Protein AF-A0A316RBK4-F1 (afdb_monomer)

Solvent-accessible surface area (backbone atoms only — not comparable to full-atom values): 30811 Å² total; per-residue (Å²): 135,82,85,53,84,66,54,65,68,58,59,75,68,61,82,70,97,66,86,62,74,49,50,69,50,41,72,26,60,79,46,73,66,38,84,51,26,33,27,46,45,66,80,54,78,84,49,48,72,57,51,52,53,51,49,52,22,32,47,70,46,66,25,40,32,38,34,50,43,89,47,36,83,84,41,74,86,41,90,53,52,44,56,28,48,85,94,35,69,68,32,29,37,42,67,39,15,24,26,32,36,41,28,51,43,79,78,58,73,82,52,48,69,47,92,76,41,26,31,36,36,45,51,78,56,66,75,82,40,40,70,41,34,29,48,48,35,44,46,61,32,49,40,50,39,37,35,68,29,92,63,47,91,40,80,39,48,69,69,56,47,42,52,29,46,30,68,68,64,66,72,62,47,81,87,85,65,96,39,51,27,37,37,38,34,63,27,67,98,48,32,76,60,51,50,52,42,49,49,56,52,60,73,70,49,56,68,85,50,40,44,45,34,42,44,42,54,37,73,53,52,66,74,43,24,73,61,60,48,71,40,67,86,81,52,36,35,39,54,56,49,84,77,83,82,39,49,32,65,59,47,51,50,52,52,52,52,66,77,49,71,89,64,73,88,54,71,66,61,50,48,74,74,42,66,74,63,52,38,47,48,48,44,19,31,52,41,30,78,61,73,34,52,35,35,40,37,42,58,50,85,46,67,72,51,47,52,42,58,65,54,48,67,56,49,34,34,34,46,43,81,65,82,63,63,86,90,46,61,69,72,43,54,69,55,47,62,62,52,49,76,23,56,28,62,22,32,80,41,41,57,38,46,47,49,54,50,75,71,40,91,70,78,56,52,69,85,66,71,64,51,58,46,51,78,78,78,86,64,96,47,90,75,76,58,64,52,53,75,47,76,42,99,86,71,48,52,27,29,46,36,56,74,62,69,97,77,67,86,94,63,75,57,71,45,74,41,74,60,69,96,55,56,33,33,33,36,49,58,51,48,76,44,55,45,71,56,48,47,49,53,50,53,59,45,51,76,74,40,88,34,31,37,40,34,34,65,69,59,45,56,53,73,66,56,45,59,70,48,74,78,41,93,48,54,47,82,43,60,47,65,70,42,54,65,41,38,52,92,54,50,33,41,39,36,33,70,32,76,90,51,49,43,24,50,55,56,48,38,52,76,67,72,33,55,63,37,23,26,45,102,82,69,43,85,42,82,67,94,72,71,84,53,69,66,59,52,56,52,50,67,74,77,108

Secondary structure (DSSP, 8-state):
----SS-HHHHHH---SS--PPPHHHHHTTSPPEEEEEEEE-SSGGGHHHHHHHHHHHHHTT-EEEEEGGGGGGGTT-TTEEEE-TTSHHHHHHHHHEEEEEESSPPPTT--PPTT-EEEE-----S-SHHHHHHHHHHHHH-SEEBS-SSS--SB-HHHHHHHHHTT---------SSEEEEEEE-GGGHHHHHHHHHHHHHHS-TTTEEEEEEEEHHHHHHTHHHHHSS-TTSEEEEE-S--S--HHHHHHHHHHHH-TTS---HHHHHHHS-THHHHHHHHHHHTT---SEEEEES--SHHHHHHHHTS-SEEEEEE-----TT-HHHHHHHHTTGGGSSEEEESSHHHHHHHHHT-TT--S----PPP-------SSTTS-PPPEEE-TTS-EEEEE----SSSSS----EEEEPPSSPPEEEE--TTS-HHHHHHHHHHHHHHSSSEEEE-TT--S-HHHHHHHTT-TTEEEE--HHHHHHHGGG---EEES-TTS-HHHHHHHHHTTPPEEEE-TTS-EE-------HHHHHHHHHT-

pLDDT: mean 76.48, std 17.38, range [31.7, 98.0]

Radius of gyration: 28.62 Å; Cα contacts (8 Å, |Δi|>4): 887; chains: 1; bounding box: 64×60×83 Å

Nearest PDB structures (foldseek):
  8qoy-assembly1_A  TM=3.996E-01  e=2.648E-12  Actinobacillus pleuropneumoniae
  3l7k-assembly3_D  TM=3.120E-01  e=6.685E-04  Staphylococcus epidermidis RP62A
  3l7m-assembly2_A  TM=2.965E-01  e=1.217E-03  Staphylococcus epidermidis RP62A
  3l7j-assembly1_B  TM=2.900E-01  e=4.755E-03  Staphylococcus epidermidis RP62A
  3l7l-assembly3_D  TM=2.784E-01  e=4.038E-03  Staphylococcus epidermidis RP62A

Foldseek 3Di:
DDDQLPHPVVLVVDDDPDFQAFQLLLVQQPDAADLQEEEEAEDDPVCVVVLVLLLVLSVLLNHQYEYAQVCCVVCVPPPSYHHDYPSDSVVSNCQNHYQEYEYQDQDDLQRFDHVWRAYEYAHAAALQWLVSLQSVQLCVLAHQFYEDYPRDDGPDHSVRVSVCSSVVNRTRHDPDDQAAEEEEEADVVCCQVVVQVVQVLVVQDDLNRYQAEYEEAPVVCVVCTVSSSVRDSSYGYWYNDDDFNDHRQLVSLVVVCQVVVQRDLDPVSVCVSHPPCRLVSVCSSTRNNDAHAEYEAEPPPGDVVLSNVVSGDHAYEYEDEDQDDPPDVSVVVSSLSSVLSGQEYAYQAVNSVVSSVVVPPPCRHPYDDHDQPAQGDDPVDLPPLAQDWDQDPVRFIWGWFFADDPDDDDDGDTDIDGQDPAAWAEEEDGRVAQLVRVLVLQVVVLVVTQAYEYEAQPCNHDPVSCVVCVPRPRYHYDHDSRRVVSCLLRHAAYEYAAPSHNLNVVVSCVVNPHQYWYQDPVRDIDRDPDHDDPNVVVVVVSVD

Mean predicted aligned error: 13.26 Å

Structure (mmCIF, N/CA/C/O backbone):
data_AF-A0A316RBK4-F1
#
_entry.id   AF-A0A316RBK4-F1
#
loop_
_atom_site.group_PDB
_atom_site.id
_atom_site.type_symbol
_atom_site.label_atom_id
_atom_site.label_alt_id
_atom_site.label_comp_id
_atom_site.label_asym_id
_atom_site.label_entity_id
_atom_site.label_seq_id
_atom_site.pdbx_PDB_ins_code
_atom_site.Cartn_x
_atom_site.Cartn_y
_atom_site.Cartn_z
_atom_site.occupancy
_atom_site.B_iso_or_equiv
_atom_site.auth_seq_id
_atom_site.auth_comp_id
_atom_site.auth_asym_id
_atom_site.auth_atom_id
_atom_site.pdbx_PDB_model_num
ATOM 1 N N . MET A 1 1 ? 19.317 -31.203 21.440 1.00 32.66 1 MET A N 1
ATOM 2 C CA . MET A 1 1 ? 19.583 -29.801 21.069 1.00 32.66 1 MET A CA 1
ATOM 3 C C . MET A 1 1 ? 19.960 -29.855 19.612 1.00 32.66 1 MET A C 1
ATOM 5 O O . MET A 1 1 ? 21.111 -30.125 19.310 1.00 32.66 1 MET A O 1
ATOM 9 N N . GLU A 1 2 ? 18.949 -29.818 18.752 1.00 31.97 2 GLU A N 1
ATOM 10 C CA . GLU A 1 2 ? 19.137 -29.873 17.304 1.00 31.97 2 GLU A CA 1
ATOM 11 C C . GLU A 1 2 ? 19.768 -28.557 16.844 1.00 31.97 2 GLU A C 1
ATOM 13 O O . GLU A 1 2 ? 19.407 -27.482 17.332 1.00 31.97 2 GLU A O 1
ATOM 18 N N . GLU A 1 3 ? 20.776 -28.677 15.986 1.00 31.70 3 GLU A N 1
ATOM 19 C CA . GLU A 1 3 ? 21.493 -27.571 15.364 1.00 31.70 3 GLU A CA 1
ATOM 20 C C . GLU A 1 3 ? 20.524 -26.810 14.459 1.00 31.70 3 GLU A C 1
ATOM 22 O O . GLU A 1 3 ? 20.208 -27.242 13.355 1.00 31.70 3 GLU A O 1
ATOM 27 N N . TYR A 1 4 ? 20.023 -25.675 14.944 1.00 37.44 4 TYR A N 1
ATOM 28 C CA . TYR A 1 4 ? 19.437 -24.677 14.063 1.00 37.44 4 TYR A CA 1
ATOM 29 C C . TYR A 1 4 ? 20.577 -24.038 13.253 1.00 37.44 4 TYR A C 1
ATOM 31 O O . TYR A 1 4 ? 21.598 -23.673 13.842 1.00 37.44 4 TYR A O 1
ATOM 39 N N . PRO A 1 5 ? 20.429 -23.850 11.931 1.00 43.53 5 PRO A N 1
ATOM 40 C CA . PRO A 1 5 ? 21.449 -23.211 11.089 1.00 43.53 5 PRO A CA 1
ATOM 41 C C . PRO A 1 5 ? 21.632 -21.715 11.404 1.00 43.53 5 PRO A C 1
ATOM 43 O O . PRO A 1 5 ? 22.590 -21.089 10.958 1.00 43.53 5 PRO A O 1
ATOM 46 N N . VAL A 1 6 ? 20.774 -21.152 12.260 1.00 51.41 6 VAL A N 1
ATOM 47 C CA . VAL A 1 6 ? 21.100 -19.977 13.067 1.00 51.41 6 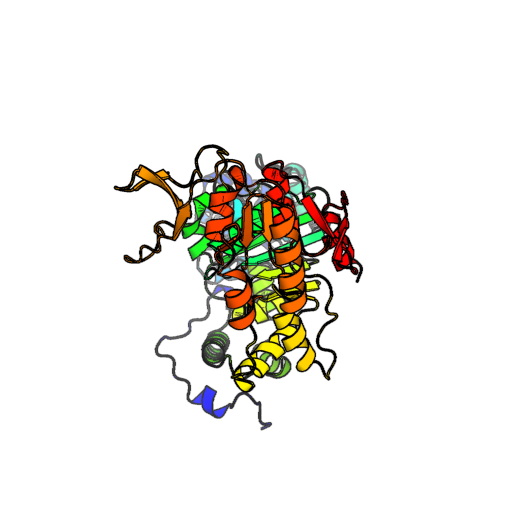VAL A CA 1
ATOM 48 C C . VAL A 1 6 ? 21.860 -20.462 14.296 1.00 51.41 6 VAL A C 1
ATOM 50 O O . VAL A 1 6 ? 21.246 -20.970 15.233 1.00 51.41 6 VAL A O 1
ATOM 53 N N . SER A 1 7 ? 23.185 -20.318 14.298 1.00 52.31 7 SER A N 1
ATOM 54 C CA . SER A 1 7 ? 24.034 -20.660 15.443 1.00 52.31 7 SER A CA 1
ATOM 55 C C . SER A 1 7 ? 23.458 -20.049 16.729 1.00 52.31 7 SER A C 1
ATOM 57 O O . SER A 1 7 ? 23.561 -18.850 16.998 1.00 52.31 7 SER A O 1
ATOM 59 N N . PHE A 1 8 ? 22.807 -20.887 17.542 1.00 51.81 8 PHE A N 1
ATOM 60 C CA . PHE A 1 8 ? 22.234 -20.484 18.828 1.00 51.81 8 PHE A CA 1
ATOM 61 C C . PHE A 1 8 ? 23.316 -19.865 19.729 1.00 51.81 8 PHE A C 1
ATOM 63 O O . PHE A 1 8 ? 23.035 -18.958 20.511 1.00 51.81 8 PHE A O 1
ATOM 70 N N . GLN A 1 9 ? 24.569 -20.304 19.562 1.00 54.53 9 GLN A N 1
ATOM 71 C CA . GLN A 1 9 ? 25.742 -19.749 20.232 1.00 54.53 9 GLN A CA 1
ATOM 72 C C . GLN A 1 9 ? 25.981 -18.277 19.859 1.00 54.53 9 GLN A C 1
ATOM 74 O O . GLN A 1 9 ? 26.117 -17.451 20.763 1.00 54.53 9 GLN A O 1
ATOM 79 N N . ASP A 1 10 ? 25.924 -17.908 18.579 1.00 60.41 10 ASP A N 1
ATOM 80 C CA . ASP A 1 10 ? 26.159 -16.521 18.144 1.00 60.41 10 ASP A CA 1
ATOM 81 C C . ASP A 1 10 ? 25.041 -15.575 18.596 1.00 60.41 10 ASP A C 1
ATOM 83 O O . ASP A 1 10 ? 25.307 -14.447 19.017 1.00 60.41 10 ASP A O 1
ATOM 87 N N . TYR A 1 11 ? 23.789 -16.044 18.618 1.00 64.75 11 TYR A N 1
ATOM 88 C CA . TYR A 1 11 ? 22.682 -15.269 19.186 1.00 64.75 11 TYR A CA 1
ATOM 89 C C . TYR A 1 11 ? 22.854 -15.019 20.693 1.00 64.75 11 TYR A C 1
ATOM 91 O O . TYR A 1 11 ? 22.619 -13.904 21.168 1.00 64.75 11 TYR A O 1
ATOM 99 N N . THR A 1 12 ? 23.287 -16.028 21.461 1.00 63.00 12 THR A N 1
ATOM 100 C CA . THR A 1 12 ? 23.493 -15.862 22.912 1.00 63.00 12 THR A CA 1
ATOM 101 C C . THR A 1 12 ? 24.596 -14.856 23.251 1.00 63.00 12 THR A C 1
ATOM 103 O O . THR A 1 12 ? 24.509 -14.199 24.289 1.00 63.00 12 THR A O 1
ATOM 106 N N . LEU A 1 13 ? 25.576 -14.687 22.357 1.00 65.12 13 LEU A N 1
ATOM 107 C CA . LEU A 1 13 ? 26.681 -13.729 22.472 1.00 65.12 13 LEU A CA 1
ATOM 108 C C . LEU A 1 13 ? 26.352 -12.342 21.885 1.00 65.12 13 LEU A C 1
ATOM 110 O O . LEU A 1 13 ? 27.083 -11.381 22.130 1.00 65.12 13 LEU A O 1
ATOM 114 N N . PHE A 1 14 ? 25.256 -12.210 21.130 1.00 62.66 14 PHE A N 1
ATOM 115 C CA . PHE A 1 14 ? 24.840 -10.949 20.522 1.00 62.66 14 PHE A CA 1
ATOM 116 C C . PHE A 1 14 ? 24.355 -9.959 21.587 1.00 62.66 14 PHE A C 1
ATOM 118 O O . PHE A 1 14 ? 23.242 -10.073 22.116 1.00 62.66 14 PHE A O 1
ATOM 125 N N . HIS A 1 15 ? 25.189 -8.969 21.896 1.00 61.31 15 HIS A N 1
ATOM 126 C CA . HIS A 1 15 ? 24.866 -7.880 22.810 1.00 61.31 15 HIS A CA 1
ATOM 127 C C . HIS A 1 15 ? 24.306 -6.673 22.053 1.00 61.31 15 HIS A C 1
ATOM 129 O O . HIS A 1 15 ? 24.838 -6.258 21.028 1.00 61.31 15 HIS A O 1
ATOM 135 N N . PHE A 1 16 ? 23.221 -6.105 22.581 1.00 60.41 16 PHE A N 1
ATOM 136 C CA . PHE A 1 16 ? 22.642 -4.854 22.105 1.00 60.41 16 PHE A CA 1
ATOM 137 C C . PHE A 1 16 ? 22.665 -3.854 23.258 1.00 60.41 16 PHE A C 1
ATOM 139 O O . PHE A 1 16 ? 22.148 -4.157 24.333 1.00 60.41 16 PHE A O 1
ATOM 146 N N . ASP A 1 17 ? 23.269 -2.688 23.035 1.00 51.72 17 ASP A N 1
ATOM 147 C CA . ASP A 1 17 ? 23.485 -1.684 24.085 1.00 51.72 17 ASP A CA 1
ATOM 148 C C . ASP A 1 17 ? 22.187 -0.975 24.521 1.00 51.72 17 ASP A C 1
ATOM 150 O O . ASP A 1 17 ? 22.122 -0.396 25.605 1.00 51.72 17 ASP A O 1
ATOM 154 N N . GLU A 1 18 ? 21.128 -1.033 23.702 1.00 56.50 18 GLU A N 1
ATOM 155 C CA . GLU A 1 18 ? 19.816 -0.463 24.028 1.00 56.50 18 GLU A CA 1
ATOM 156 C C . GLU A 1 18 ? 18.853 -1.520 24.602 1.0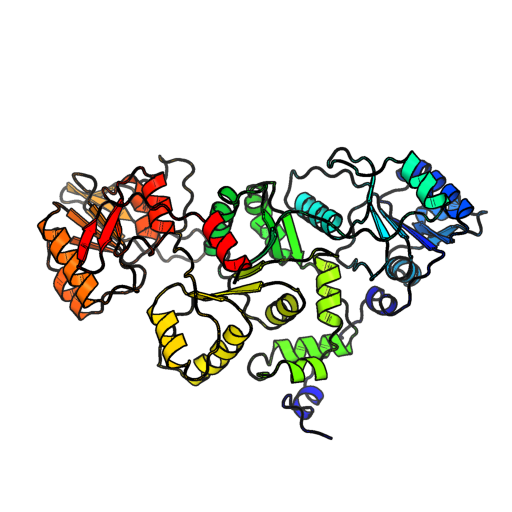0 56.50 18 GLU A C 1
ATOM 158 O O . GLU A 1 18 ? 18.679 -2.584 23.998 1.00 56.50 18 GLU A O 1
ATOM 163 N N . PRO A 1 19 ? 18.147 -1.231 25.715 1.00 62.25 19 PRO A N 1
ATOM 164 C CA . PRO A 1 19 ? 17.117 -2.122 26.228 1.00 62.25 19 PRO A CA 1
ATOM 165 C C . PRO A 1 19 ? 15.952 -2.229 25.237 1.00 62.25 19 PRO A C 1
ATOM 167 O O . PRO A 1 19 ? 15.352 -1.237 24.814 1.00 62.25 19 PRO A O 1
ATOM 170 N N . PHE A 1 20 ? 15.591 -3.461 24.883 1.00 65.31 20 PHE A N 1
ATOM 171 C CA . PHE A 1 20 ? 14.387 -3.727 24.107 1.00 65.31 20 PHE A CA 1
ATOM 172 C C . PHE A 1 20 ? 13.165 -3.659 25.027 1.00 65.31 20 PHE A C 1
ATOM 174 O O . PHE A 1 20 ? 12.928 -4.556 25.830 1.00 65.31 20 PHE A O 1
ATOM 181 N N . GLU A 1 21 ? 12.361 -2.605 24.910 1.00 65.62 21 GLU A N 1
ATOM 182 C CA . GLU A 1 21 ? 11.103 -2.499 25.652 1.00 65.62 21 GLU A CA 1
ATOM 183 C C . GLU A 1 21 ? 9.930 -3.062 24.8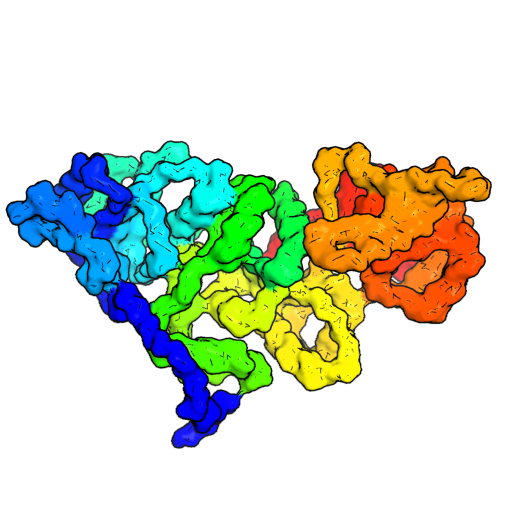41 1.00 65.62 21 GLU A C 1
ATOM 185 O O . GLU A 1 21 ? 9.691 -2.674 23.692 1.00 65.62 21 GLU A O 1
ATOM 190 N N . GLN A 1 22 ? 9.162 -3.965 25.455 1.00 70.12 22 GLN A N 1
ATOM 191 C CA . GLN A 1 22 ? 7.885 -4.409 24.905 1.00 70.12 22 GLN A CA 1
ATOM 192 C C . GLN A 1 22 ? 6.856 -3.282 25.018 1.00 70.12 22 GLN A C 1
ATOM 194 O O . GLN A 1 22 ? 6.588 -2.773 26.108 1.00 70.12 22 GLN A O 1
ATOM 199 N N . THR A 1 23 ? 6.207 -2.944 23.903 1.00 73.56 23 THR A N 1
ATOM 200 C CA . THR A 1 23 ? 5.092 -1.987 23.930 1.00 73.56 23 THR A CA 1
ATOM 201 C C . THR A 1 23 ? 3.920 -2.553 24.734 1.00 73.56 23 THR A C 1
ATOM 203 O O . THR A 1 23 ? 3.522 -3.703 24.546 1.00 73.56 23 THR A O 1
ATOM 206 N N . GLU A 1 24 ? 3.328 -1.742 25.614 1.00 81.56 24 GLU A N 1
ATOM 207 C CA . GLU A 1 24 ? 2.234 -2.194 26.484 1.00 81.56 24 GLU A CA 1
ATOM 208 C C . GLU A 1 24 ? 1.029 -2.708 25.683 1.00 81.56 24 GLU A C 1
ATOM 210 O O . GLU A 1 24 ? 0.394 -3.677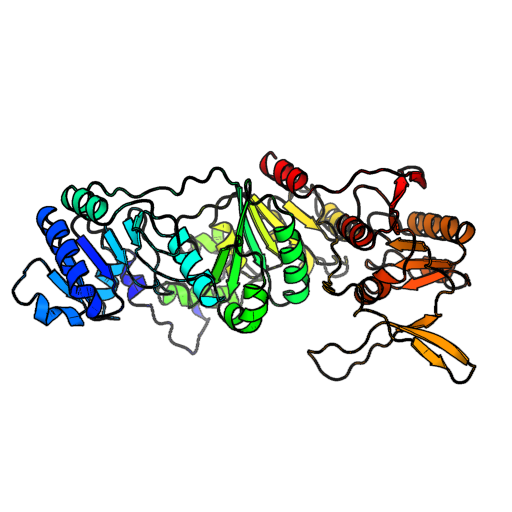 26.080 1.00 81.56 24 GLU A O 1
ATOM 215 N N . TYR A 1 25 ? 0.764 -2.139 24.501 1.00 86.00 25 TYR A N 1
ATOM 216 C CA . TYR A 1 25 ? -0.276 -2.639 23.602 1.00 86.00 25 TYR A CA 1
ATOM 217 C C . TYR A 1 25 ? -0.021 -4.070 23.119 1.00 86.00 25 TYR A C 1
ATOM 219 O O . TYR A 1 25 ? -0.958 -4.863 23.050 1.00 86.00 25 TYR A O 1
ATOM 227 N N . CYS A 1 26 ? 1.237 -4.434 22.847 1.00 84.44 26 CYS A N 1
ATOM 228 C CA . CYS A 1 26 ? 1.577 -5.784 22.408 1.00 84.44 26 CYS A CA 1
ATOM 229 C C . CYS A 1 26 ? 1.209 -6.843 23.452 1.00 84.44 26 CYS A C 1
ATOM 231 O O . CYS A 1 26 ? 0.704 -7.893 23.069 1.00 84.44 26 CYS A O 1
ATOM 233 N N . LYS A 1 27 ? 1.385 -6.556 24.751 1.00 84.56 27 LYS A N 1
ATOM 234 C CA . LYS A 1 27 ? 1.013 -7.480 25.843 1.00 84.56 27 LYS A CA 1
ATOM 235 C C . LYS A 1 27 ? -0.477 -7.817 25.857 1.00 84.56 27 LYS A C 1
ATOM 237 O O . LYS A 1 27 ? -0.878 -8.868 26.340 1.00 84.56 27 LYS A O 1
ATOM 242 N N . GLN A 1 28 ? -1.304 -6.901 25.359 1.00 88.25 28 GLN A N 1
ATOM 243 C CA . GLN A 1 28 ? -2.756 -7.038 25.383 1.00 88.25 28 GLN A CA 1
ATOM 244 C C . GLN A 1 28 ? -3.293 -7.743 24.128 1.00 88.25 28 GLN A C 1
ATOM 246 O O . GLN A 1 28 ? -4.416 -8.238 24.147 1.00 88.25 28 GLN A O 1
ATOM 251 N N . LEU A 1 29 ? -2.512 -7.808 23.041 1.00 86.88 29 LEU A N 1
ATOM 252 C CA . LEU A 1 29 ? -2.943 -8.394 21.764 1.00 86.88 29 LEU A CA 1
ATOM 253 C C . LEU A 1 29 ? -3.091 -9.920 21.793 1.00 86.88 29 LEU A C 1
ATOM 255 O O . LEU A 1 29 ? -3.792 -10.459 20.943 1.00 86.88 29 LEU A O 1
ATOM 259 N N . ASP A 1 30 ? -2.476 -10.599 22.760 1.00 81.81 30 ASP A N 1
ATOM 260 C CA . ASP A 1 30 ? -2.606 -12.052 22.923 1.00 81.81 30 ASP A CA 1
ATOM 261 C C . ASP A 1 30 ? -3.814 -12.438 23.799 1.00 81.81 30 ASP A C 1
ATOM 263 O O . ASP A 1 30 ? -4.138 -13.615 23.948 1.00 81.81 30 ASP A O 1
ATOM 267 N N . GLN A 1 31 ? -4.513 -11.453 24.376 1.00 88.44 31 GLN A N 1
ATOM 268 C CA . GLN A 1 31 ? -5.714 -11.698 25.168 1.00 88.44 31 GLN A CA 1
ATOM 269 C C . GLN A 1 31 ? -6.946 -11.911 24.275 1.00 88.44 31 GLN A C 1
ATOM 271 O O . GLN A 1 31 ? -7.089 -11.235 23.251 1.00 88.44 31 GLN A O 1
ATOM 276 N N . PRO A 1 32 ? -7.873 -12.805 24.673 1.00 91.88 32 PRO A N 1
ATOM 277 C CA . PRO A 1 32 ? -9.076 -13.079 23.901 1.00 91.88 32 PRO A CA 1
ATOM 278 C C . PRO A 1 32 ? -10.005 -11.863 23.845 1.00 91.88 32 PRO A C 1
ATOM 280 O O . PRO A 1 32 ? -10.101 -11.074 24.788 1.00 91.88 32 PRO A O 1
ATOM 283 N N . LEU A 1 33 ? -10.765 -11.759 22.752 1.00 94.94 33 LEU A N 1
ATOM 284 C CA . LEU A 1 33 ? -11.783 -10.723 22.619 1.00 94.94 33 LEU A CA 1
ATOM 285 C C . LEU A 1 33 ? -12.874 -10.861 23.688 1.00 94.94 33 LEU A C 1
ATOM 287 O O . LEU A 1 33 ? -13.516 -11.903 23.841 1.00 94.94 33 LEU A O 1
ATOM 291 N N . ASN A 1 34 ? -13.175 -9.752 24.352 1.00 95.06 34 ASN A N 1
ATOM 292 C CA . ASN A 1 34 ? -14.327 -9.610 25.219 1.00 95.06 34 ASN A CA 1
ATOM 293 C C . ASN A 1 34 ? -15.579 -9.327 24.372 1.00 95.06 34 ASN A C 1
ATOM 295 O O . ASN A 1 34 ? -15.868 -8.194 23.982 1.00 95.06 34 ASN A O 1
ATOM 299 N N . SER A 1 35 ? -16.361 -10.380 24.120 1.00 92.81 35 SER A N 1
ATOM 300 C CA . SER A 1 35 ? -17.626 -10.335 23.365 1.00 92.81 35 SER A CA 1
ATOM 301 C C . SER A 1 35 ? -18.713 -9.443 23.979 1.00 92.81 35 SER A C 1
ATOM 303 O O . SER A 1 35 ? -19.738 -9.205 23.339 1.00 92.81 35 SER A O 1
ATOM 305 N N . LYS A 1 36 ? -18.513 -8.954 25.208 1.00 95.25 36 LYS A N 1
ATOM 306 C CA . LYS A 1 36 ? -19.444 -8.096 25.945 1.00 95.25 36 LYS A CA 1
ATOM 307 C C . LYS A 1 36 ? -18.910 -6.678 26.129 1.00 95.25 36 LYS A C 1
ATOM 309 O O . LYS A 1 36 ? -19.354 -6.003 27.050 1.00 95.25 36 LYS A O 1
ATOM 314 N N . SER A 1 37 ? -17.993 -6.198 25.289 1.00 97.31 37 SER A N 1
ATOM 315 C CA . SER A 1 37 ? -17.494 -4.829 25.423 1.00 97.31 37 SER A CA 1
ATOM 316 C C . SER A 1 37 ? -17.366 -4.045 24.124 1.00 97.31 37 SER A C 1
ATOM 318 O O . SER A 1 37 ? -17.168 -4.592 23.036 1.00 97.31 37 SER A O 1
ATOM 320 N N . ILE A 1 38 ? -17.476 -2.725 24.273 1.00 98.00 38 ILE A N 1
ATOM 321 C CA . ILE A 1 38 ? -17.233 -1.735 23.230 1.00 98.00 38 ILE A CA 1
ATOM 322 C C . ILE A 1 38 ? -16.258 -0.667 23.730 1.00 98.00 38 ILE A C 1
ATOM 324 O O . ILE A 1 38 ? -16.415 -0.135 24.828 1.00 98.00 38 ILE A O 1
ATOM 328 N N . LEU A 1 39 ? -15.281 -0.307 22.902 1.00 97.44 39 LEU A N 1
ATOM 329 C CA . LEU A 1 39 ? -14.435 0.867 23.102 1.00 97.44 39 LEU A CA 1
ATOM 330 C C . LEU A 1 39 ? -14.905 2.008 22.197 1.00 97.44 39 LEU A C 1
ATOM 332 O O . LEU A 1 39 ? -15.049 1.830 20.991 1.00 97.44 39 LEU A O 1
ATOM 336 N N . ILE A 1 40 ? -15.109 3.195 22.766 1.00 96.69 40 ILE A N 1
ATOM 337 C CA . ILE A 1 40 ? -15.487 4.407 22.032 1.00 96.69 40 ILE A CA 1
ATOM 338 C C . ILE A 1 40 ? -14.299 5.378 22.039 1.00 96.69 40 ILE A C 1
ATOM 340 O O . ILE A 1 40 ? -14.030 6.069 23.026 1.00 96.69 40 ILE A O 1
ATOM 344 N N . LEU A 1 41 ? -13.590 5.440 20.915 1.00 93.88 41 LEU A N 1
ATOM 345 C CA . LEU A 1 41 ? -12.466 6.338 20.681 1.00 93.88 41 LEU A CA 1
ATOM 346 C C . LEU A 1 41 ? -12.956 7.663 20.102 1.00 93.88 41 LEU A C 1
ATOM 348 O O . LEU A 1 41 ? -13.483 7.716 18.993 1.00 93.88 41 LEU A O 1
ATOM 352 N N . THR A 1 42 ? -12.745 8.751 20.844 1.00 91.81 42 THR A N 1
ATOM 353 C CA . THR A 1 42 ? -13.080 10.092 20.360 1.00 91.81 42 THR A CA 1
ATOM 354 C C . THR A 1 42 ? -11.931 11.079 20.467 1.00 91.81 42 THR A C 1
ATOM 356 O O . THR A 1 42 ? -11.053 10.953 21.332 1.00 91.81 42 THR A O 1
ATOM 359 N N . LYS A 1 43 ? -11.945 12.103 19.606 1.00 84.50 43 LYS A N 1
ATOM 360 C CA . LYS A 1 43 ? -10.925 13.166 19.616 1.00 84.50 43 LYS A CA 1
ATOM 361 C C . LYS A 1 43 ? -11.082 14.146 20.782 1.00 84.50 43 LYS A C 1
ATOM 363 O O . LYS A 1 43 ? -10.078 14.648 21.284 1.00 84.50 43 LYS A O 1
ATOM 368 N N . SER A 1 44 ? -12.311 14.459 21.199 1.00 88.75 44 SER A N 1
ATOM 369 C CA . SER A 1 44 ? -12.550 15.509 22.197 1.00 88.75 44 SER A CA 1
ATOM 370 C C . SER A 1 44 ? -13.838 15.326 23.006 1.00 88.75 44 SER A C 1
ATOM 372 O O . SER A 1 44 ? -14.723 14.543 22.659 1.00 88.75 44 SER A O 1
ATOM 374 N N . LYS A 1 45 ? -13.974 16.134 24.069 1.00 91.12 45 LYS A N 1
ATOM 375 C CA . LYS A 1 45 ? -15.195 16.243 24.885 1.00 91.12 45 LYS A CA 1
ATOM 376 C C . LYS A 1 45 ? -16.429 16.674 24.078 1.00 91.12 45 LYS A C 1
ATOM 378 O O . LYS A 1 45 ? -17.544 16.395 24.510 1.00 91.12 45 LYS A O 1
ATOM 383 N N . ALA A 1 46 ? -16.250 17.323 22.922 1.00 90.88 46 ALA A N 1
ATOM 384 C CA . ALA A 1 46 ? -17.357 17.782 22.080 1.00 90.88 46 ALA A CA 1
ATOM 385 C C . ALA A 1 46 ? -18.209 16.615 21.548 1.00 90.88 46 ALA A C 1
ATOM 387 O O . ALA A 1 46 ? -19.401 16.788 21.306 1.00 90.88 46 ALA A O 1
ATOM 388 N N . SER A 1 47 ? -17.639 15.408 21.456 1.00 92.38 47 SER A N 1
ATOM 389 C CA . SER A 1 47 ? -18.360 14.199 21.044 1.00 92.38 47 SER A CA 1
ATOM 390 C C . SER A 1 47 ? -19.328 13.661 22.110 1.00 92.38 47 SER A C 1
ATOM 392 O O . SER A 1 47 ? -20.051 12.702 21.837 1.00 92.38 47 SER A O 1
ATOM 394 N N . LEU A 1 48 ? -19.402 14.267 23.308 1.00 95.06 48 LEU A N 1
ATOM 395 C CA . LEU A 1 48 ? -20.223 13.782 24.429 1.00 95.06 48 LEU A CA 1
ATOM 396 C C . LEU A 1 48 ? -21.674 13.424 24.048 1.00 95.06 48 LEU A C 1
ATOM 398 O O . LEU A 1 48 ? -22.125 12.356 24.470 1.00 95.06 48 LEU A O 1
ATOM 402 N N . PRO A 1 49 ? -22.425 14.233 23.267 1.00 94.44 49 PRO A N 1
ATOM 403 C CA . PRO A 1 49 ? -23.791 13.875 22.885 1.00 94.44 49 PRO A CA 1
ATOM 404 C C . PRO A 1 49 ? -23.861 12.542 22.134 1.00 94.44 49 PRO A C 1
ATOM 406 O O . PRO A 1 49 ? -24.734 11.720 22.410 1.00 94.44 49 PRO A O 1
ATOM 409 N N . ARG A 1 50 ? -22.907 12.293 21.231 1.00 93.31 50 ARG A N 1
ATOM 410 C CA . ARG A 1 50 ? -22.809 11.045 20.467 1.00 93.31 50 ARG A CA 1
ATOM 411 C C . ARG A 1 50 ? -22.392 9.877 21.358 1.00 93.31 50 ARG A C 1
ATOM 413 O O . ARG A 1 50 ? -23.035 8.830 21.326 1.00 93.31 50 ARG A O 1
ATOM 420 N N . VAL A 1 51 ? -21.388 10.079 22.214 1.00 95.94 51 VAL A N 1
ATOM 421 C CA . VAL A 1 51 ? -20.932 9.062 23.178 1.00 95.94 51 VAL A CA 1
ATOM 422 C C . VAL A 1 51 ? -22.070 8.637 24.106 1.00 95.94 51 VAL A C 1
ATOM 424 O O . VAL A 1 51 ? -22.247 7.446 24.338 1.00 95.94 51 VAL A O 1
ATOM 427 N N . LYS A 1 52 ? -22.915 9.569 24.571 1.00 96.44 52 LYS A N 1
ATOM 428 C CA . LYS A 1 52 ? -24.107 9.242 25.373 1.00 96.44 52 LYS A CA 1
ATOM 429 C C . LYS A 1 52 ? -25.096 8.341 24.624 1.00 96.44 52 LYS A C 1
ATOM 431 O O . LYS A 1 52 ? -25.621 7.405 25.225 1.00 96.44 52 LYS A O 1
ATOM 436 N N . LYS A 1 53 ? -25.349 8.593 23.333 1.00 96.56 53 LYS A N 1
ATOM 437 C CA . LYS A 1 53 ? -26.232 7.741 22.512 1.00 96.56 53 LYS A CA 1
ATOM 438 C C . LYS A 1 53 ? -25.652 6.336 22.334 1.00 96.56 53 LYS A C 1
ATOM 440 O O . LYS A 1 53 ? -26.363 5.361 22.570 1.00 96.56 53 LYS A O 1
ATOM 445 N N . LEU A 1 54 ? -24.368 6.238 21.983 1.00 96.81 54 LEU A N 1
ATOM 446 C CA . LEU A 1 54 ? -23.665 4.962 21.816 1.00 96.81 54 LEU A CA 1
ATOM 447 C C . LEU A 1 54 ? -23.625 4.167 23.126 1.00 96.81 54 LEU A C 1
ATOM 449 O O . LEU A 1 54 ? -23.999 3.000 23.135 1.00 96.81 54 LEU A O 1
ATOM 453 N N . ALA A 1 55 ? -23.272 4.808 24.244 1.00 96.94 55 ALA A N 1
ATOM 454 C CA . ALA A 1 55 ? -23.260 4.179 25.563 1.00 96.94 55 ALA A CA 1
ATOM 455 C C . ALA A 1 55 ? -24.657 3.688 25.979 1.00 96.94 55 ALA A C 1
ATOM 457 O O . ALA A 1 55 ? -24.788 2.610 26.555 1.00 96.94 55 ALA A O 1
ATOM 458 N N . LYS A 1 56 ? -25.723 4.435 25.653 1.00 96.56 56 LYS A N 1
ATOM 459 C CA . LYS A 1 56 ? -27.105 3.992 25.892 1.00 96.56 56 LYS A CA 1
ATOM 460 C C . LYS A 1 56 ? -27.444 2.742 25.074 1.00 96.56 56 LYS A C 1
ATOM 462 O O . LYS A 1 56 ? -28.008 1.809 25.640 1.00 96.56 56 LYS A O 1
ATOM 467 N N . ALA A 1 57 ? -27.112 2.719 23.783 1.00 96.69 57 ALA A N 1
ATOM 468 C CA . ALA A 1 57 ? -27.343 1.562 22.915 1.00 96.69 57 ALA A CA 1
ATOM 469 C C . ALA A 1 57 ? -26.542 0.334 23.378 1.00 96.69 57 ALA A C 1
ATOM 471 O O . ALA A 1 57 ? -27.100 -0.749 23.525 1.00 96.69 57 ALA A O 1
ATOM 472 N N . ALA A 1 58 ? -25.263 0.522 23.702 1.00 96.62 58 ALA A N 1
ATOM 473 C CA . ALA A 1 58 ? -24.394 -0.520 24.235 1.00 96.62 58 ALA A CA 1
ATOM 474 C C . ALA A 1 58 ? -24.909 -1.084 25.570 1.00 96.62 58 ALA A C 1
ATOM 476 O O . ALA A 1 58 ? -24.926 -2.296 25.764 1.00 96.62 58 ALA A O 1
ATOM 477 N N . ARG A 1 59 ? -25.429 -0.226 26.457 1.00 94.75 59 ARG A N 1
ATOM 478 C CA . ARG A 1 59 ? -26.066 -0.659 27.707 1.00 94.75 59 ARG A CA 1
ATOM 479 C C . ARG A 1 59 ? -27.322 -1.500 27.465 1.00 94.75 59 ARG A C 1
ATOM 481 O O . ARG A 1 59 ? -27.518 -2.479 28.172 1.00 94.75 59 ARG A O 1
ATOM 488 N N . ILE A 1 60 ? -28.162 -1.147 26.484 1.00 95.44 60 ILE A N 1
ATOM 489 C CA . ILE A 1 60 ? -29.326 -1.974 26.094 1.00 95.44 60 ILE A CA 1
ATOM 490 C C . ILE A 1 60 ? -28.855 -3.354 25.628 1.00 95.44 60 ILE A C 1
ATOM 492 O O . ILE A 1 60 ? -29.428 -4.365 26.017 1.00 95.44 60 ILE A O 1
ATOM 496 N N . ALA A 1 61 ? -27.758 -3.393 24.874 1.00 93.88 61 ALA A N 1
ATOM 497 C CA . ALA A 1 61 ? -27.105 -4.630 24.481 1.00 93.88 61 ALA A CA 1
ATOM 498 C C . ALA A 1 61 ? -26.369 -5.336 25.634 1.00 93.88 61 ALA A C 1
ATOM 500 O O . ALA A 1 61 ? -25.745 -6.359 25.378 1.00 93.88 61 ALA A O 1
ATOM 501 N N . GLY A 1 62 ? -26.376 -4.835 26.874 1.00 94.94 62 GLY A N 1
ATOM 502 C CA . GLY A 1 62 ? -25.637 -5.425 27.996 1.00 94.94 62 GLY A CA 1
ATOM 503 C C . GLY A 1 62 ? -24.123 -5.479 27.766 1.00 94.94 62 GLY A C 1
ATOM 504 O O . GLY A 1 62 ? -23.507 -6.510 28.039 1.00 94.94 62 GLY A O 1
ATOM 505 N N . LEU A 1 63 ? -23.556 -4.429 27.166 1.00 96.44 63 LEU A N 1
ATOM 506 C CA . LEU A 1 63 ? -22.122 -4.283 26.919 1.00 96.44 63 LEU A CA 1
ATOM 507 C C . LEU A 1 63 ? -21.475 -3.356 27.951 1.00 96.44 63 LEU A C 1
ATOM 509 O O . LEU A 1 63 ? -22.040 -2.317 28.298 1.00 96.44 63 LEU A O 1
ATOM 513 N N . GLU A 1 64 ? -20.254 -3.693 28.349 1.00 97.50 64 GLU A N 1
ATOM 514 C CA . GLU A 1 64 ? -19.344 -2.797 29.058 1.00 97.50 64 GLU A CA 1
ATOM 515 C C . GLU A 1 64 ? -18.761 -1.771 28.079 1.00 97.50 64 GLU A C 1
ATOM 517 O O . GLU A 1 64 ? -18.323 -2.111 26.975 1.00 97.50 64 GLU A O 1
ATOM 522 N N . VAL A 1 65 ? -18.777 -0.497 28.464 1.00 98.00 65 VAL A N 1
ATOM 523 C CA . VAL A 1 65 ? -18.440 0.623 27.581 1.00 98.00 65 VAL A CA 1
ATOM 524 C C . VAL A 1 65 ? -17.171 1.300 28.067 1.00 98.00 65 VAL A C 1
ATOM 526 O O . VAL A 1 65 ? -17.177 1.966 29.096 1.00 98.00 65 VAL A O 1
ATOM 529 N N . TYR A 1 66 ? -16.096 1.215 27.296 1.00 97.88 66 TYR A N 1
ATOM 530 C CA . TYR A 1 66 ? -14.866 1.950 27.569 1.00 97.88 66 TYR A CA 1
ATOM 531 C C . TYR A 1 66 ? -14.880 3.293 26.839 1.00 97.88 66 TYR A C 1
ATOM 533 O O . TYR A 1 66 ? -15.140 3.363 25.635 1.00 97.88 66 TYR A O 1
ATOM 541 N N . VAL A 1 67 ? -14.602 4.376 27.562 1.00 96.81 67 VAL A N 1
ATOM 542 C CA . VAL A 1 67 ? -14.564 5.747 27.024 1.00 96.81 67 VAL A CA 1
ATOM 543 C C . VAL A 1 67 ? -13.309 6.464 27.498 1.00 96.81 67 VAL A C 1
ATOM 545 O O . VAL A 1 67 ? -12.707 6.076 28.487 1.00 96.81 67 VAL A O 1
ATOM 548 N N . ARG A 1 68 ? -12.908 7.548 26.836 1.00 94.75 68 ARG A N 1
ATOM 549 C CA . ARG A 1 68 ? -11.758 8.350 27.281 1.00 94.75 68 ARG A CA 1
ATOM 550 C C . ARG A 1 68 ? -11.972 8.989 28.658 1.00 94.75 68 ARG A C 1
ATOM 552 O O . ARG A 1 68 ? -13.084 9.405 28.995 1.00 94.75 68 ARG A O 1
ATOM 559 N N . GLU A 1 69 ? -10.884 9.142 29.412 1.00 93.94 69 GLU A N 1
ATOM 560 C CA . GLU A 1 69 ? -10.826 9.661 30.787 1.00 93.94 69 GLU A CA 1
ATOM 561 C C . GLU A 1 69 ? -11.561 10.989 30.977 1.00 93.94 69 GLU A C 1
ATOM 563 O O . GLU A 1 69 ? -12.218 11.237 31.988 1.00 93.94 69 GLU A O 1
ATOM 568 N N . TYR A 1 70 ? -11.530 11.841 29.957 1.00 94.81 70 TYR A N 1
ATOM 569 C CA . TYR A 1 70 ? -12.145 13.155 30.007 1.00 94.81 70 TYR A CA 1
ATOM 570 C C . TYR A 1 70 ? -13.685 13.132 30.032 1.00 94.81 70 TYR A C 1
ATOM 572 O O . TYR A 1 70 ? -14.296 14.188 30.224 1.00 94.81 70 TYR A O 1
ATOM 580 N N . PHE A 1 71 ? -14.315 11.962 29.873 1.00 95.44 71 PHE A N 1
ATOM 581 C CA . PHE A 1 71 ? -15.748 11.752 30.087 1.00 95.44 71 PHE A CA 1
ATOM 582 C C . PHE A 1 71 ? -16.105 11.232 31.486 1.00 95.44 71 PHE A C 1
ATOM 584 O O . PHE A 1 71 ? -17.295 11.127 31.780 1.00 95.44 71 PHE A O 1
ATOM 591 N N . ALA A 1 72 ? -15.132 10.964 32.365 1.00 93.56 72 ALA A N 1
ATOM 592 C CA . ALA A 1 72 ? -15.377 10.380 33.688 1.00 93.56 72 ALA A CA 1
ATOM 593 C C . ALA A 1 72 ? -16.458 11.125 34.484 1.00 93.56 72 ALA A C 1
ATOM 595 O O . ALA A 1 72 ? -17.417 10.518 34.954 1.00 93.56 72 ALA A O 1
ATOM 596 N N . LYS A 1 73 ? -16.384 12.463 34.534 1.00 94.19 73 LYS A N 1
ATOM 597 C CA . LYS A 1 73 ? -17.390 13.293 35.222 1.00 94.19 73 LYS A CA 1
ATOM 598 C C . LYS A 1 73 ? -18.800 13.129 34.645 1.00 94.19 73 LYS A C 1
ATOM 600 O O . LYS A 1 73 ? -19.769 13.141 35.392 1.00 94.19 73 LYS A O 1
ATOM 605 N N . ALA A 1 74 ? -18.926 12.965 33.328 1.00 94.12 74 ALA A N 1
ATOM 606 C CA . ALA A 1 74 ? -20.222 12.825 32.667 1.00 94.12 74 ALA A CA 1
ATOM 607 C C . ALA A 1 74 ? -20.880 11.454 32.912 1.00 94.12 74 ALA A C 1
ATOM 609 O O . ALA A 1 74 ? -22.083 11.319 32.685 1.00 94.12 74 ALA A O 1
ATOM 610 N N . PHE A 1 75 ? -20.109 10.462 33.369 1.00 95.12 75 PHE A N 1
ATOM 611 C CA . PHE A 1 75 ? -20.555 9.088 33.601 1.00 95.12 75 PHE A CA 1
ATOM 612 C C . PHE A 1 75 ? -20.312 8.591 35.037 1.00 95.12 75 PHE A C 1
ATOM 614 O O . PHE A 1 75 ? -20.453 7.400 35.281 1.00 95.12 75 PHE A O 1
ATOM 621 N N . ALA A 1 76 ? -20.023 9.474 35.999 1.00 89.81 76 ALA A N 1
ATOM 622 C CA . ALA A 1 76 ? -19.596 9.117 37.361 1.00 89.81 76 ALA A CA 1
ATOM 623 C C . ALA A 1 76 ? -20.555 8.192 38.149 1.00 89.81 76 ALA A C 1
ATOM 625 O O . ALA A 1 76 ? -20.135 7.555 39.107 1.00 89.81 76 ALA A O 1
ATOM 626 N N . GLY A 1 77 ? -21.830 8.091 37.753 1.00 87.12 77 GLY A N 1
ATOM 627 C CA . GLY A 1 77 ? -22.814 7.174 38.350 1.00 87.12 77 GLY A CA 1
ATOM 628 C C . GLY A 1 77 ? -23.174 5.954 37.492 1.00 87.12 77 GLY A C 1
ATOM 629 O O . GLY A 1 77 ? -24.050 5.180 37.872 1.00 87.12 77 GLY A O 1
ATOM 630 N N . ASN A 1 78 ? -22.566 5.783 36.316 1.00 91.31 78 ASN A N 1
ATOM 631 C CA . ASN A 1 78 ? -22.903 4.703 35.392 1.00 91.31 78 ASN A CA 1
ATOM 632 C C . ASN A 1 78 ? -21.896 3.553 35.501 1.00 91.31 78 ASN A C 1
ATOM 634 O O . ASN A 1 78 ? -20.820 3.617 34.919 1.00 91.31 78 ASN A O 1
ATOM 638 N N . LYS A 1 79 ? -22.286 2.475 36.191 1.00 91.69 79 LYS A N 1
ATOM 639 C CA . LYS A 1 79 ? -21.433 1.297 36.438 1.00 91.69 79 LYS A CA 1
ATOM 640 C C . LYS A 1 79 ? -21.003 0.536 35.174 1.00 91.69 79 LYS A C 1
ATOM 642 O O . LYS A 1 79 ? -20.045 -0.217 35.244 1.00 91.69 79 LYS A O 1
ATOM 647 N N . HIS A 1 80 ? -21.696 0.733 34.050 1.00 93.00 80 HIS A N 1
ATOM 648 C CA . HIS A 1 80 ? -21.378 0.087 32.769 1.00 93.00 80 HIS A CA 1
ATOM 649 C C . HIS A 1 80 ? -20.408 0.896 31.902 1.00 93.00 80 HIS A C 1
ATOM 651 O O . HIS A 1 80 ? -20.082 0.478 30.793 1.00 93.00 80 HIS A O 1
ATOM 657 N N . VAL A 1 81 ? -20.022 2.101 32.337 1.00 96.81 81 VAL A N 1
ATOM 658 C CA . VAL A 1 81 ? -19.123 2.975 31.581 1.00 96.81 81 VAL A CA 1
ATOM 659 C C . VAL A 1 81 ? -17.824 3.134 32.352 1.00 96.81 81 VAL A C 1
ATOM 661 O O . VAL A 1 81 ? -17.817 3.659 33.462 1.00 96.81 81 VAL A O 1
ATOM 664 N N . HIS A 1 82 ? -16.726 2.739 31.719 1.00 96.75 82 HIS A N 1
ATOM 665 C CA . HIS A 1 82 ? -15.382 2.715 32.281 1.00 96.75 82 HIS A CA 1
ATOM 666 C C . HIS A 1 82 ? -14.515 3.762 31.580 1.00 96.75 82 HIS A C 1
ATOM 668 O O . HIS A 1 82 ? -14.107 3.567 30.429 1.00 96.75 82 HIS A O 1
ATOM 674 N N . PRO A 1 83 ? -14.241 4.903 32.229 1.00 96.38 83 PRO A N 1
ATOM 675 C CA . PRO A 1 83 ? -13.271 5.859 31.725 1.00 96.38 83 PRO A CA 1
ATOM 676 C C . PRO A 1 83 ? -11.869 5.243 31.767 1.00 96.38 83 PRO A C 1
ATOM 678 O O . PRO A 1 83 ? -11.423 4.783 32.814 1.00 96.38 83 PRO A O 1
ATOM 681 N N . VAL A 1 84 ? -11.168 5.258 30.638 1.00 95.44 84 VAL A N 1
ATOM 682 C CA . VAL A 1 84 ? -9.796 4.767 30.491 1.00 95.44 84 VAL A CA 1
ATOM 683 C C . VAL A 1 84 ? -8.877 5.909 30.083 1.00 95.44 84 VAL A C 1
ATOM 685 O O . VAL A 1 84 ? -9.169 6.660 29.149 1.00 95.44 84 VAL A O 1
ATOM 688 N N . GLU A 1 85 ? -7.763 6.043 30.795 1.00 92.94 85 GLU A N 1
ATOM 689 C CA . GLU A 1 85 ? -6.755 7.061 30.523 1.00 92.94 85 GLU A CA 1
ATOM 690 C C . GLU A 1 85 ? -5.847 6.634 29.374 1.00 92.94 85 GLU A C 1
ATOM 692 O O . GLU A 1 85 ? -5.322 5.519 29.348 1.00 92.94 85 GLU A O 1
ATOM 697 N N . LYS A 1 86 ? -5.669 7.526 28.398 1.00 88.69 86 LYS A N 1
ATOM 698 C CA . LYS A 1 86 ? -4.824 7.275 27.228 1.00 88.69 86 LYS A CA 1
ATOM 699 C C . LYS A 1 86 ? -3.422 6.803 27.640 1.00 88.69 86 LYS A C 1
ATOM 701 O O . LYS A 1 86 ? -2.825 7.361 28.548 1.00 88.69 86 LYS A O 1
ATOM 706 N N . ASN A 1 87 ? -2.876 5.845 26.892 1.00 87.00 87 ASN A N 1
ATOM 707 C CA . ASN A 1 87 ? -1.540 5.267 27.089 1.00 87.00 87 ASN A CA 1
ATOM 708 C C . ASN A 1 87 ? -1.358 4.452 28.388 1.00 87.00 87 ASN A C 1
ATOM 710 O O . ASN A 1 87 ? -0.230 4.095 28.712 1.00 87.00 87 ASN A O 1
ATOM 714 N N . THR A 1 88 ? -2.431 4.118 29.110 1.00 91.25 88 THR A N 1
ATOM 715 C CA . THR A 1 88 ? -2.371 3.197 30.260 1.00 91.25 88 THR A CA 1
ATOM 716 C C . THR A 1 88 ? -2.612 1.739 29.841 1.00 91.25 88 THR A C 1
ATOM 718 O O . THR A 1 88 ? -3.239 1.501 28.802 1.00 91.25 88 THR A O 1
ATOM 721 N N . PRO A 1 89 ? -2.201 0.742 30.653 1.00 91.12 89 PRO A N 1
ATOM 722 C CA . PRO A 1 89 ? -2.521 -0.666 30.402 1.00 91.12 89 PRO A CA 1
ATOM 723 C C . PRO A 1 89 ? -4.021 -0.920 30.206 1.00 91.12 89 PRO A C 1
ATOM 725 O O . PRO A 1 89 ? -4.403 -1.639 29.290 1.00 91.12 89 PRO A O 1
ATOM 728 N N . ALA A 1 90 ? -4.886 -0.263 30.988 1.00 92.38 90 ALA A N 1
ATOM 729 C CA . ALA A 1 90 ? -6.341 -0.387 30.857 1.00 92.38 90 ALA A CA 1
ATOM 730 C C . ALA A 1 90 ? -6.858 0.117 29.497 1.00 92.38 90 ALA A C 1
ATOM 732 O O . ALA A 1 90 ? -7.744 -0.489 28.897 1.00 92.38 90 ALA A O 1
ATOM 733 N N . TYR A 1 91 ? -6.283 1.206 28.980 1.00 92.81 91 TYR A N 1
ATOM 734 C CA . TYR A 1 91 ? -6.621 1.729 27.657 1.00 92.81 91 TYR A CA 1
ATOM 735 C C . TYR A 1 91 ? -6.196 0.781 26.536 1.00 92.81 91 TYR A C 1
ATOM 737 O O . TYR A 1 91 ? -6.986 0.484 25.639 1.00 92.81 91 TYR A O 1
ATOM 745 N N . TYR A 1 92 ? -4.966 0.275 26.602 1.00 92.19 92 TYR A N 1
ATOM 746 C CA . TYR A 1 92 ? -4.462 -0.694 25.635 1.00 92.19 92 TYR A CA 1
ATOM 747 C C . TYR A 1 92 ? -5.224 -2.019 25.692 1.00 92.19 92 TYR A C 1
ATOM 749 O O . TYR A 1 92 ? -5.524 -2.586 24.644 1.00 92.19 92 TYR A O 1
ATOM 757 N N . ASN A 1 93 ? -5.604 -2.465 26.891 1.00 93.81 93 ASN A N 1
ATOM 758 C CA . ASN A 1 93 ? -6.428 -3.647 27.096 1.00 93.81 93 ASN A CA 1
ATOM 759 C C . ASN A 1 93 ? -7.802 -3.489 26.442 1.00 93.81 93 ASN A C 1
ATOM 761 O O . ASN A 1 93 ? -8.205 -4.342 25.653 1.00 93.81 93 ASN A O 1
ATOM 765 N N . ALA A 1 94 ? -8.483 -2.366 26.685 1.00 94.69 94 ALA A N 1
ATOM 766 C CA . ALA A 1 94 ? -9.759 -2.072 26.041 1.00 94.69 94 ALA A CA 1
ATOM 767 C C . ALA A 1 94 ? -9.624 -2.002 24.510 1.00 94.69 94 ALA A C 1
ATOM 769 O O . ALA A 1 94 ? -10.497 -2.482 23.791 1.00 94.69 94 ALA A O 1
ATOM 770 N N . MET A 1 95 ? -8.528 -1.434 23.997 1.00 93.69 95 MET A N 1
ATOM 771 C CA . MET A 1 95 ? -8.275 -1.324 22.556 1.00 93.69 95 MET A CA 1
ATOM 772 C C . MET A 1 95 ? -8.018 -2.679 21.893 1.00 93.69 95 MET A C 1
ATOM 774 O O . MET A 1 95 ? -8.534 -2.924 20.803 1.00 93.69 95 MET A O 1
ATOM 778 N N . ALA A 1 96 ? -7.269 -3.561 22.553 1.00 93.00 96 ALA A N 1
ATOM 779 C CA . ALA A 1 96 ? -6.945 -4.883 22.031 1.00 93.00 96 ALA A CA 1
ATOM 780 C C . ALA A 1 96 ? -8.131 -5.853 22.132 1.00 93.00 96 ALA A C 1
ATOM 782 O O . ALA A 1 96 ? -8.387 -6.597 21.192 1.00 93.00 96 ALA A O 1
ATOM 783 N N . THR A 1 97 ? -8.862 -5.835 23.251 1.00 95.25 97 THR A N 1
ATOM 784 C CA . THR A 1 97 ? -9.816 -6.903 23.594 1.00 95.25 97 THR A CA 1
ATOM 785 C C . THR A 1 97 ? -11.275 -6.558 23.318 1.00 95.25 97 THR A C 1
ATOM 787 O O . THR A 1 97 ? -12.100 -7.467 23.252 1.00 95.25 97 THR A O 1
ATOM 790 N N . ALA A 1 98 ? -11.652 -5.284 23.156 1.00 96.88 98 ALA A N 1
ATOM 791 C CA . ALA A 1 98 ? -13.058 -4.955 22.936 1.00 96.88 98 ALA A CA 1
ATOM 792 C C . ALA A 1 98 ? -13.582 -5.564 21.634 1.00 96.88 98 ALA A C 1
ATOM 794 O O . ALA A 1 98 ? -12.960 -5.408 20.584 1.00 96.88 98 ALA A O 1
ATOM 795 N N . LYS A 1 99 ? -14.749 -6.220 21.681 1.00 96.75 99 LYS A N 1
ATOM 796 C CA . LYS A 1 99 ? -15.372 -6.807 20.484 1.00 96.75 99 LYS A CA 1
ATOM 797 C C . LYS A 1 99 ? -15.761 -5.748 19.463 1.00 96.75 99 LYS A C 1
ATOM 799 O O . LYS A 1 99 ? -15.582 -5.976 18.269 1.00 96.75 99 LYS A O 1
ATOM 804 N N . TRP A 1 100 ? -16.275 -4.610 19.921 1.00 97.75 100 TRP A N 1
ATOM 805 C CA . TRP A 1 100 ? -16.582 -3.464 19.068 1.00 97.75 100 TRP A CA 1
ATOM 806 C C . TRP A 1 100 ? -15.655 -2.297 19.394 1.00 97.75 100 TRP A C 1
ATOM 808 O O . TRP A 1 100 ? -15.443 -1.955 20.555 1.00 97.75 100 TRP A O 1
ATOM 818 N N . VAL A 1 101 ? -15.145 -1.638 18.364 1.00 96.81 101 VAL A N 1
ATOM 819 C CA . VAL A 1 101 ? -14.399 -0.388 18.475 1.00 96.81 101 VAL A CA 1
ATOM 820 C C . VAL A 1 101 ? -15.121 0.636 17.619 1.00 96.81 101 VAL A C 1
ATOM 822 O O . VAL A 1 101 ? -15.256 0.466 16.413 1.00 96.81 101 VAL A O 1
ATOM 825 N N . TYR A 1 102 ? -15.608 1.700 18.237 1.00 96.44 102 TYR A N 1
ATOM 826 C CA . TYR A 1 102 ? -16.114 2.869 17.535 1.00 96.44 102 TYR A CA 1
ATOM 827 C C . TYR A 1 102 ? -15.029 3.945 17.526 1.00 96.44 102 TYR A C 1
ATOM 829 O O . TYR A 1 102 ? -14.414 4.195 18.564 1.00 96.44 102 TYR A O 1
ATOM 837 N N . THR A 1 103 ? -14.825 4.627 16.399 1.00 94.25 103 THR A N 1
ATOM 838 C CA . THR A 1 103 ? -13.916 5.774 16.324 1.00 94.25 103 THR A CA 1
ATOM 839 C C . THR A 1 103 ? -14.490 6.940 15.521 1.00 94.25 103 THR A C 1
ATOM 841 O O . THR A 1 103 ? -14.990 6.757 14.416 1.00 94.25 103 THR A O 1
ATOM 844 N N . ASP A 1 104 ? -14.378 8.160 16.057 1.00 91.69 104 ASP A N 1
ATOM 845 C CA . ASP A 1 104 ? -14.563 9.418 15.303 1.00 91.69 104 ASP A CA 1
ATOM 846 C C . ASP A 1 104 ? -13.239 10.144 15.009 1.00 91.69 104 ASP A C 1
ATOM 848 O O . ASP A 1 104 ? -13.210 11.270 14.510 1.00 91.69 104 ASP A O 1
ATOM 852 N N . THR A 1 105 ? -12.125 9.480 15.314 1.00 90.81 105 THR A N 1
ATOM 853 C CA . THR A 1 105 ? -10.768 9.989 15.139 1.00 90.81 105 THR A CA 1
ATOM 854 C C . THR A 1 105 ? -9.922 9.024 14.313 1.00 90.81 105 THR A C 1
ATOM 856 O O . THR A 1 105 ? -10.248 7.847 14.149 1.00 90.81 105 THR A O 1
ATOM 859 N N . VAL A 1 106 ? -8.792 9.521 13.809 1.00 89.12 106 VAL A N 1
ATOM 860 C CA . VAL A 1 106 ? -7.776 8.680 13.172 1.00 89.12 106 VAL A CA 1
ATOM 861 C C . VAL A 1 106 ? -7.298 7.597 14.133 1.00 89.12 106 VAL A C 1
ATOM 863 O O . VAL A 1 106 ? -7.113 7.853 15.326 1.00 89.12 106 VAL A O 1
ATOM 866 N N . LEU A 1 107 ? -7.084 6.398 13.597 1.00 88.00 107 LEU A N 1
ATOM 867 C CA . LEU A 1 107 ? -6.492 5.298 14.346 1.00 88.00 107 LEU A CA 1
ATOM 868 C C . LEU A 1 107 ? -5.046 5.634 14.712 1.00 88.00 107 LEU A C 1
ATOM 870 O O . LEU A 1 107 ? -4.321 6.275 13.943 1.00 88.00 107 LEU A O 1
ATOM 874 N N . TYR A 1 108 ? -4.622 5.167 15.882 1.00 84.25 108 TYR A N 1
ATOM 875 C CA . TYR A 1 108 ? -3.220 5.211 16.275 1.00 84.25 108 TYR A CA 1
ATOM 876 C C . TYR A 1 108 ? -2.382 4.356 15.319 1.00 84.25 108 TYR A C 1
ATOM 878 O O . TYR A 1 108 ? -2.863 3.357 14.784 1.00 84.25 108 TYR A O 1
ATOM 886 N N . THR A 1 109 ? -1.118 4.734 15.115 1.00 81.06 109 THR A N 1
ATOM 887 C CA . THR A 1 109 ? -0.171 3.980 14.269 1.00 81.06 109 THR A CA 1
ATOM 888 C C . THR A 1 109 ? -0.011 2.536 14.722 1.00 81.06 109 THR A C 1
ATOM 890 O O . THR A 1 109 ? 0.224 1.643 13.913 1.00 81.06 109 THR A O 1
ATOM 893 N N . ASP A 1 110 ? -0.182 2.321 16.019 1.00 83.50 110 ASP A N 1
ATOM 894 C CA . ASP A 1 110 ? 0.038 1.044 16.673 1.00 83.50 110 ASP A CA 1
ATOM 895 C C . ASP A 1 110 ? -1.256 0.228 16.740 1.00 83.50 110 ASP A C 1
ATOM 897 O O . ASP A 1 110 ? -1.240 -0.900 17.203 1.00 83.50 110 ASP A O 1
ATOM 901 N N . PHE A 1 111 ? -2.390 0.752 16.262 1.00 89.88 111 PHE A N 1
ATOM 902 C CA . PHE A 1 111 ? -3.641 0.002 16.261 1.00 89.88 111 PHE A CA 1
ATOM 903 C C . PHE A 1 111 ? -3.584 -1.152 15.249 1.00 89.88 111 PHE A C 1
ATOM 905 O O . PHE A 1 111 ? -3.612 -0.944 14.030 1.00 89.88 111 PHE A O 1
ATOM 912 N N . ALA A 1 112 ? -3.548 -2.369 15.786 1.00 90.69 112 ALA A N 1
ATOM 913 C CA . ALA A 1 112 ? -3.720 -3.621 15.067 1.00 90.69 112 ALA A CA 1
ATOM 914 C C . ALA A 1 112 ? -5.099 -4.193 15.402 1.00 90.69 112 ALA A C 1
ATOM 916 O O . ALA A 1 112 ? -5.384 -4.442 16.574 1.00 90.69 112 ALA A O 1
ATOM 917 N N . LYS A 1 113 ? -5.939 -4.373 14.379 1.00 90.94 113 LYS A N 1
ATOM 918 C CA . LYS A 1 113 ? -7.269 -4.974 14.517 1.00 90.94 113 LYS A CA 1
ATOM 919 C C . LYS A 1 113 ? -7.119 -6.473 14.781 1.00 90.94 113 LYS A C 1
ATOM 921 O O . LYS A 1 113 ? -6.399 -7.158 14.051 1.00 90.94 113 LYS A O 1
ATOM 926 N N . GLN A 1 114 ? -7.785 -6.978 15.816 1.00 90.62 114 GLN A N 1
ATOM 927 C CA . GLN A 1 114 ? -7.806 -8.414 16.100 1.00 90.62 114 GLN A CA 1
ATOM 928 C C . GLN A 1 114 ? -8.831 -9.157 15.221 1.00 90.62 114 GLN A C 1
ATOM 930 O O . GLN A 1 114 ? -9.892 -8.602 14.920 1.00 90.62 114 GLN A O 1
ATOM 935 N N . PRO A 1 115 ? -8.584 -10.432 14.860 1.00 89.75 115 PRO A N 1
ATOM 936 C CA . PRO A 1 115 ? -9.576 -11.270 14.192 1.00 89.75 115 PRO A CA 1
ATOM 937 C C . PRO A 1 115 ? -10.909 -11.296 14.940 1.00 89.75 115 PRO A C 1
ATOM 939 O O . PRO A 1 115 ? -10.976 -11.606 16.127 1.00 89.75 115 PRO A O 1
ATOM 942 N N . GLY A 1 116 ? -11.989 -10.968 14.236 1.00 91.75 116 GLY A N 1
ATOM 943 C CA . GLY A 1 116 ? -13.331 -10.915 14.807 1.00 91.75 116 GLY A CA 1
ATOM 944 C C . GLY A 1 116 ? -13.653 -9.633 15.580 1.00 91.75 116 GLY A C 1
ATOM 945 O O . GLY A 1 116 ? -14.805 -9.484 15.992 1.00 91.75 116 GLY A O 1
ATOM 946 N N . GLN A 1 117 ? -12.714 -8.706 15.769 1.00 94.44 117 GLN A N 1
ATOM 947 C CA . GLN A 1 117 ? -13.018 -7.365 16.266 1.00 94.44 117 GLN A CA 1
ATOM 948 C C . GLN A 1 117 ? -13.769 -6.577 15.186 1.00 94.44 117 GLN A C 1
ATOM 950 O O . GLN A 1 117 ? -13.487 -6.722 14.001 1.00 94.44 117 GLN A O 1
ATOM 955 N N . VAL A 1 118 ? -14.731 -5.752 15.591 1.00 95.69 118 VAL A N 1
ATOM 956 C CA . VAL A 1 118 ? -15.570 -4.966 14.681 1.00 95.69 118 VAL A CA 1
ATOM 957 C C . VAL A 1 118 ? -15.234 -3.493 14.840 1.00 95.69 118 VAL A C 1
ATOM 959 O O . VAL A 1 118 ? -15.497 -2.911 15.893 1.00 95.69 118 VAL A O 1
ATOM 962 N N . LEU A 1 119 ? -14.676 -2.882 13.802 1.00 95.62 119 LEU A N 1
ATOM 963 C CA . LEU A 1 119 ? -14.343 -1.465 13.765 1.00 95.62 119 LEU A CA 1
ATOM 964 C C . LEU A 1 119 ? -15.433 -0.674 13.029 1.00 95.62 119 LEU A C 1
ATOM 966 O O . LEU A 1 119 ? -15.754 -0.931 11.869 1.00 95.62 119 LEU A O 1
ATOM 970 N N . ILE A 1 120 ? -15.976 0.327 13.713 1.00 94.88 120 ILE A N 1
ATOM 971 C CA . ILE A 1 120 ? -16.990 1.253 13.212 1.00 94.88 120 ILE A CA 1
ATOM 972 C C . ILE A 1 120 ? -16.359 2.641 13.178 1.00 94.88 120 ILE A C 1
ATOM 974 O O . ILE A 1 120 ? -15.959 3.166 14.219 1.00 94.88 120 ILE A O 1
ATOM 978 N N . GLU A 1 121 ? -16.277 3.249 12.000 1.00 92.81 121 GLU A N 1
ATOM 979 C CA . GLU A 1 121 ? -15.667 4.567 11.832 1.00 92.81 121 GLU A CA 1
ATOM 980 C C . GLU A 1 121 ? -16.694 5.638 11.439 1.00 92.81 121 GLU A C 1
ATOM 982 O O . GLU A 1 121 ? -17.620 5.396 10.658 1.00 92.81 121 GLU A O 1
ATOM 987 N N . GLN A 1 122 ? -16.534 6.824 12.027 1.00 91.06 122 GLN A N 1
ATOM 988 C CA . GLN A 1 122 ? -17.243 8.052 11.672 1.00 91.06 122 GLN A CA 1
ATOM 989 C C . GLN A 1 122 ? -16.256 9.228 11.627 1.00 91.06 122 GLN A C 1
ATOM 991 O O . GLN A 1 122 ? -16.368 10.195 12.389 1.00 91.06 122 GLN A O 1
ATOM 996 N N . VAL A 1 123 ? -15.243 9.120 10.769 1.00 89.12 123 VAL A N 1
ATOM 997 C CA . VAL A 1 123 ? -14.162 10.100 10.631 1.00 89.12 123 VAL A CA 1
ATOM 998 C C . VAL A 1 123 ? -14.418 11.021 9.436 1.00 89.12 123 VAL A C 1
ATOM 1000 O O . VAL A 1 123 ? -14.464 10.591 8.286 1.00 89.12 123 VAL A O 1
ATOM 1003 N N . GLU A 1 124 ? -14.529 12.325 9.690 1.00 85.25 124 GLU A N 1
ATOM 1004 C CA . GLU A 1 124 ? -14.672 13.344 8.642 1.00 85.25 124 GLU A CA 1
ATOM 1005 C C . GLU A 1 124 ? -13.300 13.931 8.268 1.00 85.25 124 GLU A C 1
ATOM 1007 O O . GLU A 1 124 ? -12.827 14.890 8.879 1.00 85.25 124 GLU A O 1
ATOM 1012 N N . LEU A 1 125 ? -12.646 13.348 7.258 1.00 86.88 125 LEU A N 1
ATOM 1013 C CA . LEU A 1 125 ? -11.365 13.824 6.716 1.00 86.88 125 LEU A CA 1
ATOM 1014 C C . LEU A 1 125 ? -11.433 13.995 5.202 1.00 86.88 125 LEU A C 1
ATOM 1016 O O . LEU A 1 125 ? -11.846 13.084 4.495 1.00 86.88 125 LEU A O 1
ATOM 1020 N N . GLN A 1 126 ? -10.967 15.139 4.703 1.00 86.88 126 GLN A N 1
ATOM 1021 C CA . GLN A 1 126 ? -10.842 15.385 3.266 1.00 86.88 126 GLN A CA 1
ATOM 1022 C C . GLN A 1 126 ? -9.507 14.829 2.741 1.00 86.88 126 GLN A C 1
ATOM 1024 O O . GLN A 1 126 ? -8.482 15.056 3.393 1.00 86.88 126 GLN A O 1
ATOM 1029 N N . PRO A 1 127 ? -9.468 14.157 1.575 1.00 87.81 127 PRO A N 1
ATOM 1030 C CA . PRO A 1 127 ? -8.251 13.568 1.002 1.00 87.81 127 PRO A CA 1
ATOM 1031 C C . PRO A 1 127 ? -7.321 14.616 0.352 1.00 87.81 127 PRO A C 1
ATOM 1033 O O . PRO A 1 127 ? -6.714 14.361 -0.679 1.00 87.81 127 PRO A O 1
ATOM 1036 N N . THR A 1 128 ? -7.211 15.811 0.939 1.00 87.25 128 THR A N 1
ATOM 1037 C CA . THR A 1 128 ? -6.514 16.972 0.356 1.00 87.25 128 THR A CA 1
ATOM 1038 C C . THR A 1 128 ? -5.005 16.987 0.578 1.00 87.25 128 THR A C 1
ATOM 1040 O O . THR A 1 128 ? -4.318 17.780 -0.049 1.00 87.25 128 THR A O 1
ATOM 1043 N N . ASN A 1 129 ? -4.485 16.154 1.480 1.00 92.44 129 ASN A N 1
ATOM 1044 C CA . ASN A 1 129 ? -3.054 16.059 1.759 1.00 92.44 129 ASN A CA 1
ATOM 1045 C C . ASN A 1 129 ? -2.630 14.605 2.007 1.00 92.44 129 ASN A C 1
ATOM 1047 O O . ASN A 1 129 ? -3.470 13.747 2.317 1.00 92.44 129 ASN A O 1
ATOM 1051 N N . CYS A 1 130 ? -1.325 14.339 1.911 1.00 93.19 130 CYS A N 1
ATOM 1052 C CA . CYS A 1 130 ? -0.738 13.003 2.051 1.00 93.19 130 CYS A CA 1
ATOM 1053 C C . CYS A 1 130 ? -1.159 12.344 3.374 1.00 93.19 130 CYS A C 1
ATOM 1055 O O . CYS A 1 130 ? -1.654 11.216 3.401 1.00 93.19 130 CYS A O 1
ATOM 1057 N N . LYS A 1 131 ? -1.065 13.085 4.483 1.00 92.88 131 LYS A N 1
ATOM 1058 C CA . LYS A 1 131 ? -1.408 12.589 5.822 1.00 92.88 131 LYS A CA 1
ATOM 1059 C C . LYS A 1 131 ? -2.866 12.133 5.920 1.00 92.88 131 LYS A C 1
ATOM 1061 O O . LYS A 1 131 ? -3.142 11.068 6.474 1.00 92.88 131 LYS A O 1
ATOM 1066 N N . ASN A 1 132 ? -3.801 12.908 5.379 1.00 92.25 132 ASN A N 1
ATOM 1067 C CA . ASN A 1 132 ? -5.215 12.554 5.379 1.00 92.25 132 ASN A CA 1
ATOM 1068 C C . ASN A 1 132 ? -5.479 11.335 4.497 1.00 92.25 132 ASN A C 1
ATOM 1070 O O . ASN A 1 132 ? -6.180 10.435 4.947 1.00 92.25 132 ASN A O 1
ATOM 1074 N N . ARG A 1 133 ? -4.884 11.260 3.299 1.00 92.88 133 ARG A N 1
ATOM 1075 C CA . ARG A 1 133 ? -4.984 10.081 2.417 1.00 92.88 133 ARG A CA 1
ATOM 1076 C C . ARG A 1 133 ? -4.498 8.805 3.109 1.00 92.88 133 ARG A C 1
ATOM 1078 O O . ARG A 1 133 ? -5.145 7.765 3.008 1.00 92.88 133 ARG A O 1
ATOM 1085 N N . VAL A 1 134 ? -3.415 8.903 3.878 1.00 93.88 134 VAL A N 1
ATOM 1086 C CA . VAL A 1 134 ? -2.878 7.792 4.674 1.00 93.88 134 VAL A CA 1
ATOM 1087 C C . VAL A 1 134 ? -3.836 7.356 5.783 1.00 93.88 134 VAL A C 1
ATOM 1089 O O . VAL A 1 134 ? -4.108 6.167 5.955 1.00 93.88 134 VAL A O 1
ATOM 1092 N N . HIS A 1 135 ? -4.381 8.307 6.543 1.00 92.12 135 HIS A N 1
ATOM 1093 C CA . HIS A 1 135 ? -5.351 7.995 7.594 1.00 92.12 135 HIS A CA 1
ATOM 1094 C C . HIS A 1 135 ? -6.634 7.390 7.035 1.00 92.12 135 HIS A C 1
ATOM 1096 O O . HIS A 1 135 ? -7.155 6.428 7.596 1.00 92.12 135 HIS A O 1
ATOM 1102 N N . LEU A 1 136 ? -7.106 7.944 5.922 1.00 91.38 136 LEU A N 1
ATOM 1103 C CA . LEU A 1 136 ? -8.234 7.431 5.173 1.00 91.38 136 LEU A CA 1
ATOM 1104 C C . LEU A 1 136 ? -7.956 5.980 4.759 1.00 91.38 136 LEU A C 1
ATOM 1106 O O . LEU A 1 136 ? -8.718 5.107 5.166 1.00 91.38 136 LEU A O 1
ATOM 1110 N N . THR A 1 137 ? -6.849 5.688 4.085 1.00 92.62 137 THR A N 1
ATOM 1111 C CA . THR A 1 137 ? -6.498 4.315 3.673 1.00 92.62 137 THR A CA 1
ATOM 1112 C C . THR A 1 137 ? -6.472 3.337 4.856 1.00 92.62 137 THR A C 1
ATOM 1114 O O . THR A 1 137 ? -7.050 2.258 4.786 1.00 92.62 137 THR A O 1
ATOM 1117 N N . SER A 1 138 ? -5.874 3.722 5.990 1.00 91.88 138 SER A N 1
ATOM 1118 C CA . SER A 1 138 ? -5.844 2.884 7.204 1.00 91.88 138 SER A CA 1
ATOM 1119 C C . SER A 1 138 ? -7.245 2.590 7.756 1.00 91.88 138 SER A C 1
ATOM 1121 O O . SER A 1 138 ? -7.518 1.471 8.185 1.00 91.88 138 SER A O 1
ATOM 1123 N N . LEU A 1 139 ? -8.141 3.583 7.744 1.00 90.69 139 LEU A N 1
ATOM 1124 C CA . LEU A 1 139 ? -9.537 3.415 8.159 1.00 90.69 139 LEU A CA 1
ATOM 1125 C C . LEU A 1 139 ? -10.318 2.554 7.173 1.00 90.69 139 LEU A C 1
ATOM 1127 O O . LEU A 1 139 ? -11.049 1.676 7.609 1.00 90.69 139 LEU A O 1
ATOM 1131 N N . GLU A 1 140 ? -10.148 2.802 5.872 1.00 88.88 140 GLU A N 1
ATOM 1132 C CA . GLU A 1 140 ? -10.720 1.984 4.802 1.00 88.88 140 GLU A CA 1
ATOM 1133 C C . GLU A 1 140 ? -10.344 0.538 5.034 1.00 88.88 140 GLU A C 1
ATOM 1135 O O . GLU A 1 140 ? -11.236 -0.249 5.255 1.00 88.88 140 GLU A O 1
ATOM 1140 N N . ASN A 1 141 ? -9.065 0.204 5.144 1.00 90.50 141 ASN A N 1
ATOM 1141 C CA . ASN A 1 141 ? -8.618 -1.183 5.212 1.00 90.50 141 ASN A CA 1
ATOM 1142 C C . ASN A 1 141 ? -8.985 -1.931 6.514 1.00 90.50 141 ASN A C 1
ATOM 1144 O O . ASN A 1 141 ? -8.869 -3.155 6.577 1.00 90.50 141 ASN A O 1
ATOM 1148 N N . LYS A 1 142 ? -9.373 -1.220 7.583 1.00 92.50 142 LYS A N 1
ATOM 1149 C CA . LYS A 1 142 ? -9.660 -1.816 8.904 1.00 92.50 142 LYS A CA 1
ATOM 1150 C C . LYS A 1 142 ? -11.136 -1.781 9.281 1.00 92.50 142 LYS A C 1
ATOM 1152 O O . LYS A 1 142 ? -11.563 -2.605 10.089 1.00 92.50 142 LYS A O 1
ATOM 1157 N N . ALA A 1 143 ? -11.901 -0.812 8.787 1.00 92.50 143 ALA A N 1
ATOM 1158 C CA . ALA A 1 143 ? -13.283 -0.622 9.204 1.00 92.50 143 ALA A CA 1
ATOM 1159 C C . ALA A 1 143 ? -14.217 -1.657 8.568 1.00 92.50 143 ALA A C 1
ATOM 1161 O O . ALA A 1 143 ? -14.130 -1.966 7.381 1.00 92.50 143 ALA A O 1
ATOM 1162 N N . ASP A 1 144 ? -15.150 -2.155 9.374 1.00 93.56 144 ASP A N 1
ATOM 1163 C CA . ASP A 1 144 ? -16.266 -2.991 8.931 1.00 93.56 144 ASP A CA 1
ATOM 1164 C C . ASP A 1 144 ? -17.469 -2.119 8.528 1.00 93.56 144 ASP A C 1
ATOM 1166 O O . ASP A 1 144 ? -18.230 -2.442 7.609 1.00 93.56 144 ASP A O 1
ATOM 1170 N N . TYR A 1 145 ? -17.646 -0.986 9.219 1.00 92.25 145 TYR A N 1
ATOM 1171 C CA . TYR A 1 145 ? -18.776 -0.075 9.039 1.00 92.25 145 TYR A CA 1
ATOM 1172 C C . TYR A 1 145 ? -18.323 1.385 8.966 1.00 92.25 145 TYR A C 1
ATOM 1174 O O . TYR A 1 145 ? -17.527 1.838 9.788 1.00 92.25 145 TYR A O 1
ATOM 1182 N N . HIS A 1 146 ? -18.913 2.128 8.027 1.00 90.31 146 HIS A N 1
ATOM 1183 C CA . HIS A 1 146 ? -18.695 3.559 7.816 1.00 90.31 146 HIS A CA 1
ATOM 1184 C C . HIS A 1 146 ? -20.008 4.308 8.057 1.00 90.31 146 HIS A C 1
ATOM 1186 O O . HIS A 1 146 ? -20.981 4.129 7.315 1.00 90.31 146 HIS A O 1
ATOM 1192 N N . VAL A 1 147 ? -20.052 5.153 9.082 1.00 89.94 147 VAL A N 1
ATOM 1193 C CA . VAL A 1 147 ? -21.259 5.901 9.466 1.00 89.94 147 VAL A CA 1
ATOM 1194 C C . VAL A 1 147 ? -21.284 7.230 8.725 1.00 89.94 147 VAL A C 1
ATOM 1196 O O . VAL A 1 147 ? -20.349 7.992 8.920 1.00 89.94 147 VAL A O 1
ATOM 1199 N N . HIS A 1 148 ? -22.329 7.519 7.928 1.00 75.25 148 HIS A N 1
ATOM 1200 C CA . HIS A 1 148 ? -22.512 8.753 7.122 1.00 75.25 148 HIS A CA 1
ATOM 1201 C C . HIS A 1 148 ? -21.455 9.853 7.356 1.00 75.25 148 HIS A C 1
ATOM 1203 O O . HIS A 1 148 ? -21.661 10.763 8.162 1.00 75.25 148 HIS A O 1
ATOM 1209 N N . THR A 1 149 ? -20.322 9.765 6.656 1.00 64.12 149 THR A N 1
ATOM 1210 C CA . THR A 1 149 ? -19.284 10.800 6.669 1.00 64.12 149 THR A CA 1
ATOM 1211 C C . THR A 1 149 ? -19.428 11.657 5.415 1.00 64.12 149 THR A C 1
ATOM 1213 O O . THR A 1 149 ? -19.914 11.202 4.383 1.00 64.12 149 THR A O 1
ATOM 1216 N N . LYS A 1 150 ? -19.022 12.929 5.471 1.00 63.34 150 LYS A N 1
ATOM 1217 C CA . LYS A 1 150 ? -19.042 13.806 4.283 1.00 63.34 150 LYS A CA 1
ATOM 1218 C C . LYS A 1 150 ? -17.990 13.415 3.240 1.00 63.34 150 LYS A C 1
ATOM 1220 O O . LYS A 1 150 ? -18.120 13.777 2.079 1.00 63.34 150 LYS A O 1
ATOM 1225 N N . SER A 1 151 ? -16.936 12.722 3.666 1.00 59.84 151 SER A N 1
ATOM 1226 C CA . SER A 1 151 ? -15.783 12.362 2.840 1.00 59.84 151 SER A CA 1
ATOM 1227 C C . SER A 1 151 ? -15.916 11.014 2.133 1.00 59.84 151 SER A C 1
ATOM 1229 O O . SER A 1 151 ? -15.133 10.738 1.227 1.00 59.84 151 SER A O 1
ATOM 1231 N N . ARG A 1 152 ? -16.875 10.164 2.525 1.00 65.81 152 ARG A N 1
ATOM 1232 C CA . ARG A 1 152 ? -17.101 8.833 1.940 1.00 65.81 152 ARG A CA 1
ATOM 1233 C C . ARG A 1 152 ? -18.582 8.497 1.900 1.00 65.81 152 ARG A C 1
ATOM 1235 O O . ARG A 1 152 ? -19.350 8.918 2.759 1.00 65.81 152 ARG A O 1
ATOM 1242 N N . LYS A 1 153 ? -18.994 7.657 0.948 1.00 63.25 153 LYS A N 1
ATOM 1243 C CA . LYS A 1 153 ? -20.339 7.068 0.982 1.00 63.25 153 LYS A CA 1
ATOM 1244 C C . LYS A 1 153 ? -20.440 6.133 2.195 1.00 63.25 153 LYS A C 1
ATOM 1246 O O . LYS A 1 153 ? -19.927 5.020 2.167 1.00 63.25 153 LYS A O 1
ATOM 1251 N N . GLY A 1 154 ? -21.073 6.608 3.269 1.00 67.81 154 GLY A N 1
ATOM 1252 C CA . GLY A 1 154 ? -21.356 5.799 4.456 1.00 67.81 154 GLY A CA 1
ATOM 1253 C C . GLY A 1 154 ? -22.278 4.627 4.119 1.00 67.81 154 GLY A C 1
ATOM 1254 O O . GLY A 1 154 ? -23.226 4.784 3.350 1.00 67.81 154 GLY A O 1
ATOM 1255 N N . ASN A 1 155 ? -22.002 3.459 4.696 1.00 84.25 155 ASN A N 1
ATOM 1256 C CA . ASN A 1 155 ? -22.778 2.240 4.464 1.00 84.25 155 ASN A CA 1
ATOM 1257 C C . ASN A 1 155 ? -23.845 1.988 5.545 1.00 84.25 155 ASN A C 1
ATOM 1259 O O . ASN A 1 155 ? -24.673 1.091 5.389 1.00 84.25 155 ASN A O 1
ATOM 1263 N N . ILE A 1 156 ? -23.845 2.777 6.626 1.00 90.75 156 ILE A N 1
ATOM 1264 C CA . ILE A 1 156 ? -24.841 2.715 7.697 1.00 90.75 156 ILE A CA 1
ATOM 1265 C C . ILE A 1 156 ? -25.171 4.120 8.227 1.00 90.75 156 ILE A C 1
ATOM 1267 O O . ILE A 1 156 ? -24.304 4.990 8.318 1.00 90.75 156 ILE A O 1
ATOM 1271 N N . SER A 1 157 ? -26.435 4.351 8.593 1.00 90.31 157 SER A N 1
ATOM 1272 C CA . SER A 1 157 ? -26.855 5.591 9.256 1.00 90.31 157 SER A CA 1
ATOM 1273 C C . SER A 1 157 ? -26.607 5.557 10.763 1.00 90.31 157 SER A C 1
ATOM 1275 O O . SER A 1 157 ? -26.537 4.482 11.352 1.00 90.31 157 SER A O 1
ATOM 1277 N N . GLU A 1 158 ? -26.515 6.720 11.422 1.00 91.00 158 GLU A N 1
ATOM 1278 C CA . GLU A 1 158 ? -26.357 6.779 12.889 1.00 91.00 158 GLU A CA 1
ATOM 1279 C C . GLU A 1 158 ? -27.505 6.038 13.598 1.00 91.00 158 GLU A C 1
ATOM 1281 O O . GLU A 1 158 ? -27.269 5.231 14.494 1.00 91.00 158 GLU A O 1
ATOM 1286 N N . SER A 1 159 ? -28.750 6.237 13.155 1.00 91.31 159 SER A N 1
ATOM 1287 C CA . SER A 1 159 ? -29.921 5.547 13.713 1.00 91.31 159 SER A CA 1
ATOM 1288 C C . SER A 1 159 ? -29.847 4.029 13.524 1.00 91.31 159 SER A C 1
ATOM 1290 O O . SER A 1 159 ? -30.121 3.275 14.459 1.00 91.31 159 SER A O 1
ATOM 1292 N N . ALA A 1 160 ? -29.439 3.570 12.336 1.00 93.50 160 ALA A N 1
ATOM 1293 C CA . ALA A 1 160 ? -29.271 2.146 12.059 1.00 93.50 160 ALA A CA 1
ATOM 1294 C C . ALA A 1 160 ? -28.120 1.540 12.874 1.00 93.50 160 ALA A C 1
ATOM 1296 O O . ALA A 1 160 ? -28.266 0.430 13.383 1.00 93.50 160 ALA A O 1
ATOM 1297 N N . LEU A 1 161 ? -27.013 2.271 13.052 1.00 95.31 161 LEU A N 1
ATOM 1298 C CA . LEU A 1 161 ? -25.903 1.870 13.914 1.00 95.31 161 LEU A CA 1
ATOM 1299 C C . LEU A 1 161 ? -26.384 1.653 15.348 1.00 95.31 161 LEU A C 1
ATOM 1301 O O . LEU A 1 161 ? -26.133 0.595 15.917 1.00 95.31 161 LEU A O 1
ATOM 1305 N N . LEU A 1 162 ? -27.083 2.632 15.928 1.00 96.31 162 LEU A N 1
ATOM 1306 C CA . LEU A 1 162 ? -27.566 2.546 17.308 1.00 96.31 162 LEU A CA 1
ATOM 1307 C C . LEU A 1 162 ? -28.512 1.353 17.500 1.00 96.31 162 LEU A C 1
ATOM 1309 O O . LEU A 1 162 ? -28.386 0.630 18.486 1.00 96.31 162 LEU A O 1
ATOM 1313 N N . CYS A 1 163 ? -29.415 1.121 16.543 1.00 96.62 163 CYS A N 1
ATOM 1314 C CA . CYS A 1 163 ? -30.331 -0.017 16.564 1.00 96.62 163 CYS A CA 1
ATOM 1315 C C . CYS A 1 163 ? -29.581 -1.356 16.470 1.00 96.62 163 CYS A C 1
ATOM 1317 O O . CYS A 1 163 ? -29.727 -2.217 17.337 1.00 96.62 163 CYS A O 1
ATOM 1319 N N . LYS A 1 164 ? -28.708 -1.516 15.467 1.00 95.94 164 LYS A N 1
ATOM 1320 C CA . LYS A 1 164 ? -27.933 -2.751 15.282 1.00 95.94 164 LYS A CA 1
ATOM 1321 C C . LYS A 1 164 ? -26.985 -3.019 16.447 1.00 95.94 164 LYS A C 1
ATOM 1323 O O . LYS A 1 164 ? -26.852 -4.171 16.844 1.00 95.94 164 LYS A O 1
ATOM 1328 N N . LEU A 1 165 ? -26.371 -1.988 17.030 1.00 95.88 165 LEU A N 1
ATOM 1329 C CA . LEU A 1 165 ? -25.536 -2.129 18.223 1.00 95.88 165 LEU A CA 1
ATOM 1330 C C . LEU A 1 165 ? -26.360 -2.623 19.418 1.00 95.88 165 LEU A C 1
ATOM 1332 O O . LEU A 1 165 ? -25.952 -3.582 20.065 1.00 95.88 165 LEU A O 1
ATOM 1336 N N . ALA A 1 166 ? -27.532 -2.026 19.669 1.00 96.25 166 ALA A N 1
ATOM 1337 C CA . ALA A 1 166 ? -28.434 -2.434 20.751 1.00 96.25 166 ALA A CA 1
ATOM 1338 C C . ALA A 1 166 ? -28.913 -3.893 20.615 1.00 96.25 166 ALA A C 1
ATOM 1340 O O . ALA A 1 166 ? -29.138 -4.564 21.619 1.00 96.25 166 ALA A O 1
ATOM 1341 N N . LEU A 1 167 ? -29.021 -4.392 19.381 1.00 95.50 167 LEU A N 1
ATOM 1342 C CA . LEU A 1 167 ? -29.398 -5.774 19.067 1.00 95.50 167 LEU A CA 1
ATOM 1343 C C . LEU A 1 167 ? -28.197 -6.724 18.902 1.00 95.50 167 LEU A C 1
ATOM 1345 O O . LEU A 1 167 ? -28.397 -7.900 18.608 1.00 95.50 167 LEU A O 1
ATOM 1349 N N . ARG A 1 168 ? -26.954 -6.239 19.054 1.00 92.12 168 ARG A N 1
ATOM 1350 C CA . ARG A 1 168 ? -25.705 -6.978 18.763 1.00 92.12 168 ARG A CA 1
ATOM 1351 C C . ARG A 1 168 ? -25.616 -7.531 17.328 1.00 92.12 168 ARG A C 1
ATOM 1353 O O . ARG A 1 168 ? -24.955 -8.531 17.071 1.00 92.12 168 ARG A O 1
ATOM 1360 N N . GLN A 1 169 ? -26.234 -6.846 16.370 1.00 93.62 169 GLN A N 1
ATOM 1361 C CA . GLN A 1 169 ? -26.304 -7.208 14.947 1.00 93.62 169 GLN A CA 1
ATOM 1362 C C . GLN A 1 169 ? -25.275 -6.451 14.095 1.00 93.62 169 GLN A C 1
ATOM 1364 O O . GLN A 1 169 ? -25.580 -5.939 13.015 1.00 93.62 169 GLN A O 1
ATOM 1369 N N . LEU A 1 170 ? -24.049 -6.361 14.603 1.00 93.25 170 LEU A N 1
ATOM 1370 C CA . LEU A 1 170 ? -22.896 -5.804 13.898 1.00 93.25 170 LEU A CA 1
ATOM 1371 C C . LEU A 1 170 ? -21.805 -6.877 13.853 1.00 93.25 170 LEU A C 1
ATOM 1373 O O . LEU A 1 170 ? -20.861 -6.796 14.642 1.00 93.25 170 LEU A O 1
ATOM 1377 N N . PRO A 1 171 ? -21.961 -7.924 13.021 1.00 92.94 171 PRO A N 1
ATOM 1378 C CA . PRO A 1 171 ? -20.903 -8.905 12.818 1.00 92.94 171 PRO A CA 1
ATOM 1379 C C . PRO A 1 171 ? -19.712 -8.264 12.083 1.00 92.94 171 PRO A C 1
ATOM 1381 O O . PRO A 1 171 ? -19.903 -7.245 11.407 1.00 92.94 171 PRO A O 1
ATOM 1384 N N . PRO A 1 172 ? -18.506 -8.855 12.179 1.00 90.94 172 PRO A N 1
ATOM 1385 C CA . PRO A 1 172 ? -17.393 -8.504 11.301 1.00 90.94 172 PRO A CA 1
ATOM 1386 C C . PRO A 1 172 ? -17.831 -8.582 9.842 1.00 90.94 172 PRO A C 1
ATOM 1388 O O . PRO A 1 172 ? -18.586 -9.487 9.468 1.00 90.94 172 PRO A O 1
ATOM 1391 N N . LYS A 1 173 ? -17.387 -7.632 9.027 1.00 86.69 173 LYS A N 1
ATOM 1392 C CA . LYS A 1 173 ? -17.777 -7.545 7.625 1.00 86.69 173 LYS A CA 1
ATOM 1393 C C . LYS A 1 173 ? -16.535 -7.653 6.758 1.00 86.69 173 LYS A C 1
ATOM 1395 O O . LYS A 1 173 ? -15.681 -6.774 6.783 1.00 86.69 173 LYS A O 1
ATOM 1400 N N . ALA A 1 174 ? -16.469 -8.715 5.960 1.00 71.31 174 ALA A N 1
ATOM 1401 C CA . ALA A 1 174 ? -15.439 -8.835 4.940 1.00 71.31 174 ALA A CA 1
ATOM 1402 C C . ALA A 1 174 ? -15.593 -7.710 3.909 1.00 71.31 174 ALA A C 1
ATOM 1404 O O . ALA A 1 174 ? -16.708 -7.377 3.486 1.00 71.31 174 ALA A O 1
ATOM 1405 N N . GLN A 1 175 ? -14.471 -7.133 3.495 1.00 68.69 175 GLN A N 1
ATOM 1406 C CA . GLN A 1 175 ? -14.454 -6.174 2.402 1.00 68.69 175 GLN A CA 1
ATOM 1407 C C . GLN A 1 175 ? -14.581 -6.928 1.089 1.00 68.69 175 GLN A C 1
ATOM 1409 O O . GLN A 1 175 ? -13.613 -7.457 0.558 1.00 68.69 175 GLN A O 1
ATOM 1414 N N . THR A 1 176 ? -15.803 -7.012 0.577 1.00 63.69 176 THR A N 1
ATOM 1415 C CA . THR A 1 176 ? -16.057 -7.572 -0.747 1.00 63.69 176 THR A CA 1
ATOM 1416 C C . THR A 1 176 ? -15.856 -6.471 -1.777 1.00 63.69 176 THR A C 1
ATOM 1418 O O . THR A 1 176 ? -16.666 -5.544 -1.867 1.00 63.69 176 THR A O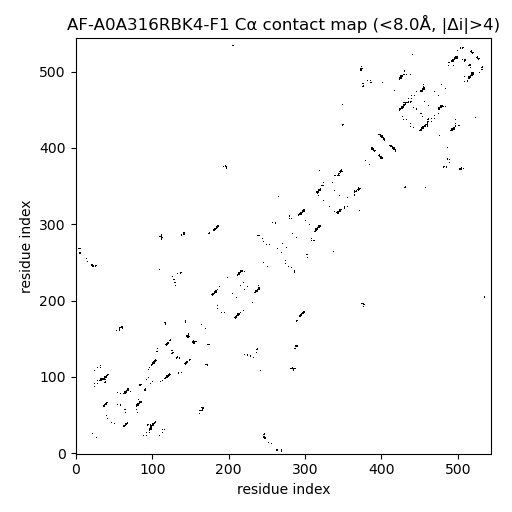 1
ATOM 1421 N N . THR A 1 177 ? -14.777 -6.569 -2.542 1.00 71.94 177 THR A N 1
ATOM 1422 C CA . THR A 1 177 ? -14.559 -5.770 -3.745 1.00 71.94 177 THR A CA 1
ATOM 1423 C C . THR A 1 177 ? -14.560 -6.701 -4.950 1.00 71.94 177 THR A C 1
ATOM 1425 O O . THR A 1 177 ? -14.011 -7.795 -4.890 1.00 71.94 177 THR A O 1
ATOM 1428 N N . ASN A 1 178 ? -15.194 -6.270 -6.042 1.00 81.75 178 ASN A N 1
ATOM 1429 C CA . ASN A 1 178 ? -15.116 -6.972 -7.328 1.00 81.75 178 ASN A CA 1
ATOM 1430 C C . ASN A 1 178 ? -13.827 -6.613 -8.089 1.00 81.75 178 ASN A C 1
ATOM 1432 O O . ASN A 1 178 ? -13.614 -7.096 -9.199 1.00 81.75 178 ASN A O 1
ATOM 1436 N N . LYS A 1 179 ? -13.003 -5.724 -7.520 1.00 90.12 179 LYS A N 1
ATOM 1437 C CA . LYS A 1 179 ? -11.735 -5.294 -8.097 1.00 90.12 179 LYS A CA 1
ATOM 1438 C C . LYS A 1 179 ? -10.609 -6.224 -7.684 1.00 90.12 179 LYS A C 1
ATOM 1440 O O . LYS A 1 179 ? -10.618 -6.756 -6.579 1.00 90.12 179 LYS A O 1
ATOM 1445 N N . THR A 1 180 ? -9.615 -6.326 -8.551 1.00 90.00 180 THR A N 1
ATOM 1446 C CA . THR A 1 180 ? -8.327 -6.932 -8.234 1.00 90.00 180 THR A CA 1
ATOM 1447 C C . THR A 1 180 ? -7.503 -5.939 -7.406 1.00 90.00 180 THR A C 1
ATOM 1449 O O . THR A 1 180 ? -7.243 -4.815 -7.848 1.00 90.00 180 THR A O 1
ATOM 1452 N N . ASN A 1 181 ? -7.101 -6.342 -6.206 1.00 92.38 181 ASN A N 1
ATOM 1453 C CA . ASN A 1 181 ? -6.334 -5.541 -5.260 1.00 92.38 181 ASN A CA 1
ATOM 1454 C C . ASN A 1 181 ? -4.831 -5.679 -5.535 1.00 92.38 181 ASN A C 1
ATOM 1456 O O . ASN A 1 181 ? -4.260 -6.762 -5.395 1.00 92.38 181 ASN A O 1
ATOM 1460 N N . LEU A 1 182 ? -4.177 -4.570 -5.867 1.00 92.25 182 LEU A N 1
ATOM 1461 C CA . LEU A 1 182 ? -2.752 -4.501 -6.184 1.00 92.25 182 LEU A CA 1
ATOM 1462 C C . LEU A 1 182 ? -1.996 -3.771 -5.067 1.00 92.25 182 LEU A C 1
ATOM 1464 O O . LEU A 1 182 ? -2.325 -2.629 -4.729 1.00 92.25 182 LEU A O 1
ATOM 1468 N N . LEU A 1 183 ? -0.963 -4.405 -4.514 1.00 93.06 183 LEU A N 1
ATOM 1469 C CA . LEU A 1 183 ? -0.046 -3.785 -3.554 1.00 93.06 183 LEU A CA 1
ATOM 1470 C C . LEU A 1 183 ? 1.279 -3.451 -4.234 1.00 93.06 183 LEU A C 1
ATOM 1472 O O . LEU A 1 183 ? 1.934 -4.337 -4.766 1.00 93.06 183 LEU A O 1
ATOM 1476 N N . PHE A 1 184 ? 1.712 -2.198 -4.155 1.00 90.75 184 PHE A N 1
ATOM 1477 C CA . PHE A 1 184 ? 3.032 -1.764 -4.604 1.00 90.75 184 PHE A CA 1
ATOM 1478 C C . PHE A 1 184 ? 3.884 -1.357 -3.412 1.00 90.75 184 PHE A C 1
ATOM 1480 O O . PHE A 1 184 ? 3.429 -0.606 -2.545 1.00 90.75 184 PHE A O 1
ATOM 1487 N N . VAL A 1 185 ? 5.135 -1.810 -3.389 1.00 88.81 185 VAL A N 1
ATOM 1488 C CA . VAL A 1 185 ? 6.113 -1.431 -2.365 1.00 88.81 185 VAL A CA 1
ATOM 1489 C C . VAL A 1 185 ? 7.403 -0.998 -3.052 1.00 88.81 185 VAL A C 1
ATOM 1491 O O . VAL A 1 185 ? 7.948 -1.745 -3.855 1.00 88.81 185 VAL A O 1
ATOM 1494 N N . ILE A 1 186 ? 7.883 0.218 -2.765 1.00 81.69 186 ILE A N 1
ATOM 1495 C CA . ILE A 1 186 ? 9.011 0.847 -3.478 1.00 81.69 186 ILE A CA 1
ATOM 1496 C C . ILE A 1 186 ? 10.210 1.038 -2.563 1.00 81.69 186 ILE A C 1
ATOM 1498 O O . ILE A 1 186 ? 10.130 1.816 -1.612 1.00 81.69 186 ILE A O 1
ATOM 1502 N N . ASN A 1 187 ? 11.353 0.437 -2.902 1.00 76.38 187 ASN A N 1
ATOM 1503 C CA . ASN A 1 187 ? 12.601 0.756 -2.219 1.00 76.38 187 ASN A CA 1
ATOM 1504 C C . ASN A 1 187 ? 13.004 2.203 -2.503 1.00 76.38 187 ASN A C 1
ATOM 1506 O O . ASN A 1 187 ? 13.277 2.591 -3.640 1.00 76.38 187 ASN A O 1
ATOM 1510 N N . PHE A 1 188 ? 13.102 2.998 -1.441 1.00 71.44 188 PHE A N 1
ATOM 1511 C CA . PHE A 1 188 ? 13.327 4.429 -1.563 1.00 71.44 188 PHE A CA 1
ATOM 1512 C C . PHE A 1 188 ? 14.712 4.831 -2.067 1.00 71.44 188 PHE A C 1
ATOM 1514 O O . PHE A 1 188 ? 14.858 5.934 -2.592 1.00 71.44 188 PHE A O 1
ATOM 1521 N N . LYS A 1 189 ? 15.708 3.935 -2.017 1.00 67.38 189 LYS A N 1
ATOM 1522 C CA . LYS A 1 189 ? 16.976 4.139 -2.742 1.00 67.38 189 LYS A CA 1
ATOM 1523 C C . LYS A 1 189 ? 16.731 4.350 -4.242 1.00 67.38 189 LYS A C 1
ATOM 1525 O O . LYS A 1 189 ? 17.468 5.079 -4.896 1.00 67.38 189 LYS A O 1
ATOM 1530 N N . TYR A 1 190 ? 15.666 3.746 -4.757 1.00 65.56 190 TYR A N 1
ATOM 1531 C CA . TYR A 1 190 ? 15.215 3.810 -6.139 1.00 65.56 190 TYR A CA 1
ATOM 1532 C C . TYR A 1 190 ? 13.865 4.541 -6.244 1.00 65.56 190 TYR A C 1
ATOM 1534 O O . TYR A 1 190 ? 13.101 4.303 -7.176 1.00 65.56 190 TYR A O 1
ATOM 1542 N N . TYR A 1 191 ? 13.551 5.441 -5.300 1.00 67.62 191 TYR A N 1
ATOM 1543 C CA . TYR A 1 191 ? 12.254 6.118 -5.265 1.00 67.62 191 TYR A CA 1
ATOM 1544 C C . TYR A 1 191 ? 11.983 6.910 -6.538 1.00 67.62 191 TYR A C 1
ATOM 1546 O O . TYR A 1 191 ? 10.993 6.661 -7.201 1.00 67.62 191 TYR A O 1
ATOM 1554 N N . ASN A 1 192 ? 12.864 7.842 -6.907 1.00 61.78 192 ASN A N 1
ATOM 1555 C CA . ASN A 1 192 ? 12.659 8.697 -8.080 1.00 61.78 192 ASN A CA 1
ATOM 1556 C C . ASN A 1 192 ? 12.371 7.895 -9.366 1.00 61.78 192 ASN A C 1
ATOM 1558 O O . ASN A 1 192 ? 11.401 8.236 -10.058 1.00 61.78 192 ASN A O 1
ATOM 1562 N N . PRO A 1 193 ? 13.139 6.826 -9.679 1.00 56.88 193 PRO A N 1
ATOM 1563 C CA . PRO A 1 193 ? 12.812 5.989 -10.819 1.00 56.88 193 PRO A CA 1
ATOM 1564 C C . PRO A 1 193 ? 11.500 5.215 -10.628 1.00 56.88 193 PRO A C 1
ATOM 1566 O O . PRO A 1 193 ? 10.583 5.333 -11.434 1.00 56.88 193 PRO A O 1
ATOM 1569 N N . PHE A 1 194 ? 11.302 4.489 -9.534 1.00 68.25 194 PHE A N 1
ATOM 1570 C CA . PHE A 1 194 ? 10.071 3.702 -9.408 1.00 68.25 194 PHE A CA 1
ATOM 1571 C C . PHE A 1 194 ? 8.804 4.532 -9.220 1.00 68.25 194 PHE A C 1
ATOM 1573 O O . PHE A 1 194 ? 7.737 4.108 -9.644 1.00 68.25 194 PHE A O 1
ATOM 1580 N N . PHE A 1 195 ? 8.894 5.719 -8.630 1.00 71.25 195 PHE A N 1
ATOM 1581 C CA . PHE A 1 195 ? 7.756 6.598 -8.404 1.00 71.25 195 PHE A CA 1
ATOM 1582 C C . PHE A 1 195 ? 7.192 7.130 -9.720 1.00 71.25 195 PHE A C 1
ATOM 1584 O O . PHE A 1 195 ? 5.976 7.161 -9.899 1.00 71.25 195 PHE A O 1
ATOM 1591 N N . SER A 1 196 ? 8.053 7.515 -10.666 1.00 62.62 196 SER A N 1
ATOM 1592 C CA . SER A 1 196 ? 7.583 8.030 -11.957 1.00 62.62 196 SER A CA 1
ATOM 1593 C C . SER A 1 196 ? 7.042 6.901 -12.844 1.00 62.62 196 SER A C 1
ATOM 1595 O O . SER A 1 196 ? 6.045 7.090 -13.543 1.00 62.62 196 SER A O 1
ATOM 1597 N N . PHE A 1 197 ? 7.641 5.707 -12.768 1.00 68.31 197 PHE A N 1
ATOM 1598 C CA . PHE A 1 197 ? 7.061 4.479 -13.320 1.00 68.31 197 PHE A CA 1
ATOM 1599 C C . PHE A 1 197 ? 5.669 4.218 -12.733 1.00 68.31 197 PHE A C 1
ATOM 1601 O O . PHE A 1 197 ? 4.685 4.196 -13.468 1.00 68.31 197 PHE A O 1
ATOM 1608 N N . PHE A 1 198 ? 5.580 4.118 -11.408 1.00 77.06 198 PHE A N 1
ATOM 1609 C CA . PHE A 1 198 ? 4.353 3.824 -10.681 1.00 77.06 198 PHE A CA 1
ATOM 1610 C C . PHE A 1 198 ? 3.254 4.843 -10.982 1.00 77.06 198 PHE A C 1
ATOM 1612 O O . PHE A 1 198 ? 2.130 4.461 -11.273 1.00 77.06 198 PHE A O 1
ATOM 1619 N N . THR A 1 199 ? 3.575 6.136 -10.999 1.00 75.50 199 THR A N 1
ATOM 1620 C CA . THR A 1 199 ? 2.593 7.186 -11.301 1.00 75.50 199 THR A CA 1
ATOM 1621 C C . THR A 1 199 ? 1.947 6.958 -12.670 1.00 75.50 199 THR A C 1
ATOM 1623 O O . THR A 1 199 ? 0.724 6.877 -12.753 1.00 75.50 199 THR A O 1
ATOM 1626 N N . ARG A 1 200 ? 2.747 6.755 -13.727 1.00 68.75 200 ARG A N 1
ATOM 1627 C CA . ARG A 1 200 ? 2.226 6.515 -15.087 1.00 68.75 200 ARG A CA 1
ATOM 1628 C C . ARG A 1 200 ? 1.474 5.203 -15.212 1.00 68.75 200 ARG A C 1
ATOM 1630 O O . ARG A 1 200 ? 0.454 5.153 -15.892 1.00 68.75 200 ARG A O 1
ATOM 1637 N N . LEU A 1 201 ? 1.962 4.170 -14.529 1.00 74.69 201 LEU A N 1
ATOM 1638 C CA . LEU A 1 201 ? 1.269 2.897 -14.400 1.00 74.69 201 LEU A CA 1
ATOM 1639 C C . LEU A 1 201 ? -0.156 3.148 -13.891 1.00 74.69 201 LEU A C 1
ATOM 1641 O O . LEU A 1 201 ? -1.130 2.830 -14.562 1.00 74.69 201 LEU A O 1
ATOM 1645 N N . THR A 1 202 ? -0.279 3.816 -12.743 1.00 81.56 202 THR A N 1
ATOM 1646 C CA . THR A 1 202 ? -1.569 4.051 -12.087 1.00 81.56 202 THR A CA 1
ATOM 1647 C C . THR A 1 202 ? -2.502 4.998 -12.835 1.00 81.56 202 THR A C 1
ATOM 1649 O O . THR A 1 202 ? -3.714 4.862 -12.697 1.00 81.56 202 THR A O 1
ATOM 1652 N N . GLU A 1 203 ? -1.983 5.919 -13.648 1.00 79.69 203 GLU A N 1
ATOM 1653 C CA . GLU A 1 203 ? -2.804 6.813 -14.480 1.00 79.69 203 GLU A CA 1
ATOM 1654 C C . GLU A 1 203 ? -3.526 6.057 -15.613 1.00 79.69 203 GLU A C 1
ATOM 1656 O O . GLU A 1 203 ? -4.606 6.476 -16.028 1.00 79.69 203 GLU A O 1
ATOM 1661 N N . ARG A 1 204 ? -2.968 4.932 -16.086 1.00 74.38 204 ARG A N 1
ATOM 1662 C CA . ARG A 1 204 ? -3.516 4.127 -17.198 1.00 74.38 204 ARG A CA 1
ATOM 1663 C C . ARG A 1 204 ? -4.275 2.875 -16.756 1.00 74.38 204 ARG A C 1
ATOM 1665 O O . ARG A 1 204 ? -4.935 2.235 -17.575 1.00 74.38 204 ARG A O 1
ATOM 1672 N N . LEU A 1 205 ? -4.178 2.511 -15.479 1.00 82.50 205 LEU A N 1
ATOM 1673 C CA . LEU A 1 205 ? -4.920 1.380 -14.937 1.00 82.50 205 LEU A CA 1
ATOM 1674 C C . LEU A 1 205 ? -6.419 1.670 -14.911 1.00 82.50 205 LEU A C 1
ATOM 1676 O O . LEU A 1 205 ? -6.863 2.747 -14.513 1.00 82.50 205 LEU A O 1
ATOM 1680 N N . ASP A 1 206 ? -7.213 0.674 -15.290 1.00 87.69 206 ASP A N 1
ATOM 1681 C CA . ASP A 1 206 ? -8.660 0.734 -15.158 1.00 87.69 206 ASP A CA 1
ATOM 1682 C C . ASP A 1 206 ? -9.059 0.621 -13.680 1.00 87.69 206 ASP A C 1
ATOM 1684 O O . ASP A 1 206 ? -9.227 -0.465 -13.121 1.00 87.69 206 ASP A O 1
ATOM 1688 N N . HIS A 1 207 ? -9.257 1.771 -13.037 1.00 89.69 207 HIS A N 1
ATOM 1689 C CA . HIS A 1 207 ? -9.692 1.869 -11.641 1.00 89.69 207 HIS A CA 1
ATOM 1690 C C . HIS A 1 207 ? -11.093 1.298 -11.388 1.00 89.69 207 HIS A C 1
ATOM 1692 O O . HIS A 1 207 ? -11.509 1.232 -10.231 1.00 89.69 207 HIS A O 1
ATOM 1698 N N . SER A 1 208 ? -11.860 0.914 -12.414 1.00 89.19 208 SER A N 1
ATOM 1699 C CA . SER A 1 208 ? -13.099 0.146 -12.231 1.00 89.19 208 SER A CA 1
ATOM 1700 C C . SER A 1 208 ? -12.821 -1.336 -11.959 1.00 89.19 208 SER A C 1
ATOM 1702 O O . SER A 1 208 ? -13.596 -1.967 -11.239 1.00 89.19 208 SER A O 1
ATOM 1704 N N . ARG A 1 209 ? -11.684 -1.851 -12.447 1.00 89.75 209 ARG A N 1
ATOM 1705 C CA . ARG A 1 209 ? -11.221 -3.241 -12.311 1.00 89.75 209 ARG A CA 1
ATOM 1706 C C . ARG A 1 209 ? -10.140 -3.425 -11.255 1.00 89.75 209 ARG A C 1
ATOM 1708 O O . ARG A 1 209 ? -10.073 -4.497 -10.662 1.00 89.75 209 ARG A O 1
ATOM 1715 N N . TYR A 1 210 ? -9.311 -2.413 -11.017 1.00 91.19 210 TYR A N 1
ATOM 1716 C CA . TYR A 1 210 ? -8.157 -2.492 -10.123 1.00 91.19 210 TYR A CA 1
ATOM 1717 C C . TYR A 1 210 ? -8.289 -1.519 -8.943 1.00 91.19 210 TYR A C 1
ATOM 1719 O O . TYR A 1 210 ? -8.721 -0.376 -9.103 1.00 91.19 210 TYR A O 1
ATOM 1727 N N . ASP A 1 211 ? -7.930 -1.980 -7.746 1.00 92.94 211 ASP A N 1
ATOM 1728 C CA . ASP A 1 211 ? -7.777 -1.171 -6.531 1.00 92.94 211 ASP A CA 1
ATOM 1729 C C . ASP A 1 211 ? -6.297 -1.186 -6.137 1.00 92.94 211 ASP A C 1
ATOM 1731 O O . ASP A 1 211 ? -5.712 -2.244 -5.914 1.00 92.94 211 ASP A O 1
ATOM 1735 N N . ILE A 1 212 ? -5.672 -0.011 -6.096 1.00 94.12 212 ILE A N 1
ATOM 1736 C CA . ILE A 1 212 ? -4.218 0.121 -6.033 1.00 94.12 212 ILE A CA 1
ATOM 1737 C C . ILE A 1 212 ? -3.816 0.729 -4.696 1.00 94.12 212 ILE A C 1
ATOM 1739 O O . ILE A 1 212 ? -4.278 1.808 -4.325 1.00 94.12 212 ILE A O 1
ATOM 1743 N N . THR A 1 213 ? -2.905 0.070 -3.984 1.00 95.31 213 THR A N 1
ATOM 1744 C CA . THR A 1 213 ? -2.338 0.554 -2.720 1.00 95.31 213 THR A CA 1
ATOM 1745 C C . THR A 1 213 ? -0.820 0.675 -2.824 1.00 95.31 213 THR A C 1
ATOM 1747 O O . THR A 1 213 ? -0.141 -0.297 -3.140 1.00 95.31 213 THR A O 1
ATOM 1750 N N . LEU A 1 214 ? -0.277 1.855 -2.518 1.00 94.31 214 LEU A N 1
ATOM 1751 C CA . LEU A 1 214 ? 1.160 2.086 -2.356 1.00 94.31 214 LEU A CA 1
ATOM 1752 C C . LEU A 1 214 ? 1.532 2.019 -0.871 1.00 94.31 214 LEU A C 1
ATOM 1754 O O . LEU A 1 214 ? 1.035 2.819 -0.077 1.00 94.31 214 LEU A O 1
ATOM 1758 N N . LEU A 1 215 ? 2.430 1.106 -0.500 1.00 93.56 215 LEU A N 1
ATOM 1759 C CA . LEU A 1 215 ? 2.984 0.987 0.848 1.00 93.56 215 LEU A CA 1
ATOM 1760 C C . LEU A 1 215 ? 4.413 1.541 0.906 1.00 93.56 215 LEU A C 1
ATOM 1762 O O . LEU A 1 215 ? 5.278 1.165 0.116 1.00 93.56 215 LEU A O 1
ATOM 1766 N N . LEU A 1 216 ? 4.667 2.416 1.880 1.00 89.25 216 LEU A N 1
ATOM 1767 C CA . LEU A 1 216 ? 5.962 3.072 2.080 1.00 89.25 216 LEU A CA 1
ATOM 1768 C C . LEU A 1 216 ? 6.364 3.211 3.557 1.00 89.25 216 LEU A C 1
ATOM 1770 O O . LEU A 1 216 ? 5.533 3.082 4.452 1.00 89.25 216 LEU A O 1
ATOM 1774 N N . GLU A 1 217 ? 7.632 3.522 3.852 1.00 86.69 217 GLU A N 1
ATOM 1775 C CA . GLU A 1 217 ? 8.028 3.903 5.220 1.00 86.69 217 GLU A CA 1
ATOM 1776 C C . GLU A 1 217 ? 7.535 5.309 5.577 1.00 86.69 217 GLU A C 1
ATOM 1778 O O . GLU A 1 217 ? 7.567 6.237 4.769 1.00 86.69 217 GLU A O 1
ATOM 1783 N N . GLY A 1 218 ? 7.142 5.495 6.839 1.00 86.25 218 GLY A N 1
ATOM 1784 C CA . GLY A 1 218 ? 6.540 6.736 7.319 1.00 86.25 218 GLY A CA 1
ATOM 1785 C C . GLY A 1 218 ? 7.397 7.983 7.119 1.00 86.25 218 GLY A C 1
ATOM 1786 O O . GLY A 1 218 ? 6.845 9.015 6.756 1.00 86.25 218 GLY A O 1
ATOM 1787 N N . LYS A 1 219 ? 8.722 7.877 7.293 1.00 85.06 219 LYS A N 1
ATOM 1788 C CA . LYS A 1 219 ? 9.659 8.998 7.097 1.00 85.06 219 LYS A CA 1
ATOM 1789 C C . LYS A 1 219 ? 9.625 9.542 5.663 1.00 85.06 219 LYS A C 1
ATOM 1791 O O . LYS A 1 219 ? 9.754 10.741 5.449 1.00 85.06 219 LYS A O 1
ATOM 1796 N N . TYR A 1 220 ? 9.389 8.666 4.688 1.00 87.38 220 TYR A N 1
ATOM 1797 C CA . TYR A 1 220 ? 9.325 9.044 3.283 1.00 87.38 220 TYR A CA 1
ATOM 1798 C C . TYR A 1 220 ? 7.960 9.603 2.883 1.00 87.38 220 TYR A C 1
ATOM 1800 O O . TYR A 1 220 ? 7.882 10.414 1.967 1.00 87.38 220 TYR A O 1
ATOM 1808 N N . ALA A 1 221 ? 6.894 9.233 3.600 1.00 87.50 221 ALA A N 1
ATOM 1809 C CA . ALA A 1 221 ? 5.579 9.846 3.415 1.00 87.50 221 ALA A CA 1
ATOM 1810 C C . ALA A 1 221 ? 5.616 11.349 3.713 1.00 87.50 221 ALA A C 1
ATOM 1812 O O . ALA A 1 221 ? 4.947 12.130 3.040 1.00 87.50 221 ALA A O 1
ATOM 1813 N N . ASP A 1 222 ? 6.410 11.731 4.718 1.00 86.19 222 ASP A N 1
ATOM 1814 C CA . ASP A 1 222 ? 6.610 13.123 5.105 1.00 86.19 222 ASP A CA 1
ATOM 1815 C C . ASP A 1 222 ? 7.593 13.820 4.146 1.00 86.19 222 ASP A C 1
ATOM 1817 O O . ASP A 1 222 ? 7.309 14.916 3.669 1.00 86.19 222 ASP A O 1
ATOM 1821 N N . GLN A 1 223 ? 8.704 13.162 3.785 1.00 87.44 223 GLN A N 1
ATOM 1822 C CA . GLN A 1 223 ? 9.702 13.705 2.850 1.00 87.44 223 GLN A CA 1
ATOM 1823 C C . GLN A 1 223 ? 9.138 13.982 1.446 1.00 87.44 223 GLN A C 1
ATOM 1825 O O . GLN A 1 223 ? 9.487 14.988 0.832 1.00 87.44 223 GLN A O 1
ATOM 1830 N N . TYR A 1 224 ? 8.282 13.098 0.931 1.00 88.75 224 TYR A N 1
ATOM 1831 C CA . TYR A 1 224 ? 7.748 13.162 -0.434 1.00 88.75 224 TYR A CA 1
ATOM 1832 C C . TYR A 1 224 ? 6.257 13.523 -0.478 1.00 88.75 224 TYR A C 1
ATOM 1834 O O . TYR A 1 224 ? 5.575 13.237 -1.464 1.00 88.75 224 TYR A O 1
ATOM 1842 N N . ALA A 1 225 ? 5.741 14.167 0.575 1.00 90.00 225 ALA A N 1
ATOM 1843 C CA . ALA A 1 225 ? 4.319 14.471 0.735 1.00 90.00 225 ALA A CA 1
ATOM 1844 C C . ALA A 1 225 ? 3.704 15.143 -0.503 1.00 90.00 225 ALA A C 1
ATOM 1846 O O . ALA A 1 225 ? 2.688 14.674 -1.002 1.00 90.00 225 ALA A O 1
ATOM 1847 N N . THR A 1 226 ? 4.358 16.167 -1.060 1.00 88.44 226 THR A N 1
ATOM 1848 C CA . THR A 1 226 ? 3.860 16.911 -2.231 1.00 88.44 226 THR A CA 1
ATOM 1849 C C . THR A 1 226 ? 3.755 16.049 -3.493 1.00 88.44 226 THR A C 1
ATOM 1851 O O . THR A 1 226 ? 2.822 16.200 -4.278 1.00 88.44 226 THR A O 1
ATOM 1854 N N . GLN A 1 227 ? 4.687 15.117 -3.703 1.00 88.00 227 GLN A N 1
ATOM 1855 C CA . GLN A 1 227 ? 4.632 14.200 -4.848 1.00 88.00 227 GLN A CA 1
ATOM 1856 C C . GLN A 1 227 ? 3.521 13.164 -4.661 1.00 88.00 227 GLN A C 1
ATOM 1858 O O . GLN A 1 227 ? 2.761 12.901 -5.590 1.00 88.00 227 GLN A O 1
ATOM 1863 N N . LEU A 1 228 ? 3.391 12.623 -3.448 1.00 90.56 228 LEU A N 1
ATOM 1864 C CA . LEU A 1 228 ? 2.333 11.679 -3.085 1.00 90.56 228 LEU A CA 1
ATOM 1865 C C . LEU A 1 228 ? 0.941 12.328 -3.123 1.00 90.56 228 LEU A C 1
ATOM 1867 O O . LEU A 1 228 ? -0.038 11.659 -3.431 1.00 90.56 228 LEU A O 1
ATOM 1871 N N . GLU A 1 229 ? 0.837 13.627 -2.850 1.00 90.75 229 GLU A N 1
ATOM 1872 C CA . GLU A 1 229 ? -0.394 14.412 -3.004 1.00 90.75 229 GLU A CA 1
ATOM 1873 C C . GLU A 1 229 ? -0.819 14.544 -4.464 1.00 90.75 229 GLU A C 1
ATOM 1875 O O . GLU A 1 229 ? -2.012 14.467 -4.750 1.00 90.75 229 GLU A O 1
ATOM 1880 N N . ALA A 1 230 ? 0.147 14.677 -5.375 1.00 87.62 230 ALA A N 1
ATOM 1881 C CA . ALA A 1 230 ? -0.084 14.780 -6.813 1.00 87.62 230 ALA A CA 1
ATOM 1882 C C . ALA A 1 230 ? -0.374 13.434 -7.505 1.00 87.62 230 ALA A C 1
ATOM 1884 O O . ALA A 1 230 ? -0.729 13.428 -8.685 1.00 87.62 230 ALA A O 1
ATOM 1885 N N . LEU A 1 231 ? -0.204 12.309 -6.804 1.00 89.38 231 LEU A N 1
ATOM 1886 C CA . LEU A 1 231 ? -0.577 10.980 -7.289 1.00 89.38 231 LEU A CA 1
ATOM 1887 C C . LEU A 1 231 ? -2.098 10.885 -7.462 1.00 89.38 231 LEU A C 1
ATOM 1889 O O . LEU A 1 231 ? -2.832 11.464 -6.655 1.00 89.38 231 LEU A O 1
ATOM 1893 N N . ASP A 1 232 ? -2.563 10.100 -8.441 1.00 88.06 232 ASP A N 1
ATOM 1894 C CA . ASP A 1 232 ? -3.991 9.864 -8.690 1.00 88.06 232 ASP A CA 1
ATOM 1895 C C . ASP A 1 232 ? -4.757 9.629 -7.367 1.00 88.06 232 ASP A C 1
ATOM 1897 O O . ASP A 1 232 ? -4.332 8.807 -6.542 1.00 88.06 232 ASP A O 1
ATOM 1901 N N . PRO A 1 233 ? -5.850 10.372 -7.106 1.00 88.56 233 PRO A N 1
ATOM 1902 C CA . PRO A 1 233 ? -6.562 10.324 -5.830 1.00 88.56 233 PRO A CA 1
ATOM 1903 C C . PRO A 1 233 ? -7.213 8.966 -5.541 1.00 88.56 233 PRO A C 1
ATOM 1905 O O . PRO A 1 233 ? -7.553 8.701 -4.388 1.00 88.56 233 PRO A O 1
ATOM 1908 N N . ARG A 1 234 ? -7.383 8.109 -6.554 1.00 91.00 234 ARG A N 1
ATOM 1909 C CA . ARG A 1 234 ? -7.916 6.745 -6.417 1.00 91.00 234 ARG A CA 1
ATOM 1910 C C . ARG A 1 234 ? -6.870 5.750 -5.918 1.00 91.00 234 ARG A C 1
ATOM 1912 O O . ARG A 1 234 ? -7.233 4.650 -5.521 1.00 91.00 234 ARG A O 1
ATOM 1919 N N . VAL A 1 235 ? -5.589 6.125 -5.907 1.00 93.56 235 VAL A N 1
ATOM 1920 C CA . VAL A 1 235 ? -4.528 5.296 -5.333 1.00 93.56 235 VAL A CA 1
ATOM 1921 C C . VAL A 1 235 ? -4.487 5.477 -3.817 1.00 93.56 235 VAL A C 1
ATOM 1923 O O . VAL A 1 235 ? -4.321 6.589 -3.298 1.00 93.56 235 VAL A O 1
ATOM 1926 N N . HIS A 1 236 ? -4.601 4.366 -3.101 1.00 94.56 236 HIS A N 1
ATOM 1927 C CA . HIS A 1 236 ? -4.528 4.318 -1.649 1.00 94.56 236 HIS A CA 1
ATOM 1928 C C . HIS A 1 236 ? -3.074 4.442 -1.176 1.00 94.56 236 HIS A C 1
ATOM 1930 O O . HIS A 1 236 ? -2.156 3.881 -1.776 1.00 94.56 236 HIS A O 1
ATOM 1936 N N . LEU A 1 237 ? -2.859 5.167 -0.078 1.00 94.75 237 LEU A N 1
ATOM 1937 C CA . LEU A 1 237 ? -1.534 5.398 0.500 1.00 94.75 237 LEU A CA 1
ATOM 1938 C C . LEU A 1 237 ? -1.451 4.738 1.873 1.00 94.75 237 LEU A C 1
ATOM 1940 O O . LEU A 1 237 ? -2.156 5.129 2.798 1.00 94.75 237 LEU A O 1
ATOM 1944 N N . ALA A 1 238 ? -0.560 3.772 2.036 1.00 94.38 238 ALA A N 1
ATOM 1945 C CA . ALA A 1 238 ? -0.301 3.110 3.305 1.00 94.38 238 ALA A CA 1
ATOM 1946 C C . ALA A 1 238 ? 1.125 3.392 3.779 1.00 94.38 238 ALA A C 1
ATOM 1948 O O . ALA A 1 238 ? 2.061 3.488 2.987 1.00 94.38 238 ALA A O 1
ATOM 1949 N N . VAL A 1 239 ? 1.302 3.519 5.096 1.00 92.00 239 VAL A N 1
ATOM 1950 C CA . VAL A 1 239 ? 2.613 3.822 5.679 1.00 92.00 239 VAL A CA 1
ATOM 1951 C C . VAL A 1 239 ? 2.965 2.865 6.805 1.00 92.00 239 VAL A C 1
ATOM 1953 O O . VAL A 1 239 ? 2.195 2.670 7.747 1.00 92.00 239 VAL A O 1
ATOM 1956 N N . LYS A 1 240 ? 4.191 2.351 6.774 1.00 90.75 240 LYS A N 1
ATOM 1957 C CA . LYS A 1 240 ? 4.832 1.737 7.930 1.00 90.75 240 LYS A CA 1
ATOM 1958 C C . LYS A 1 240 ? 5.368 2.829 8.850 1.00 90.75 240 LYS A C 1
ATOM 1960 O O . LYS A 1 240 ? 6.433 3.399 8.610 1.00 90.75 240 LYS A O 1
ATOM 1965 N N . ARG A 1 241 ? 4.642 3.104 9.934 1.00 86.69 241 ARG A N 1
ATOM 1966 C CA . ARG A 1 241 ? 5.080 3.976 11.040 1.00 86.69 241 ARG A CA 1
ATOM 1967 C C . ARG A 1 241 ? 5.289 3.161 12.310 1.00 86.69 241 ARG A C 1
ATOM 1969 O O . ARG A 1 241 ? 4.565 2.197 12.533 1.00 86.69 241 ARG A O 1
ATOM 1976 N N . GLY A 1 242 ? 6.264 3.556 13.124 1.00 81.19 242 GLY A N 1
ATOM 1977 C CA . GLY A 1 242 ? 6.584 2.880 14.384 1.00 81.19 242 GLY A CA 1
ATOM 1978 C C . GLY A 1 242 ? 7.372 1.571 14.231 1.00 81.19 242 GLY A C 1
ATOM 1979 O O . GLY A 1 242 ? 7.660 1.103 13.117 1.00 81.19 242 GLY A O 1
ATOM 1980 N N . LYS A 1 243 ? 7.749 1.016 15.389 1.00 79.69 243 LYS A N 1
ATOM 1981 C CA . LYS A 1 243 ? 8.352 -0.317 15.536 1.00 79.69 243 LYS A CA 1
ATOM 1982 C C . LYS A 1 243 ? 7.258 -1.394 15.413 1.00 79.69 243 LYS A C 1
ATOM 1984 O O . LYS A 1 243 ? 6.076 -1.089 15.563 1.00 79.69 243 LYS A O 1
ATOM 1989 N N . MET A 1 244 ? 7.646 -2.633 15.108 1.00 84.50 244 MET A N 1
ATOM 1990 C CA . MET A 1 244 ? 6.706 -3.762 15.128 1.00 84.50 244 MET A CA 1
ATOM 1991 C C . MET A 1 244 ? 6.200 -3.999 16.553 1.00 84.50 244 MET A C 1
ATOM 1993 O O . MET A 1 244 ? 6.937 -3.805 17.520 1.00 84.50 244 MET A O 1
ATOM 1997 N N . LEU A 1 245 ? 4.952 -4.447 16.678 1.00 85.56 245 LEU A N 1
ATOM 1998 C CA . LEU A 1 245 ? 4.357 -4.788 17.970 1.00 85.56 245 LEU A CA 1
ATOM 1999 C C . LEU A 1 245 ? 4.797 -6.194 18.380 1.00 85.56 245 LEU A C 1
ATOM 2001 O O . LEU A 1 245 ? 4.182 -7.178 17.971 1.00 85.56 245 LEU A O 1
ATOM 2005 N N . CYS A 1 246 ? 5.869 -6.269 19.162 1.00 84.56 246 CYS A N 1
ATOM 2006 C CA . CYS A 1 246 ? 6.440 -7.516 19.661 1.00 84.56 246 CYS A CA 1
ATOM 2007 C C . CYS A 1 246 ? 6.969 -7.358 21.094 1.00 84.56 246 CYS A C 1
ATOM 2009 O O . CYS A 1 246 ? 7.101 -6.237 21.603 1.00 84.56 246 CYS A O 1
ATOM 2011 N N . ASP A 1 247 ? 7.216 -8.487 21.757 1.00 82.44 247 ASP A N 1
ATOM 2012 C CA . ASP A 1 247 ? 7.926 -8.530 23.033 1.00 82.44 247 ASP A CA 1
ATOM 2013 C C . ASP A 1 247 ? 9.427 -8.223 22.876 1.00 82.44 247 ASP A C 1
ATOM 2015 O O . ASP A 1 247 ? 9.957 -8.132 21.766 1.00 82.44 247 ASP A O 1
ATOM 2019 N N . ALA A 1 248 ? 10.101 -8.015 24.008 1.00 81.81 248 ALA A N 1
ATOM 2020 C CA . ALA A 1 248 ? 11.510 -7.637 24.055 1.00 81.81 248 ALA A CA 1
ATOM 2021 C C . ALA A 1 248 ? 12.434 -8.681 23.405 1.00 81.81 248 ALA A C 1
ATOM 2023 O O . ALA A 1 248 ? 13.364 -8.315 22.687 1.00 81.81 248 ALA A O 1
ATOM 2024 N N . GLU A 1 249 ? 12.156 -9.966 23.626 1.00 83.38 249 GLU A N 1
ATOM 2025 C CA . GLU A 1 249 ? 12.955 -11.077 23.111 1.00 83.38 249 GLU A CA 1
ATOM 2026 C C . GLU A 1 249 ? 12.775 -11.208 21.595 1.00 83.38 249 GLU A C 1
ATOM 2028 O O . GLU A 1 249 ? 13.751 -11.241 20.851 1.00 83.38 249 GLU A O 1
ATOM 2033 N N . THR A 1 250 ? 11.539 -11.153 21.102 1.00 84.31 250 THR A N 1
ATOM 2034 C CA . THR A 1 250 ? 11.241 -11.118 19.666 1.00 84.31 250 THR A CA 1
ATOM 2035 C C . THR A 1 250 ? 11.894 -9.908 18.987 1.00 84.31 250 THR A C 1
ATOM 2037 O O . THR A 1 250 ? 12.416 -10.025 17.879 1.00 84.31 250 THR A O 1
ATOM 2040 N N . ASN A 1 251 ? 11.921 -8.745 19.643 1.00 82.12 251 ASN A N 1
ATOM 2041 C CA . ASN A 1 251 ? 12.595 -7.557 19.115 1.00 82.12 251 ASN A CA 1
ATOM 2042 C C . ASN A 1 251 ? 14.124 -7.738 19.048 1.00 82.12 251 ASN A C 1
ATOM 2044 O O . ASN A 1 251 ? 14.739 -7.364 18.048 1.00 82.12 251 ASN A O 1
ATOM 2048 N N . ARG A 1 252 ? 14.731 -8.377 20.057 1.00 79.56 252 ARG A N 1
ATOM 2049 C CA . ARG A 1 252 ? 16.154 -8.754 20.041 1.00 79.56 252 ARG A CA 1
ATOM 2050 C C . ARG A 1 252 ? 16.465 -9.716 18.895 1.00 79.56 252 ARG A C 1
ATOM 2052 O O . ARG A 1 252 ? 17.430 -9.498 18.164 1.00 79.56 252 ARG A O 1
ATOM 2059 N N . ARG A 1 253 ? 15.616 -10.724 18.683 1.00 81.12 253 ARG A N 1
ATOM 2060 C CA . ARG A 1 253 ? 15.724 -11.665 17.558 1.00 81.12 253 ARG A CA 1
ATOM 2061 C C . ARG A 1 253 ? 15.628 -10.958 16.212 1.00 81.12 253 ARG A C 1
ATOM 2063 O O . ARG A 1 253 ? 16.481 -11.165 15.357 1.00 81.12 253 ARG A O 1
ATOM 2070 N N . LEU A 1 254 ? 14.654 -10.064 16.033 1.00 80.88 254 LEU A N 1
ATOM 2071 C CA . LEU A 1 254 ? 14.539 -9.237 14.826 1.00 80.88 254 LEU A CA 1
ATOM 2072 C C . LEU A 1 254 ? 15.783 -8.376 14.590 1.00 80.88 254 LEU A C 1
ATOM 2074 O O . LEU A 1 254 ? 16.204 -8.222 13.444 1.00 80.88 254 LEU A O 1
ATOM 2078 N N . ALA A 1 255 ? 16.351 -7.795 15.650 1.00 78.44 255 ALA A N 1
ATOM 2079 C CA . ALA A 1 255 ? 17.573 -7.011 15.554 1.00 78.44 255 ALA A CA 1
ATOM 2080 C C . ALA A 1 255 ? 18.740 -7.885 15.088 1.00 78.44 255 ALA A C 1
ATOM 2082 O O . ALA A 1 255 ? 19.386 -7.522 14.114 1.00 78.44 255 ALA A O 1
ATOM 2083 N N . TYR A 1 256 ? 18.947 -9.054 15.692 1.00 77.12 256 TYR A N 1
ATOM 2084 C CA . TYR A 1 256 ? 19.973 -10.013 15.274 1.00 77.12 256 TYR A CA 1
ATOM 2085 C C . TYR A 1 256 ? 19.820 -10.418 13.797 1.00 77.12 256 TYR A C 1
ATOM 2087 O O . TYR A 1 256 ? 20.732 -10.227 12.993 1.00 77.12 256 TYR A O 1
ATOM 2095 N N . LEU A 1 257 ? 18.616 -10.833 13.392 1.00 75.81 257 LEU A N 1
ATOM 2096 C CA . LEU A 1 257 ? 18.316 -11.191 12.002 1.00 75.81 257 LEU A CA 1
ATOM 2097 C C . LEU A 1 257 ? 18.497 -10.029 11.021 1.00 75.81 257 LEU A C 1
ATOM 2099 O O . LEU A 1 257 ? 18.704 -10.260 9.830 1.00 75.81 257 LEU A O 1
ATOM 2103 N N . LYS A 1 258 ? 18.407 -8.781 11.501 1.00 70.50 258 LYS A N 1
ATOM 2104 C CA . LYS A 1 258 ? 18.683 -7.584 10.704 1.00 70.50 258 LYS A CA 1
ATOM 2105 C C . LYS A 1 258 ? 20.150 -7.475 10.287 1.00 70.50 258 LYS A C 1
ATOM 2107 O O . LYS A 1 258 ? 20.438 -6.958 9.211 1.00 70.50 258 LYS A O 1
ATOM 2112 N N . TYR A 1 259 ? 21.065 -7.924 11.135 1.00 63.16 259 TYR A N 1
ATOM 2113 C CA . TYR A 1 259 ? 22.499 -7.858 10.865 1.00 63.16 259 TYR A CA 1
ATOM 2114 C C . TYR A 1 259 ? 22.998 -9.109 10.125 1.00 63.16 259 TYR A C 1
ATOM 2116 O O . TYR A 1 259 ? 23.863 -8.988 9.261 1.00 63.16 259 TYR A O 1
ATOM 2124 N N . GLU A 1 260 ? 22.353 -10.262 10.332 1.00 56.84 260 GLU A N 1
ATOM 2125 C CA . GLU A 1 260 ? 22.765 -11.567 9.785 1.00 56.84 260 GLU A CA 1
ATOM 2126 C C . GLU A 1 260 ? 22.025 -11.999 8.499 1.00 56.84 260 GLU A C 1
ATOM 2128 O O . GLU A 1 260 ? 21.889 -13.185 8.204 1.00 56.84 260 GLU A O 1
ATOM 2133 N N . HIS A 1 261 ? 21.553 -11.048 7.681 1.00 52.47 261 HIS A N 1
ATOM 2134 C CA . HIS A 1 261 ? 20.743 -11.297 6.468 1.00 52.47 261 HIS A CA 1
ATOM 2135 C C . HIS A 1 261 ? 21.307 -12.317 5.455 1.00 52.47 261 HIS A C 1
ATOM 2137 O O . HIS A 1 261 ? 20.579 -12.737 4.558 1.00 52.47 261 HIS A O 1
ATOM 2143 N N . HIS A 1 262 ? 22.585 -12.681 5.558 1.00 50.56 262 HIS A N 1
ATOM 2144 C CA . HIS A 1 262 ? 23.290 -13.551 4.617 1.00 50.56 262 HIS A CA 1
ATOM 2145 C C . HIS A 1 262 ? 23.284 -15.041 4.998 1.00 50.56 262 HIS A C 1
ATOM 2147 O O . HIS A 1 262 ? 23.887 -15.820 4.254 1.00 50.56 262 HIS A O 1
ATOM 2153 N N . PHE A 1 263 ? 22.674 -15.417 6.130 1.00 47.72 263 PHE A N 1
ATOM 2154 C CA . PHE A 1 263 ? 22.811 -16.759 6.716 1.00 47.72 263 PHE A CA 1
ATOM 2155 C C . PHE A 1 263 ? 21.557 -17.632 6.694 1.00 47.72 263 PHE A C 1
ATOM 2157 O O . PHE A 1 263 ? 21.656 -18.798 7.054 1.00 47.72 263 PHE A O 1
ATOM 2164 N N . ILE A 1 264 ? 20.390 -17.114 6.298 1.00 54.75 264 ILE A N 1
ATOM 2165 C CA . ILE A 1 264 ? 19.147 -17.886 6.434 1.00 54.75 264 ILE A CA 1
ATOM 2166 C C . ILE A 1 264 ? 18.536 -18.126 5.067 1.00 54.75 264 ILE A C 1
ATOM 2168 O O . ILE A 1 264 ? 17.909 -17.247 4.469 1.00 54.75 264 ILE A O 1
ATOM 2172 N N . GLU A 1 265 ? 18.816 -19.328 4.579 1.00 54.50 265 GLU A N 1
ATOM 2173 C CA . GLU A 1 265 ? 18.440 -19.821 3.261 1.00 54.50 265 GLU A CA 1
ATOM 2174 C C . GLU A 1 265 ? 17.032 -20.429 3.292 1.00 54.50 265 GLU A C 1
ATOM 2176 O O . GLU A 1 265 ? 16.256 -20.193 2.365 1.00 54.50 265 GLU A O 1
ATOM 2181 N N . GLU A 1 266 ? 16.649 -21.072 4.403 1.00 64.88 266 GLU A N 1
ATOM 2182 C CA . GLU A 1 266 ? 15.373 -21.774 4.538 1.00 64.88 266 GLU A CA 1
ATOM 2183 C C . GLU A 1 266 ? 14.330 -20.989 5.356 1.00 64.88 266 GLU A C 1
ATOM 2185 O O . GLU A 1 266 ? 14.598 -20.522 6.470 1.00 64.88 266 GLU A O 1
ATOM 2190 N N . PRO A 1 267 ? 13.084 -20.857 4.861 1.00 65.94 267 PRO A N 1
ATOM 2191 C CA . PRO A 1 267 ? 12.024 -20.181 5.600 1.00 65.94 267 PRO A CA 1
ATOM 2192 C C . PRO A 1 267 ? 11.676 -20.835 6.947 1.00 65.94 267 PRO A C 1
ATOM 2194 O O . PRO A 1 267 ? 11.286 -20.136 7.884 1.00 65.94 267 PRO A O 1
ATOM 2197 N N . ALA A 1 268 ? 11.833 -22.158 7.048 1.00 69.25 268 ALA A N 1
ATOM 2198 C CA . ALA A 1 268 ? 11.528 -22.929 8.252 1.00 69.25 268 ALA A CA 1
ATOM 2199 C C . ALA A 1 268 ? 12.386 -22.508 9.459 1.00 69.25 268 ALA A C 1
ATOM 2201 O O . ALA A 1 268 ? 11.882 -22.451 10.582 1.00 69.25 268 ALA A O 1
ATOM 2202 N N . ASP A 1 269 ? 13.642 -22.122 9.229 1.00 70.06 269 ASP A N 1
ATOM 2203 C CA . ASP A 1 269 ? 14.554 -21.693 10.294 1.00 70.06 269 ASP A CA 1
ATOM 2204 C C . ASP A 1 269 ? 14.146 -20.347 10.891 1.00 70.06 269 ASP A C 1
ATOM 2206 O O . ASP A 1 269 ? 14.261 -20.121 12.098 1.00 70.06 269 ASP A O 1
ATOM 2210 N N . ILE A 1 270 ? 13.600 -19.452 10.062 1.00 73.81 270 ILE A N 1
ATOM 2211 C CA . ILE A 1 270 ? 13.023 -18.197 10.550 1.00 73.81 270 ILE A CA 1
ATOM 2212 C C . ILE A 1 270 ? 11.767 -18.453 11.358 1.00 73.81 270 ILE A C 1
ATOM 2214 O O . ILE A 1 270 ? 11.627 -17.846 12.416 1.00 73.81 270 ILE A O 1
ATOM 2218 N N . SER A 1 271 ? 10.883 -19.340 10.902 1.00 70.19 271 SER A N 1
ATOM 2219 C CA . SER A 1 271 ? 9.679 -19.718 11.652 1.00 70.19 271 SER A CA 1
ATOM 2220 C C . SER A 1 271 ? 10.009 -20.361 13.002 1.00 70.19 271 SER A C 1
ATOM 2222 O O . SER A 1 271 ? 9.302 -20.144 13.986 1.00 70.19 271 SER A O 1
ATOM 2224 N N . ALA A 1 272 ? 11.119 -21.097 13.097 1.00 72.19 272 ALA A N 1
ATOM 2225 C CA . ALA A 1 272 ? 11.596 -21.622 14.372 1.00 72.19 272 ALA A CA 1
ATOM 2226 C C . ALA A 1 272 ? 12.162 -20.529 15.299 1.00 72.19 272 ALA A C 1
ATOM 2228 O O . ALA A 1 272 ? 12.035 -20.612 16.524 1.00 72.19 272 ALA A O 1
ATOM 2229 N N . PHE A 1 273 ? 12.767 -19.481 14.733 1.00 76.12 273 PHE A N 1
ATOM 2230 C CA . PHE A 1 273 ? 13.386 -18.396 15.495 1.00 76.12 273 PHE A CA 1
ATOM 2231 C C . PHE A 1 273 ? 12.400 -17.275 15.874 1.00 76.12 273 PHE A C 1
ATOM 2233 O O . PHE A 1 273 ? 12.495 -16.686 16.956 1.00 76.12 273 PHE A O 1
ATOM 2240 N N . ILE A 1 274 ? 11.421 -16.978 15.020 1.00 79.81 274 ILE A N 1
ATOM 2241 C CA . ILE A 1 274 ? 10.401 -15.938 15.183 1.00 79.81 274 ILE A CA 1
ATOM 2242 C C . ILE A 1 274 ? 9.020 -16.553 14.991 1.00 79.81 274 ILE A C 1
ATOM 2244 O O . ILE A 1 274 ? 8.755 -17.181 13.977 1.00 79.81 274 ILE A O 1
ATOM 2248 N N . SER A 1 275 ? 8.102 -16.275 15.921 1.00 73.94 275 SER A N 1
ATOM 2249 C CA . SER A 1 275 ? 6.726 -16.772 15.818 1.00 73.94 275 SER A CA 1
ATOM 2250 C C . SER A 1 275 ? 6.045 -16.391 14.492 1.00 73.94 275 SER A C 1
ATOM 2252 O O . SER A 1 275 ? 6.040 -15.218 14.097 1.00 73.94 275 SER A O 1
ATOM 2254 N N . ASP A 1 276 ? 5.367 -17.359 13.873 1.00 65.81 276 ASP A N 1
ATOM 2255 C CA . ASP A 1 276 ? 4.650 -17.187 12.598 1.00 65.81 276 ASP A CA 1
ATOM 2256 C C . ASP A 1 276 ? 3.599 -16.060 12.638 1.00 65.81 276 ASP A C 1
ATOM 2258 O O . ASP A 1 276 ? 3.313 -15.389 11.645 1.00 65.81 276 ASP A O 1
ATOM 2262 N N . GLY A 1 277 ? 3.033 -15.792 13.818 1.00 80.38 277 GLY A N 1
ATOM 2263 C CA . GLY A 1 277 ? 2.005 -14.769 14.006 1.00 80.38 277 GLY A CA 1
ATOM 2264 C C . GLY A 1 277 ? 2.506 -13.321 13.927 1.00 80.38 277 GLY A C 1
ATOM 2265 O O . GLY A 1 277 ? 1.681 -12.405 13.836 1.00 80.38 277 GLY A O 1
ATOM 2266 N N . LEU A 1 278 ? 3.821 -13.077 13.964 1.00 86.06 278 LEU A N 1
ATOM 2267 C CA . LEU A 1 278 ? 4.384 -11.726 14.037 1.00 86.06 278 LEU A CA 1
ATOM 2268 C C . LEU A 1 278 ? 4.090 -10.901 12.773 1.00 86.06 278 LEU A C 1
ATOM 2270 O O . LEU A 1 278 ? 3.546 -9.797 12.860 1.00 86.06 278 LEU A O 1
ATOM 2274 N N . PHE A 1 279 ? 4.436 -11.420 11.593 1.00 87.62 279 PHE A N 1
ATOM 2275 C CA . PHE A 1 279 ? 4.271 -10.688 10.331 1.00 87.62 279 PHE A CA 1
ATOM 2276 C C . PHE A 1 279 ? 2.809 -10.615 9.882 1.00 87.62 279 PHE A C 1
ATOM 2278 O O . PHE A 1 279 ? 2.412 -9.641 9.243 1.00 87.62 279 PHE A O 1
ATOM 2285 N N . VAL A 1 280 ? 1.975 -11.576 10.290 1.00 87.62 280 VAL A N 1
ATOM 2286 C CA . VAL A 1 280 ? 0.513 -11.513 10.115 1.00 87.62 280 VAL A CA 1
ATOM 2287 C C . VAL A 1 280 ? -0.088 -10.390 10.972 1.00 87.62 280 VAL A C 1
ATOM 2289 O O . VAL A 1 280 ? -0.950 -9.631 10.525 1.00 87.62 280 VAL A O 1
ATOM 2292 N N . ARG A 1 281 ? 0.384 -10.227 12.214 1.00 88.25 281 ARG A N 1
ATOM 2293 C CA . ARG A 1 281 ? -0.023 -9.119 13.095 1.00 88.25 281 ARG A CA 1
ATOM 2294 C C . ARG A 1 281 ? 0.422 -7.770 12.536 1.00 88.25 281 ARG A C 1
ATOM 2296 O O . ARG A 1 281 ? -0.360 -6.819 12.546 1.00 88.25 281 ARG A O 1
ATOM 2303 N N . GLU A 1 282 ? 1.645 -7.692 12.018 1.00 90.00 282 GLU A N 1
ATOM 2304 C CA . GLU A 1 282 ? 2.160 -6.484 11.371 1.00 90.00 282 GLU A CA 1
ATOM 2305 C C . GLU A 1 282 ? 1.362 -6.133 10.108 1.00 90.00 282 GLU A C 1
ATOM 2307 O O . GLU A 1 282 ? 0.978 -4.976 9.940 1.00 90.00 282 GLU A O 1
ATOM 2312 N N . GLN A 1 283 ? 1.010 -7.114 9.274 1.00 90.56 283 GLN A N 1
ATOM 2313 C CA . GLN A 1 283 ? 0.092 -6.923 8.149 1.00 90.56 283 GLN A CA 1
ATOM 2314 C C . GLN A 1 283 ? -1.229 -6.296 8.609 1.00 90.56 283 GLN A C 1
ATOM 2316 O O . GLN A 1 283 ? -1.627 -5.258 8.080 1.00 90.56 283 GLN A O 1
ATOM 2321 N N . ARG A 1 284 ? -1.882 -6.857 9.636 1.00 89.31 284 ARG A N 1
ATOM 2322 C CA . ARG A 1 284 ? -3.149 -6.311 10.164 1.00 89.31 284 ARG A CA 1
ATOM 2323 C C . ARG A 1 284 ? -2.989 -4.901 10.721 1.00 89.31 284 ARG A C 1
ATOM 2325 O O . ARG A 1 284 ? -3.882 -4.058 10.596 1.00 89.31 284 ARG A O 1
ATOM 2332 N N . ARG A 1 285 ? -1.839 -4.601 11.321 1.00 91.44 285 ARG A N 1
ATOM 2333 C CA . ARG A 1 285 ? -1.514 -3.249 11.788 1.00 91.44 285 ARG A CA 1
ATOM 2334 C C . ARG A 1 285 ? -1.365 -2.265 10.631 1.00 91.44 285 ARG A C 1
ATOM 2336 O O . ARG A 1 285 ? -1.829 -1.132 10.748 1.00 91.44 285 ARG A O 1
ATOM 2343 N N . LEU A 1 286 ? -0.749 -2.662 9.523 1.00 91.69 286 LEU A N 1
ATOM 2344 C CA . LEU A 1 286 ? -0.491 -1.772 8.389 1.00 91.69 286 LEU A CA 1
ATOM 2345 C C . LEU A 1 286 ? -1.702 -1.637 7.459 1.00 91.69 286 LEU A C 1
ATOM 2347 O O . LEU A 1 286 ? -2.106 -0.521 7.133 1.00 91.69 286 LEU A O 1
ATOM 2351 N N . LEU A 1 287 ? -2.293 -2.763 7.069 1.00 91.00 287 LEU A N 1
ATOM 2352 C CA . LEU A 1 287 ? -3.288 -2.881 6.003 1.00 91.00 287 LEU A CA 1
ATOM 2353 C C . LEU A 1 287 ? -4.574 -3.590 6.451 1.00 91.00 287 LEU A C 1
ATOM 2355 O O . LEU A 1 287 ? -5.400 -3.919 5.611 1.00 91.00 287 LEU A O 1
ATOM 2359 N N . GLY A 1 288 ? -4.787 -3.776 7.757 1.00 89.50 288 GLY A N 1
ATOM 2360 C CA . GLY A 1 288 ? -6.054 -4.285 8.285 1.00 89.50 288 GLY A CA 1
ATOM 2361 C C . GLY A 1 288 ? -6.416 -5.664 7.747 1.00 89.50 288 GLY A C 1
ATOM 2362 O O . GLY A 1 288 ? -5.584 -6.568 7.750 1.00 89.50 288 GLY A O 1
ATOM 2363 N N . ASP A 1 289 ? -7.657 -5.798 7.285 1.00 86.88 289 ASP A N 1
ATOM 2364 C CA . ASP A 1 289 ? -8.183 -7.048 6.729 1.00 86.88 289 ASP A CA 1
ATOM 2365 C C . ASP A 1 289 ? -8.137 -7.063 5.190 1.00 86.88 289 ASP A C 1
ATOM 2367 O O . ASP A 1 289 ? -8.699 -7.964 4.565 1.00 86.88 289 ASP A O 1
ATOM 2371 N N . LYS A 1 290 ? -7.490 -6.070 4.557 1.00 88.81 290 LYS A N 1
ATOM 2372 C CA . LYS A 1 290 ? -7.382 -6.002 3.095 1.00 88.81 290 LYS A CA 1
ATOM 2373 C C . LYS A 1 290 ? -6.463 -7.116 2.587 1.00 88.81 290 LYS A C 1
ATOM 2375 O O . LYS A 1 290 ? -5.295 -7.200 2.973 1.00 88.81 290 LYS A O 1
ATOM 2380 N N . SER A 1 291 ? -6.995 -7.956 1.704 1.00 88.81 291 SER A N 1
ATOM 2381 C CA . SER A 1 291 ? -6.230 -8.933 0.930 1.00 88.81 291 SER A CA 1
ATOM 2382 C C . SER A 1 291 ? -5.764 -8.322 -0.388 1.00 88.81 291 SER A C 1
ATOM 2384 O O . SER A 1 291 ? -6.402 -7.414 -0.925 1.00 88.81 291 SER A O 1
ATOM 2386 N N . PHE A 1 292 ? -4.661 -8.839 -0.919 1.00 90.81 292 PHE A N 1
ATOM 2387 C CA . PHE A 1 292 ? -4.117 -8.424 -2.205 1.00 90.81 292 PHE A CA 1
ATOM 2388 C C . PHE A 1 292 ? -4.051 -9.627 -3.130 1.00 90.81 292 PHE A C 1
ATOM 2390 O O . PHE A 1 292 ? -3.685 -10.715 -2.696 1.00 90.81 292 PHE A O 1
ATOM 2397 N N . ASP A 1 293 ? -4.431 -9.425 -4.384 1.00 88.69 293 ASP A N 1
ATOM 2398 C CA . ASP A 1 293 ? -4.358 -10.457 -5.414 1.00 88.69 293 ASP A CA 1
ATOM 2399 C C . ASP A 1 293 ? -2.959 -10.487 -6.028 1.00 88.69 293 ASP A C 1
ATOM 2401 O O . ASP A 1 293 ? -2.431 -11.561 -6.285 1.00 88.69 293 ASP A O 1
ATOM 2405 N N . CYS A 1 294 ? -2.325 -9.319 -6.196 1.00 86.69 294 CYS A N 1
ATOM 2406 C CA . CYS A 1 294 ? -0.959 -9.201 -6.705 1.00 86.69 294 CYS A CA 1
ATOM 2407 C C . CYS A 1 294 ? -0.137 -8.213 -5.868 1.00 86.69 294 CYS A C 1
ATOM 2409 O O . CYS A 1 294 ? -0.630 -7.156 -5.457 1.00 86.69 294 CYS A O 1
ATOM 2411 N N . ILE A 1 295 ? 1.136 -8.537 -5.647 1.00 87.81 295 ILE A N 1
ATOM 2412 C CA . ILE A 1 295 ? 2.068 -7.741 -4.846 1.00 87.81 295 ILE A CA 1
ATOM 2413 C C . ILE A 1 295 ? 3.337 -7.474 -5.646 1.00 87.81 295 ILE A C 1
ATOM 2415 O O . ILE A 1 295 ? 4.105 -8.389 -5.917 1.00 87.81 295 ILE A O 1
ATOM 2419 N N . PHE A 1 296 ? 3.577 -6.205 -5.955 1.00 83.25 296 PHE A N 1
ATOM 2420 C CA . PHE A 1 296 ? 4.751 -5.711 -6.660 1.00 83.25 296 PHE A CA 1
ATOM 2421 C C . PHE A 1 296 ? 5.810 -5.231 -5.663 1.00 83.25 296 PHE A C 1
ATOM 2423 O O . PHE A 1 296 ? 5.710 -4.140 -5.089 1.00 83.25 296 PHE A O 1
ATOM 2430 N N . ASN A 1 297 ? 6.847 -6.044 -5.479 1.00 81.19 297 ASN A N 1
ATOM 2431 C CA . ASN A 1 297 ? 8.052 -5.699 -4.740 1.00 81.19 297 ASN A CA 1
ATOM 2432 C C . ASN A 1 297 ? 9.054 -4.982 -5.660 1.00 81.19 297 ASN A C 1
ATOM 2434 O O . ASN A 1 297 ? 9.818 -5.606 -6.399 1.00 81.19 297 ASN A O 1
ATOM 2438 N N . LEU A 1 298 ? 9.080 -3.650 -5.608 1.00 76.69 298 LEU A N 1
ATOM 2439 C CA . LEU A 1 298 ? 9.998 -2.819 -6.383 1.00 76.69 298 LEU A CA 1
ATOM 2440 C C . LEU A 1 298 ? 11.302 -2.591 -5.592 1.00 76.69 298 LEU A C 1
ATOM 2442 O O . LEU A 1 298 ? 11.565 -1.490 -5.098 1.00 76.69 298 LEU A O 1
ATOM 2446 N N . LYS A 1 299 ? 12.119 -3.654 -5.488 1.00 71.12 299 LYS A N 1
ATOM 2447 C CA . LYS A 1 299 ? 13.479 -3.707 -4.897 1.00 71.12 299 LYS A CA 1
ATOM 2448 C C . LYS A 1 299 ? 13.607 -3.679 -3.370 1.00 71.12 299 LYS A C 1
ATOM 2450 O O . LYS A 1 299 ? 14.670 -3.317 -2.849 1.00 71.12 299 LYS A O 1
ATOM 2455 N N . TYR A 1 300 ? 12.577 -4.031 -2.611 1.00 71.75 300 TYR A N 1
ATOM 2456 C CA . TYR A 1 300 ? 12.714 -4.225 -1.167 1.00 71.75 300 TYR A CA 1
ATOM 2457 C C . TYR A 1 300 ? 13.193 -5.647 -0.839 1.00 71.75 300 TYR A C 1
ATOM 2459 O O . TYR A 1 300 ? 12.430 -6.505 -0.408 1.00 71.75 300 TYR A O 1
ATOM 2467 N N . ASP A 1 301 ? 14.502 -5.852 -0.984 1.00 63.62 301 ASP A N 1
ATOM 2468 C CA . ASP A 1 301 ? 15.150 -7.168 -0.845 1.00 63.62 301 ASP A CA 1
ATOM 2469 C C . ASP A 1 301 ? 15.730 -7.384 0.577 1.00 63.62 301 ASP A C 1
ATOM 2471 O O . ASP A 1 301 ? 16.566 -8.255 0.805 1.00 63.62 301 ASP A O 1
ATOM 2475 N N . VAL A 1 302 ? 15.330 -6.557 1.554 1.00 70.88 302 VAL A N 1
ATOM 2476 C CA . VAL A 1 302 ? 15.792 -6.654 2.953 1.00 70.88 302 VAL A CA 1
ATOM 2477 C C . VAL A 1 302 ? 14.816 -7.476 3.793 1.00 70.88 302 VAL A C 1
ATOM 2479 O O . VAL A 1 302 ? 13.601 -7.391 3.600 1.00 70.88 302 VAL A O 1
ATOM 2482 N N . PHE A 1 303 ? 15.337 -8.225 4.770 1.00 75.94 303 PHE A N 1
ATOM 2483 C CA . PHE A 1 303 ? 14.595 -9.220 5.563 1.00 75.94 303 PHE A CA 1
ATOM 2484 C C . PHE A 1 303 ? 13.211 -8.770 6.022 1.00 75.94 303 PHE A C 1
ATOM 2486 O O . PHE A 1 303 ? 12.241 -9.470 5.767 1.00 75.94 303 PHE A O 1
ATOM 2493 N N . TYR A 1 304 ? 13.099 -7.601 6.666 1.00 81.12 304 TYR A N 1
ATOM 2494 C CA . TYR A 1 304 ? 11.813 -7.145 7.201 1.00 81.12 304 TYR A CA 1
ATOM 2495 C C . TYR A 1 304 ? 10.736 -7.101 6.112 1.00 81.12 304 TYR A C 1
ATOM 2497 O O . TYR A 1 304 ? 9.628 -7.583 6.322 1.00 81.12 304 TYR A O 1
ATOM 2505 N N . TRP A 1 305 ? 11.067 -6.528 4.953 1.00 81.56 305 TRP A N 1
ATOM 2506 C CA . TRP A 1 305 ? 10.120 -6.379 3.856 1.00 81.56 305 TRP A CA 1
ATOM 2507 C C . TRP A 1 305 ? 9.849 -7.714 3.178 1.00 81.56 305 TRP A C 1
ATOM 2509 O O . TRP A 1 305 ? 8.689 -8.026 2.950 1.00 81.56 305 TRP A O 1
ATOM 2519 N N . ARG A 1 306 ? 10.877 -8.542 2.965 1.00 78.56 306 ARG A N 1
ATOM 2520 C CA . ARG A 1 306 ? 10.723 -9.915 2.459 1.00 78.56 306 ARG A CA 1
ATOM 2521 C C . ARG A 1 306 ? 9.703 -10.699 3.287 1.00 78.56 306 ARG A C 1
ATOM 2523 O O . ARG A 1 306 ? 8.708 -11.176 2.753 1.00 78.56 306 ARG A O 1
ATOM 2530 N N . TRP A 1 307 ? 9.896 -10.758 4.601 1.00 81.38 307 TRP A N 1
ATOM 2531 C CA . TRP A 1 307 ? 9.026 -11.514 5.504 1.00 81.38 307 TRP A CA 1
ATOM 2532 C C . TRP A 1 307 ? 7.645 -10.901 5.695 1.00 81.38 307 TRP A C 1
ATOM 2534 O O . TRP A 1 307 ? 6.656 -11.627 5.776 1.00 81.38 307 TRP A O 1
ATOM 2544 N N . LEU A 1 308 ? 7.551 -9.571 5.695 1.00 86.62 308 LEU A N 1
ATOM 2545 C CA . LEU A 1 308 ? 6.263 -8.895 5.674 1.00 86.62 308 LEU A CA 1
ATOM 2546 C C . LEU A 1 308 ? 5.483 -9.224 4.395 1.00 86.62 308 LEU A C 1
ATOM 2548 O O . LEU A 1 308 ? 4.295 -9.486 4.481 1.00 86.62 308 LEU A O 1
ATOM 2552 N N . LEU A 1 309 ? 6.108 -9.206 3.215 1.00 85.56 309 LEU A N 1
ATOM 2553 C CA . LEU A 1 309 ? 5.409 -9.472 1.953 1.00 85.56 309 LEU A CA 1
ATOM 2554 C C . LEU A 1 309 ? 4.970 -10.931 1.813 1.00 85.56 309 LEU A C 1
ATOM 2556 O O . LEU A 1 309 ? 3.911 -11.183 1.235 1.00 85.56 309 LEU A O 1
ATOM 2560 N N . ARG A 1 310 ? 5.722 -11.868 2.401 1.00 81.12 310 ARG A N 1
ATOM 2561 C CA . ARG A 1 310 ? 5.325 -13.279 2.479 1.00 81.12 310 ARG A CA 1
ATOM 2562 C C . ARG A 1 310 ? 4.079 -13.533 3.320 1.00 81.12 310 ARG A C 1
ATOM 2564 O O . ARG A 1 310 ? 3.373 -14.492 3.038 1.00 81.12 310 ARG A O 1
ATOM 2571 N N . SER A 1 311 ? 3.794 -12.710 4.334 1.00 85.12 311 SER A N 1
ATOM 2572 C CA . SER A 1 311 ? 2.599 -12.921 5.166 1.00 85.12 311 SER A CA 1
ATOM 2573 C C . SER A 1 311 ? 1.297 -12.556 4.453 1.00 85.12 311 SER A C 1
ATOM 2575 O O . SER A 1 311 ? 0.223 -12.974 4.882 1.00 85.12 311 SER A O 1
ATOM 2577 N N . TYR A 1 312 ? 1.371 -11.803 3.352 1.00 87.00 312 TYR A N 1
ATOM 2578 C CA . TYR A 1 312 ? 0.208 -11.537 2.521 1.00 87.00 312 TYR A CA 1
ATOM 2579 C C . TYR A 1 312 ? -0.080 -12.723 1.610 1.00 87.00 312 TYR A C 1
ATOM 2581 O O . TYR A 1 312 ? 0.819 -13.273 0.983 1.00 87.00 312 TYR A O 1
ATOM 2589 N N . ASN A 1 313 ? -1.359 -13.009 1.405 1.00 78.94 313 ASN A N 1
ATOM 2590 C CA . ASN A 1 313 ? -1.806 -13.878 0.318 1.00 78.94 313 ASN A CA 1
ATOM 2591 C C . ASN A 1 313 ? -1.732 -13.126 -1.026 1.00 78.94 313 ASN A C 1
ATOM 2593 O O . ASN A 1 313 ? -1.618 -11.898 -1.031 1.00 78.94 313 ASN A O 1
ATOM 2597 N N . GLY A 1 314 ? -1.708 -13.849 -2.146 1.00 81.88 314 GLY A N 1
ATOM 2598 C CA . GLY A 1 314 ? -1.679 -13.295 -3.509 1.00 81.88 314 GLY A CA 1
ATOM 2599 C C . GLY A 1 314 ? -0.382 -13.571 -4.267 1.00 81.88 314 GLY A C 1
ATOM 2600 O O . GLY A 1 314 ? 0.618 -13.971 -3.677 1.00 81.88 314 GLY A O 1
ATOM 2601 N N . THR A 1 315 ? -0.379 -13.283 -5.555 1.00 80.38 315 THR A N 1
ATOM 2602 C CA . THR A 1 315 ? 0.763 -13.489 -6.440 1.00 80.38 315 THR A CA 1
ATOM 2603 C C . THR A 1 315 ? 1.877 -12.493 -6.158 1.00 80.38 315 THR A C 1
ATOM 2605 O O . THR A 1 315 ? 1.636 -11.284 -6.047 1.00 80.38 315 THR A O 1
ATOM 2608 N N . LYS A 1 316 ? 3.110 -12.985 -5.997 1.00 78.31 316 LYS A N 1
ATOM 2609 C CA . LYS A 1 316 ? 4.273 -12.152 -5.649 1.00 78.31 316 LYS A CA 1
ATOM 2610 C C . LYS A 1 316 ? 5.113 -11.879 -6.879 1.00 78.31 316 LYS A C 1
ATOM 2612 O O . LYS A 1 316 ? 5.564 -12.803 -7.547 1.00 78.31 316 LYS A O 1
ATOM 2617 N N . ILE A 1 317 ? 5.346 -10.600 -7.134 1.00 73.56 317 ILE A N 1
ATOM 2618 C CA . ILE A 1 317 ? 6.021 -10.109 -8.325 1.00 73.56 317 ILE A CA 1
ATOM 2619 C C . ILE A 1 317 ? 7.185 -9.227 -7.876 1.00 73.56 317 ILE A C 1
ATOM 2621 O O . ILE A 1 317 ? 6.968 -8.219 -7.201 1.00 73.56 317 ILE A O 1
ATOM 2625 N N . ILE A 1 318 ? 8.419 -9.576 -8.234 1.00 67.31 318 ILE A N 1
ATOM 2626 C CA . ILE A 1 318 ? 9.610 -8.776 -7.901 1.00 67.31 318 ILE A CA 1
ATOM 2627 C C . ILE A 1 318 ? 10.136 -8.028 -9.121 1.00 67.31 318 ILE A C 1
ATOM 2629 O O . ILE A 1 318 ? 10.293 -8.608 -10.188 1.00 67.31 318 ILE A O 1
ATOM 2633 N N . ALA A 1 319 ? 10.468 -6.742 -8.965 1.00 61.03 319 ALA A N 1
ATOM 2634 C CA . ALA A 1 319 ? 11.241 -6.017 -9.970 1.00 61.03 319 ALA A CA 1
ATOM 2635 C C . ALA A 1 319 ? 12.737 -6.233 -9.771 1.00 61.03 319 ALA A C 1
ATOM 2637 O O . ALA A 1 319 ? 13.352 -5.695 -8.844 1.00 61.03 319 ALA A O 1
ATOM 2638 N N . ASN A 1 320 ? 13.342 -7.000 -10.672 1.00 52.53 320 ASN A N 1
ATOM 2639 C CA . ASN A 1 320 ? 14.745 -7.341 -10.617 1.00 52.53 320 ASN A CA 1
ATOM 2640 C C . ASN A 1 320 ? 15.587 -6.487 -11.574 1.00 52.53 320 ASN A C 1
ATOM 2642 O O . ASN A 1 320 ? 15.693 -6.744 -12.768 1.00 52.53 320 ASN A O 1
ATOM 2646 N N . LEU A 1 321 ? 16.223 -5.460 -11.004 1.00 49.88 321 LEU A N 1
ATOM 2647 C CA . LEU A 1 321 ? 17.099 -4.523 -11.715 1.00 49.88 321 LEU A CA 1
ATOM 2648 C C . LEU A 1 321 ? 18.599 -4.876 -11.657 1.00 49.88 321 LEU A C 1
ATOM 2650 O O . LEU A 1 321 ? 19.434 -4.028 -11.974 1.00 49.88 321 LEU A O 1
ATOM 2654 N N . ASN A 1 322 ? 18.981 -6.045 -11.135 1.00 46.59 322 ASN A N 1
ATOM 2655 C CA . ASN A 1 322 ? 20.400 -6.366 -10.978 1.00 46.59 322 ASN A CA 1
ATOM 2656 C C . ASN A 1 322 ? 20.983 -6.860 -12.309 1.00 46.59 322 ASN A C 1
ATOM 2658 O O . ASN A 1 322 ? 20.481 -7.821 -12.878 1.00 46.59 322 ASN A O 1
ATOM 2662 N N . ASN A 1 323 ? 22.096 -6.265 -12.746 1.00 42.09 323 ASN A N 1
ATOM 2663 C CA . ASN A 1 323 ? 22.937 -6.865 -13.780 1.00 42.09 323 ASN A CA 1
ATOM 2664 C C . ASN A 1 323 ? 23.743 -8.001 -13.144 1.00 42.09 323 ASN A C 1
ATOM 2666 O O . ASN A 1 323 ? 24.703 -7.756 -12.405 1.00 42.09 323 ASN A O 1
ATOM 2670 N N . TYR A 1 324 ? 23.329 -9.237 -13.395 1.00 44.25 324 TYR 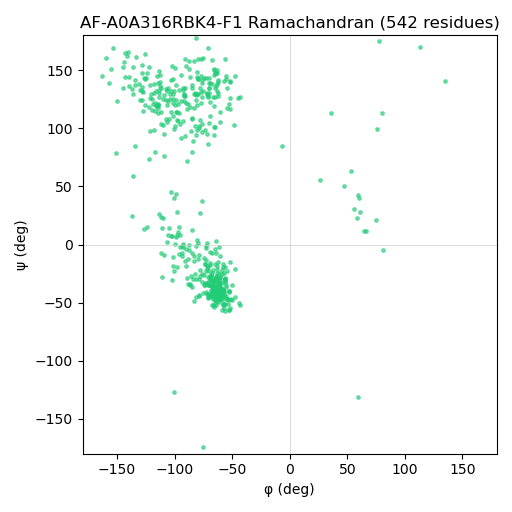A N 1
ATOM 2671 C CA . TYR A 1 324 ? 24.043 -10.428 -12.960 1.00 44.25 324 TYR A CA 1
ATOM 2672 C C . TYR A 1 324 ? 25.294 -10.600 -13.822 1.00 44.25 324 TYR A C 1
ATOM 2674 O O . TYR A 1 324 ? 25.227 -11.068 -14.949 1.00 44.25 324 TYR A O 1
ATOM 2682 N N . ARG A 1 325 ? 26.451 -10.163 -13.315 1.00 40.88 325 ARG A N 1
ATOM 2683 C CA . ARG A 1 325 ? 27.746 -10.498 -13.919 1.00 40.88 325 ARG A CA 1
ATOM 2684 C C . ARG A 1 325 ? 28.282 -11.756 -13.245 1.00 40.88 325 ARG A C 1
ATOM 2686 O O . ARG A 1 325 ? 28.315 -11.818 -12.017 1.00 40.88 325 ARG A O 1
ATOM 2693 N N . SER A 1 326 ? 28.748 -12.713 -14.043 1.00 42.47 326 SER A N 1
ATOM 2694 C CA . SER A 1 326 ? 29.265 -14.028 -13.626 1.00 42.47 326 SER A CA 1
ATOM 2695 C C . SER A 1 326 ? 30.506 -13.990 -12.720 1.00 42.47 326 SER A C 1
ATOM 2697 O O . SER A 1 326 ? 30.975 -15.023 -12.259 1.00 42.47 326 SER A O 1
ATOM 2699 N N . THR A 1 327 ? 31.048 -12.810 -12.411 1.00 43.53 327 THR A N 1
ATOM 2700 C CA . THR A 1 327 ? 32.317 -12.657 -11.688 1.00 43.53 327 THR A CA 1
ATOM 2701 C C . THR A 1 327 ? 32.213 -12.833 -10.166 1.00 43.53 327 THR A C 1
ATOM 2703 O O . THR A 1 327 ? 33.218 -12.662 -9.483 1.00 43.53 327 THR A O 1
ATOM 2706 N N . ASN A 1 328 ? 31.031 -13.126 -9.601 1.00 45.78 328 ASN A N 1
ATOM 2707 C CA . ASN A 1 328 ? 30.875 -13.407 -8.165 1.00 45.78 328 ASN A CA 1
ATOM 2708 C C . ASN A 1 328 ? 29.692 -14.358 -7.888 1.00 45.78 328 ASN A C 1
ATOM 2710 O O . ASN A 1 328 ? 28.603 -13.914 -7.522 1.00 45.78 328 ASN A O 1
ATOM 2714 N N . VAL A 1 329 ? 29.922 -15.657 -8.109 1.00 50.16 329 VAL A N 1
ATOM 2715 C CA . VAL A 1 329 ? 28.920 -16.738 -8.049 1.00 50.16 329 VAL A CA 1
ATOM 2716 C C . VAL A 1 329 ? 28.263 -16.857 -6.665 1.00 50.16 329 VAL A C 1
ATOM 2718 O O . VAL A 1 329 ? 27.041 -16.932 -6.597 1.00 50.16 329 VAL A O 1
ATOM 2721 N N . ASP A 1 330 ? 29.016 -16.742 -5.568 1.00 48.94 330 ASP A N 1
ATOM 2722 C CA . ASP A 1 330 ? 28.480 -16.866 -4.197 1.00 48.94 330 ASP A CA 1
ATOM 2723 C C . ASP A 1 330 ? 27.526 -15.720 -3.824 1.00 48.94 330 ASP A C 1
ATOM 2725 O O . ASP A 1 330 ? 26.439 -15.929 -3.277 1.00 48.94 330 ASP A O 1
ATOM 2729 N N . ALA A 1 331 ? 27.891 -14.477 -4.162 1.00 46.12 331 ALA A N 1
ATOM 2730 C CA . ALA A 1 331 ? 27.012 -13.323 -3.965 1.00 46.12 331 ALA A CA 1
ATOM 2731 C C . ALA A 1 331 ? 25.766 -13.380 -4.870 1.00 46.12 331 ALA A C 1
ATOM 2733 O O . ALA A 1 331 ? 24.761 -12.722 -4.581 1.00 46.12 331 ALA A O 1
ATOM 2734 N N . LEU A 1 332 ? 25.837 -14.136 -5.968 1.00 45.22 332 LEU A N 1
ATOM 2735 C CA . LEU A 1 332 ? 24.746 -14.379 -6.906 1.00 45.22 332 LEU A CA 1
ATOM 2736 C C . LEU A 1 332 ? 23.798 -15.482 -6.415 1.00 45.22 332 LEU A C 1
ATOM 2738 O O . LEU A 1 332 ? 22.585 -15.278 -6.444 1.00 45.22 332 LEU A O 1
ATOM 2742 N N . GLN A 1 333 ? 24.326 -16.605 -5.920 1.00 50.41 333 GLN A N 1
ATOM 2743 C CA . GLN A 1 333 ? 23.557 -17.721 -5.352 1.00 50.41 333 GLN A CA 1
ATOM 2744 C C . GLN A 1 333 ? 22.711 -17.262 -4.157 1.00 50.41 333 GLN A C 1
ATOM 2746 O O . GLN A 1 333 ? 21.500 -17.477 -4.115 1.00 50.41 333 GLN A O 1
ATOM 2751 N N . LYS A 1 334 ? 23.295 -16.473 -3.247 1.00 53.16 334 LYS A N 1
ATOM 2752 C CA . LYS A 1 334 ? 22.548 -15.889 -2.116 1.00 53.16 334 LYS A CA 1
ATOM 2753 C C . LYS A 1 334 ? 21.447 -14.909 -2.548 1.00 53.16 334 LYS A C 1
ATOM 2755 O O . LYS A 1 334 ? 20.435 -14.768 -1.866 1.00 53.16 334 LYS A O 1
ATOM 2760 N N . LYS A 1 335 ? 21.618 -14.222 -3.687 1.00 49.25 335 LYS A N 1
ATOM 2761 C CA . LYS A 1 335 ? 20.614 -13.295 -4.250 1.00 49.25 335 LYS A CA 1
ATOM 2762 C C . LYS A 1 335 ? 19.515 -14.002 -5.044 1.00 49.25 335 LYS A C 1
ATOM 2764 O O . LYS A 1 335 ? 18.406 -13.478 -5.102 1.00 49.25 335 LYS A O 1
ATOM 2769 N N . THR A 1 336 ? 19.806 -15.146 -5.656 1.00 47.88 336 THR A N 1
ATOM 2770 C CA . THR A 1 336 ? 18.853 -15.924 -6.466 1.00 47.88 336 THR A CA 1
ATOM 2771 C C . THR A 1 336 ? 17.898 -16.750 -5.607 1.00 47.88 336 THR A C 1
ATOM 2773 O O . THR A 1 336 ? 16.733 -16.864 -5.971 1.00 47.88 336 THR A O 1
ATOM 2776 N N . GLY A 1 337 ? 18.295 -17.193 -4.406 1.00 56.09 337 GLY A N 1
ATOM 2777 C CA . GLY A 1 337 ? 17.370 -17.834 -3.453 1.00 56.09 337 GLY A CA 1
ATOM 2778 C C . GLY A 1 337 ? 16.137 -16.982 -3.098 1.00 56.09 337 GLY A C 1
ATOM 2779 O O . GLY A 1 337 ? 15.038 -17.502 -2.964 1.00 56.09 337 GLY A O 1
ATOM 2780 N N . HIS A 1 338 ? 16.277 -15.653 -3.028 1.00 56.34 338 HIS A N 1
ATOM 2781 C CA . HIS A 1 338 ? 15.148 -14.739 -2.792 1.00 56.34 338 HIS A CA 1
ATOM 2782 C C . HIS A 1 338 ? 14.191 -14.621 -3.990 1.00 56.34 338 HIS A C 1
ATOM 2784 O O . HIS A 1 338 ? 13.005 -14.329 -3.827 1.00 56.34 338 HIS A O 1
ATOM 2790 N N . ILE A 1 339 ? 14.704 -14.835 -5.201 1.00 52.72 339 ILE A N 1
ATOM 2791 C CA . ILE A 1 339 ? 13.910 -14.776 -6.428 1.00 52.72 339 ILE A CA 1
ATOM 2792 C C . ILE A 1 339 ? 12.920 -15.942 -6.468 1.00 52.72 339 ILE A C 1
ATOM 2794 O O . ILE A 1 339 ? 11.759 -15.701 -6.776 1.00 52.72 339 ILE A O 1
ATOM 2798 N N . LYS A 1 340 ? 13.343 -17.141 -6.029 1.00 54.94 340 LYS A N 1
ATOM 2799 C CA . LYS A 1 340 ? 12.514 -18.364 -5.937 1.00 54.94 340 LYS A CA 1
ATOM 2800 C C . LYS A 1 340 ? 11.219 -18.187 -5.131 1.00 54.94 340 LYS A C 1
ATOM 2802 O O . LYS A 1 340 ? 10.281 -18.958 -5.256 1.00 54.94 340 LYS A O 1
ATOM 2807 N N . GLU A 1 341 ? 11.181 -17.195 -4.245 1.00 58.25 341 GLU A N 1
ATOM 2808 C CA . GLU A 1 341 ? 10.036 -16.924 -3.368 1.00 58.25 341 GLU A CA 1
ATOM 2809 C C . GLU A 1 341 ? 8.963 -16.059 -4.030 1.00 58.25 341 GLU A C 1
ATOM 2811 O O . GLU A 1 341 ? 7.908 -15.823 -3.437 1.00 58.25 341 GLU A O 1
ATOM 2816 N N . HIS A 1 342 ? 9.253 -15.539 -5.221 1.00 58.66 342 HIS A N 1
ATOM 2817 C CA . HIS A 1 342 ? 8.314 -14.799 -6.041 1.00 58.66 342 HIS A CA 1
ATOM 2818 C C . HIS A 1 342 ? 7.828 -15.693 -7.177 1.00 58.66 342 HIS A C 1
ATOM 2820 O O . HIS A 1 342 ? 8.597 -16.448 -7.756 1.00 58.66 342 HIS A O 1
ATOM 2826 N N . GLU A 1 343 ? 6.546 -15.590 -7.511 1.00 56.44 343 GLU A N 1
ATOM 2827 C CA . GLU A 1 343 ? 5.957 -16.351 -8.618 1.00 56.44 343 GLU A CA 1
ATOM 2828 C C . GLU A 1 343 ? 6.410 -15.779 -9.967 1.00 56.44 343 GLU A C 1
ATOM 2830 O O . GLU A 1 343 ? 6.632 -16.526 -10.917 1.00 56.44 343 GLU A O 1
ATOM 2835 N N . PHE A 1 344 ? 6.621 -14.456 -10.023 1.00 53.62 344 PHE A N 1
ATOM 2836 C CA . PHE A 1 344 ? 7.057 -13.743 -11.221 1.00 53.62 344 PHE A CA 1
ATOM 2837 C C . PHE A 1 344 ? 8.239 -12.812 -10.931 1.00 53.62 344 PHE A C 1
ATOM 2839 O O . PHE A 1 344 ? 8.259 -12.075 -9.937 1.00 53.62 344 PHE A O 1
ATOM 2846 N N . SER A 1 345 ? 9.207 -12.796 -11.848 1.00 49.72 345 SER A N 1
ATOM 2847 C CA . SER A 1 345 ? 10.351 -11.884 -11.826 1.00 49.72 345 SER A CA 1
ATOM 2848 C C . SER A 1 345 ? 10.342 -10.967 -13.032 1.00 49.72 345 SER A C 1
ATOM 2850 O O . SER A 1 345 ? 10.411 -11.406 -14.175 1.00 49.72 345 SER A O 1
ATOM 2852 N N . LEU A 1 346 ? 10.312 -9.669 -12.761 1.00 55.12 346 LEU A N 1
ATOM 2853 C CA . LEU A 1 346 ? 10.353 -8.629 -13.772 1.00 55.12 346 LEU A CA 1
ATOM 2854 C C . LEU A 1 346 ? 11.822 -8.262 -14.003 1.00 55.12 346 LEU A C 1
ATOM 2856 O O . LEU A 1 346 ? 12.391 -7.450 -13.267 1.00 55.12 346 LEU A O 1
ATOM 2860 N N . PHE A 1 347 ? 12.454 -8.897 -14.986 1.00 47.41 347 PHE A N 1
ATOM 2861 C CA . PHE A 1 347 ? 13.819 -8.568 -15.393 1.00 47.41 3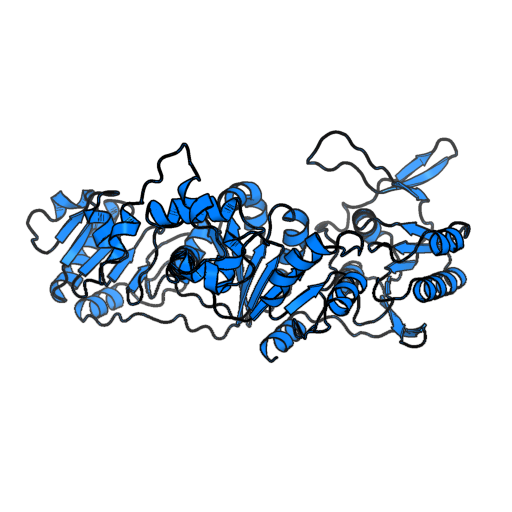47 PHE A CA 1
ATOM 2862 C C . PHE A 1 347 ? 13.816 -7.328 -16.285 1.00 47.41 347 PHE A C 1
ATOM 2864 O O . PHE A 1 347 ? 12.921 -7.137 -17.105 1.00 47.41 347 PHE A O 1
ATOM 2871 N N . LEU A 1 348 ? 14.827 -6.473 -16.125 1.00 44.09 348 LEU A N 1
ATOM 2872 C CA . LEU A 1 348 ? 15.010 -5.324 -17.014 1.00 44.09 348 LEU A CA 1
ATOM 2873 C C . LEU A 1 348 ? 15.479 -5.718 -18.416 1.00 44.09 348 LEU A C 1
ATOM 2875 O O . LEU A 1 348 ? 15.454 -4.865 -19.300 1.00 44.09 348 LEU A O 1
ATOM 2879 N N . ASN A 1 349 ? 16.071 -6.911 -18.560 1.00 42.16 349 ASN A N 1
ATOM 2880 C CA . ASN A 1 349 ? 16.993 -7.191 -19.649 1.00 42.16 349 ASN A CA 1
ATOM 2881 C C . ASN A 1 349 ? 17.206 -8.728 -19.829 1.00 42.16 349 ASN A C 1
ATOM 2883 O O . ASN A 1 349 ? 17.196 -9.456 -18.830 1.00 42.16 349 ASN A O 1
ATOM 2887 N N . GLN A 1 350 ? 17.390 -9.228 -21.066 1.00 43.75 350 GLN A N 1
ATOM 2888 C CA . GLN A 1 350 ? 17.520 -10.675 -21.355 1.00 43.75 350 GLN A CA 1
ATOM 2889 C C . GLN A 1 350 ? 18.794 -11.296 -20.783 1.00 43.75 350 GLN A C 1
ATOM 2891 O O . GLN A 1 350 ? 18.741 -12.442 -20.383 1.00 43.75 350 GLN A O 1
ATOM 2896 N N . ASP A 1 351 ? 19.920 -10.586 -20.685 1.00 43.62 351 ASP A N 1
ATOM 2897 C CA . ASP A 1 351 ? 21.134 -11.119 -20.039 1.00 43.62 351 ASP A CA 1
ATOM 2898 C C . ASP A 1 351 ? 20.923 -11.415 -18.551 1.00 43.62 351 ASP A C 1
ATOM 2900 O O . ASP A 1 351 ? 21.441 -12.393 -18.030 1.00 43.62 351 ASP A O 1
ATOM 2904 N N . ALA A 1 352 ? 20.143 -10.595 -17.846 1.00 44.38 352 ALA A N 1
ATOM 2905 C CA . ALA A 1 352 ? 19.763 -10.829 -16.461 1.00 44.38 352 ALA A CA 1
ATOM 2906 C C . ALA A 1 352 ? 18.787 -12.007 -16.347 1.00 44.38 352 ALA A C 1
ATOM 2908 O O . ALA A 1 352 ? 18.872 -12.756 -15.375 1.00 44.38 352 ALA A O 1
ATOM 2909 N N . ALA A 1 353 ? 17.909 -12.184 -17.340 1.00 47.84 353 ALA A N 1
ATOM 2910 C CA . ALA A 1 353 ? 17.031 -13.346 -17.449 1.00 47.84 353 ALA A CA 1
ATOM 2911 C C . ALA A 1 353 ? 17.803 -14.630 -17.825 1.00 47.84 353 ALA A C 1
ATOM 2913 O O . ALA A 1 353 ? 17.590 -15.661 -17.206 1.00 47.84 353 ALA A O 1
ATOM 2914 N N . ASN A 1 354 ? 18.748 -14.563 -18.766 1.00 48.53 354 ASN A N 1
ATOM 2915 C CA . ASN A 1 354 ? 19.609 -15.653 -19.231 1.00 48.53 354 ASN A CA 1
ATOM 2916 C C . ASN A 1 354 ? 20.617 -16.057 -18.167 1.00 48.53 354 ASN A C 1
ATOM 2918 O O . ASN A 1 354 ? 20.799 -17.240 -17.939 1.00 48.53 354 ASN A O 1
ATOM 2922 N N . ALA A 1 355 ? 21.244 -15.098 -17.483 1.00 46.72 355 ALA A N 1
ATOM 2923 C CA . ALA A 1 355 ? 22.085 -15.388 -16.334 1.00 46.72 355 ALA A CA 1
ATOM 2924 C C . ALA A 1 355 ? 21.248 -16.088 -15.265 1.00 46.72 355 ALA A C 1
ATOM 2926 O O . ALA A 1 355 ? 21.670 -17.120 -14.772 1.00 46.72 355 ALA A O 1
ATOM 2927 N N . ALA A 1 356 ? 20.039 -15.596 -14.954 1.00 44.25 356 ALA A N 1
ATOM 2928 C CA . ALA A 1 356 ? 19.133 -16.305 -14.052 1.00 44.25 356 ALA A CA 1
ATOM 2929 C C . ALA A 1 356 ? 18.795 -17.726 -14.554 1.00 44.25 356 ALA A C 1
ATOM 2931 O O . ALA A 1 356 ? 18.802 -18.636 -13.733 1.00 44.25 356 ALA A O 1
ATOM 2932 N N . ALA A 1 357 ? 18.597 -17.915 -15.866 1.00 45.75 357 ALA A N 1
ATOM 2933 C CA . ALA A 1 357 ? 18.307 -19.193 -16.526 1.00 45.75 357 ALA A CA 1
ATOM 2934 C C . ALA A 1 357 ? 19.508 -20.168 -16.593 1.00 45.75 357 ALA A C 1
ATOM 2936 O O . ALA A 1 357 ? 19.329 -21.376 -16.487 1.00 45.75 357 ALA A O 1
ATOM 2937 N N . GLU A 1 358 ? 20.748 -19.686 -16.720 1.00 42.56 358 GLU A N 1
ATOM 2938 C CA . GLU A 1 358 ? 21.971 -20.508 -16.651 1.00 42.56 358 GLU A CA 1
ATOM 2939 C C . GLU A 1 358 ? 22.191 -21.082 -15.242 1.00 42.56 358 GLU A C 1
ATOM 2941 O O . GLU A 1 358 ? 22.809 -22.135 -15.086 1.00 42.56 358 GLU A O 1
ATOM 2946 N N . PHE A 1 359 ? 21.645 -20.427 -14.213 1.00 41.09 359 PHE A N 1
ATOM 2947 C CA . PHE A 1 359 ? 21.565 -20.962 -12.850 1.00 41.09 359 PHE A CA 1
ATOM 2948 C C . PHE A 1 359 ? 20.300 -21.814 -12.611 1.00 41.09 359 PHE A C 1
ATOM 2950 O O . PHE A 1 359 ? 20.135 -22.357 -11.519 1.00 41.09 359 PHE A O 1
ATOM 2957 N N . ASP A 1 360 ? 19.433 -21.963 -13.619 1.00 41.59 360 ASP A N 1
ATOM 2958 C CA . ASP A 1 360 ? 18.092 -22.565 -13.568 1.00 41.59 360 ASP A CA 1
ATOM 2959 C C . ASP A 1 360 ? 18.073 -24.011 -14.088 1.00 41.59 360 ASP A C 1
ATOM 2961 O O . ASP A 1 360 ? 17.122 -24.465 -14.720 1.00 41.59 360 ASP A O 1
ATOM 2965 N N . ASN A 1 361 ? 19.097 -24.798 -13.744 1.00 42.88 361 ASN A N 1
ATOM 2966 C CA . ASN A 1 361 ? 19.004 -26.259 -13.854 1.00 42.88 361 ASN A CA 1
ATOM 2967 C C . ASN A 1 361 ? 17.926 -26.859 -12.905 1.00 42.88 361 ASN A C 1
ATOM 2969 O O . ASN A 1 361 ? 17.779 -28.079 -12.865 1.00 42.88 361 ASN A O 1
ATOM 2973 N N . GLU A 1 362 ? 17.170 -26.039 -12.151 1.00 39.97 362 GLU A N 1
ATOM 2974 C CA . GLU A 1 362 ? 16.233 -26.469 -11.096 1.00 39.97 362 GLU A CA 1
ATOM 2975 C C . GLU A 1 362 ? 14.847 -25.760 -11.061 1.00 39.97 362 GLU A C 1
ATOM 2977 O O . GLU A 1 362 ? 14.202 -25.785 -10.016 1.00 39.97 362 GLU A O 1
ATOM 2982 N N . ASN A 1 363 ? 14.317 -25.195 -12.160 1.00 47.34 363 ASN A N 1
ATOM 2983 C CA . ASN A 1 363 ? 12.912 -24.713 -12.257 1.00 47.34 363 ASN A CA 1
ATOM 2984 C C . ASN A 1 363 ? 12.472 -23.727 -11.147 1.00 47.34 363 ASN A C 1
ATOM 2986 O O . ASN A 1 363 ? 11.571 -24.018 -10.353 1.00 47.34 363 ASN A O 1
ATOM 2990 N N . LEU A 1 364 ? 13.084 -22.549 -11.074 1.00 40.03 364 LEU A N 1
ATOM 2991 C CA . LEU A 1 364 ? 12.933 -21.662 -9.916 1.00 40.03 364 LEU A CA 1
ATOM 2992 C C . LEU A 1 364 ? 11.701 -20.746 -9.920 1.00 40.03 364 LEU A C 1
ATOM 2994 O O . LEU A 1 364 ? 11.192 -20.456 -8.839 1.00 40.03 364 LEU A O 1
ATOM 2998 N N . CYS A 1 365 ? 11.198 -20.328 -11.086 1.00 38.09 365 CYS A N 1
ATOM 2999 C CA . CYS A 1 365 ? 9.939 -19.583 -11.256 1.00 38.09 365 CYS A CA 1
ATOM 3000 C C . CYS A 1 365 ? 9.398 -19.811 -12.681 1.00 38.09 365 CYS A C 1
ATOM 3002 O O . CYS A 1 365 ? 10.185 -19.938 -13.618 1.00 38.09 365 CYS A O 1
ATOM 3004 N N . THR A 1 366 ? 8.080 -19.762 -12.902 1.00 40.06 366 THR A N 1
ATOM 3005 C CA . THR A 1 366 ? 7.517 -19.619 -14.260 1.00 40.06 366 THR A CA 1
ATOM 3006 C C . THR A 1 366 ? 7.898 -18.246 -14.820 1.00 40.06 366 THR A C 1
ATOM 3008 O O . THR A 1 366 ? 7.258 -17.235 -14.541 1.00 40.06 366 THR A O 1
ATOM 3011 N N . ALA A 1 367 ? 8.994 -18.196 -15.574 1.00 38.94 367 ALA A N 1
ATOM 3012 C CA . ALA A 1 367 ? 9.538 -16.985 -16.171 1.00 38.94 367 ALA A CA 1
ATOM 3013 C C . ALA A 1 367 ? 8.645 -16.476 -17.309 1.00 38.94 367 ALA A C 1
ATOM 3015 O O . ALA A 1 367 ? 8.900 -16.799 -18.462 1.00 38.94 367 ALA A O 1
ATOM 3016 N N . PHE A 1 368 ? 7.622 -15.669 -17.013 1.00 40.84 368 PHE A N 1
ATOM 3017 C CA . PHE A 1 368 ? 6.899 -14.946 -18.059 1.00 40.84 368 PHE A CA 1
ATOM 3018 C C . PHE A 1 368 ? 6.538 -13.506 -17.671 1.00 40.84 368 PHE A C 1
ATOM 3020 O O . PHE A 1 368 ? 6.081 -13.207 -16.570 1.00 40.84 368 PHE A O 1
ATOM 3027 N N . ASP A 1 369 ? 6.774 -12.663 -18.673 1.00 40.31 369 ASP A N 1
ATOM 3028 C CA . ASP A 1 369 ? 6.512 -11.242 -18.875 1.00 40.31 369 ASP A CA 1
ATOM 3029 C C . ASP A 1 369 ? 7.404 -10.199 -18.168 1.00 40.31 369 ASP A C 1
ATOM 3031 O O . ASP A 1 369 ? 7.230 -9.807 -17.015 1.00 40.31 369 ASP A O 1
ATOM 3035 N N . LEU A 1 370 ? 8.346 -9.694 -18.972 1.00 39.19 370 LEU A N 1
ATOM 3036 C CA . LEU A 1 370 ? 9.247 -8.565 -18.741 1.00 39.19 370 LEU A CA 1
ATOM 3037 C C . LEU A 1 370 ? 8.523 -7.326 -18.202 1.00 39.19 370 LEU A C 1
ATOM 3039 O O . LEU A 1 370 ? 7.419 -6.996 -18.642 1.00 39.19 370 LEU A O 1
ATOM 3043 N N . LEU A 1 371 ? 9.193 -6.561 -17.325 1.00 39.56 371 LEU A N 1
ATOM 3044 C CA . LEU A 1 371 ? 8.745 -5.194 -17.059 1.00 39.56 371 LEU A CA 1
ATOM 3045 C C . LEU A 1 371 ? 8.842 -4.417 -18.378 1.00 39.56 371 LEU A C 1
ATOM 3047 O O . LEU A 1 371 ? 9.931 -4.356 -18.955 1.00 39.56 371 LEU A O 1
ATOM 3051 N N . PRO A 1 372 ? 7.779 -3.735 -18.822 1.00 43.66 372 PRO A N 1
ATOM 3052 C CA . PRO A 1 372 ? 7.929 -2.680 -19.799 1.00 43.66 372 PRO A CA 1
ATOM 3053 C C . PRO A 1 372 ? 8.995 -1.700 -19.324 1.00 43.66 372 PRO A C 1
ATOM 3055 O O . PRO A 1 372 ? 8.830 -1.060 -18.284 1.00 43.66 372 PRO A O 1
ATOM 3058 N N . TYR A 1 373 ? 10.097 -1.570 -20.059 1.00 41.12 373 TYR A N 1
ATOM 3059 C CA . TYR A 1 373 ? 11.024 -0.469 -19.838 1.00 41.12 373 TYR A CA 1
ATOM 3060 C C . TYR A 1 373 ? 10.262 0.840 -20.068 1.00 41.12 373 TYR A C 1
ATOM 3062 O O . TYR A 1 373 ? 9.951 1.152 -21.212 1.00 41.12 373 TYR A O 1
ATOM 3070 N N . ILE A 1 374 ? 9.924 1.570 -18.995 1.00 42.78 374 ILE A N 1
ATOM 3071 C CA . ILE A 1 374 ? 9.326 2.913 -19.052 1.00 42.78 374 ILE A CA 1
ATOM 3072 C C . ILE A 1 374 ? 10.396 3.928 -18.631 1.00 42.78 374 ILE A C 1
ATOM 3074 O O . ILE A 1 374 ? 10.700 4.018 -17.433 1.00 42.78 374 ILE A O 1
ATOM 3078 N N . PRO A 1 375 ? 10.976 4.691 -19.574 1.00 40.62 375 PRO A N 1
ATOM 3079 C CA . PRO A 1 375 ? 11.890 5.790 -19.267 1.00 40.62 375 PRO A CA 1
ATOM 3080 C C . PRO A 1 375 ? 11.221 6.807 -18.338 1.00 40.62 375 PRO A C 1
ATOM 3082 O O . PRO A 1 375 ? 10.021 6.795 -18.146 1.00 40.62 375 PRO A O 1
ATOM 3085 N N . LEU A 1 376 ? 11.975 7.637 -17.625 1.00 41.44 376 LEU A N 1
ATOM 3086 C CA . LEU A 1 376 ? 11.503 8.375 -16.447 1.00 41.44 376 LEU A CA 1
ATOM 3087 C C . LEU A 1 376 ? 11.541 9.891 -16.620 1.00 41.44 376 LEU A C 1
ATOM 3089 O O . LEU A 1 376 ? 12.415 10.542 -16.050 1.00 41.44 376 LEU A O 1
ATOM 3093 N N . LYS A 1 377 ? 10.568 10.496 -17.308 1.00 44.59 377 LYS A N 1
ATOM 3094 C CA . LYS A 1 377 ? 10.266 11.911 -17.050 1.00 44.59 377 LYS A CA 1
ATOM 3095 C C . LYS A 1 377 ? 8.855 12.309 -17.446 1.00 44.59 377 LYS A C 1
ATOM 3097 O O . LYS A 1 377 ? 8.353 11.948 -18.497 1.00 44.59 377 LYS A O 1
ATOM 3102 N N . ARG A 1 378 ? 8.259 13.122 -16.577 1.00 37.81 378 ARG A N 1
ATOM 3103 C CA . ARG A 1 378 ? 7.076 13.930 -16.842 1.00 37.81 378 ARG A CA 1
ATOM 3104 C C . ARG A 1 378 ? 7.585 15.328 -17.160 1.00 37.81 378 ARG A C 1
ATOM 3106 O O . ARG A 1 378 ? 8.117 15.983 -16.265 1.00 37.81 378 ARG A O 1
ATOM 3113 N N . ASN A 1 379 ? 7.410 15.791 -18.385 1.00 39.91 379 ASN A N 1
ATOM 3114 C CA . ASN A 1 379 ? 7.384 17.220 -18.641 1.00 39.91 379 ASN A CA 1
ATOM 3115 C C . ASN A 1 379 ? 5.938 17.559 -18.987 1.00 39.91 379 ASN A C 1
ATOM 3117 O O . ASN A 1 379 ? 5.501 17.369 -20.112 1.00 39.91 379 ASN A O 1
ATOM 3121 N N . LYS A 1 380 ? 5.173 17.992 -17.972 1.00 39.53 380 LYS A N 1
ATOM 3122 C CA . LYS A 1 380 ? 3.775 18.433 -18.145 1.00 39.53 380 LYS A CA 1
ATOM 3123 C C . LYS A 1 380 ? 3.645 19.582 -19.146 1.00 39.53 380 LYS A C 1
ATOM 3125 O O . LYS A 1 380 ? 2.574 19.767 -19.706 1.00 39.53 380 LYS A O 1
ATOM 3130 N N . ASP A 1 381 ? 4.749 20.268 -19.407 1.00 43.31 381 ASP A N 1
ATOM 3131 C CA . ASP A 1 381 ? 4.875 21.223 -20.485 1.00 43.31 381 ASP A CA 1
ATOM 3132 C C . ASP A 1 381 ? 5.755 20.572 -21.558 1.00 43.31 381 ASP A C 1
ATOM 3134 O O . ASP A 1 381 ? 6.977 20.452 -21.369 1.00 43.31 381 ASP A O 1
ATOM 3138 N N . LYS A 1 382 ? 5.152 20.175 -22.695 1.00 46.16 382 LYS A N 1
ATOM 3139 C CA . LYS A 1 382 ? 5.879 19.785 -23.926 1.00 46.16 382 LYS A CA 1
ATOM 3140 C C . LYS A 1 382 ? 6.972 20.825 -24.286 1.00 46.16 382 LYS A C 1
ATOM 3142 O O . LYS A 1 382 ? 7.952 20.497 -24.950 1.00 46.16 382 LYS A O 1
ATOM 3147 N N . GLU A 1 383 ? 6.841 22.053 -23.771 1.00 41.28 383 GLU A N 1
ATOM 3148 C CA . GLU A 1 383 ? 7.693 23.220 -24.017 1.00 41.28 383 GLU A CA 1
ATOM 3149 C C . GLU A 1 383 ? 8.954 23.350 -23.127 1.00 41.28 383 GLU A C 1
ATOM 3151 O O . GLU A 1 383 ? 9.937 23.936 -23.578 1.00 41.28 383 GLU A O 1
ATOM 3156 N N . GLN A 1 384 ? 9.004 22.813 -21.895 1.00 40.78 384 GLN A N 1
ATOM 3157 C CA . GLN A 1 384 ? 10.087 23.164 -20.940 1.00 40.78 384 GLN A CA 1
ATOM 3158 C C . GLN A 1 384 ? 11.324 22.239 -20.920 1.00 40.78 384 GLN A C 1
ATOM 3160 O O . GLN A 1 384 ? 12.304 22.558 -20.249 1.00 40.78 384 GLN A O 1
ATOM 3165 N N . ALA A 1 385 ? 11.329 21.101 -21.621 1.00 49.28 385 ALA A N 1
ATOM 3166 C CA . ALA A 1 385 ? 12.486 20.188 -21.684 1.00 49.28 385 ALA A CA 1
ATOM 3167 C C . ALA A 1 385 ? 13.224 20.329 -23.015 1.00 49.28 385 ALA A C 1
ATOM 3169 O O . ALA A 1 385 ? 13.548 19.343 -23.664 1.00 49.28 385 ALA A O 1
ATOM 3170 N N . THR A 1 386 ? 13.465 21.554 -23.465 1.00 56.84 386 THR A N 1
ATOM 3171 C CA . THR A 1 386 ? 14.370 21.767 -24.591 1.00 56.84 386 THR A CA 1
ATOM 3172 C C . THR A 1 386 ? 15.807 21.714 -24.077 1.00 56.84 386 THR A C 1
ATOM 3174 O O . THR A 1 386 ? 16.193 22.479 -23.193 1.00 56.84 386 THR A O 1
ATOM 3177 N N . ALA A 1 387 ? 16.601 20.775 -24.602 1.00 65.69 387 ALA A N 1
ATOM 3178 C CA . ALA A 1 387 ? 18.052 20.815 -24.444 1.00 65.69 387 ALA A CA 1
ATOM 3179 C C . ALA A 1 387 ? 18.544 22.205 -24.896 1.00 65.69 387 ALA A C 1
ATOM 3181 O O . ALA A 1 387 ? 18.252 22.589 -26.035 1.00 65.69 387 ALA A O 1
ATOM 3182 N N . PRO A 1 388 ? 19.217 22.994 -24.037 1.00 69.12 388 PRO A N 1
ATOM 3183 C CA . PRO A 1 388 ? 19.660 24.322 -24.429 1.00 69.12 388 PRO A CA 1
ATOM 3184 C C . PRO A 1 388 ? 20.660 24.221 -25.581 1.00 69.12 388 PRO A C 1
ATOM 3186 O O . PRO A 1 388 ? 21.501 23.323 -25.603 1.00 69.12 388 PRO A O 1
ATOM 3189 N N . ILE A 1 389 ? 20.564 25.152 -26.529 1.00 77.44 389 ILE A N 1
ATOM 3190 C CA . ILE A 1 389 ? 21.505 25.262 -27.644 1.00 77.44 389 ILE A CA 1
ATOM 3191 C C . ILE A 1 389 ? 22.626 26.217 -27.232 1.00 77.44 389 ILE A C 1
ATOM 3193 O O . ILE A 1 389 ? 22.359 27.335 -26.791 1.00 77.44 389 ILE A O 1
ATOM 3197 N N . LEU A 1 390 ? 23.874 25.776 -27.374 1.00 78.50 390 LEU A N 1
ATOM 3198 C CA . LEU A 1 390 ? 25.063 26.617 -27.257 1.00 78.50 390 LEU A CA 1
ATOM 3199 C C . LEU A 1 390 ? 25.665 26.841 -28.642 1.00 78.50 390 LEU A C 1
ATOM 3201 O O . LEU A 1 390 ? 25.854 25.890 -29.398 1.00 78.50 390 LEU A O 1
ATOM 3205 N N . GLU A 1 391 ? 26.005 28.089 -28.951 1.00 82.00 391 GLU A N 1
ATOM 3206 C CA . GLU A 1 391 ? 26.828 28.429 -30.110 1.00 82.00 391 GLU A CA 1
ATOM 3207 C C . GLU A 1 391 ? 28.306 28.388 -29.707 1.00 82.00 391 GLU A C 1
ATOM 3209 O O . GLU A 1 391 ? 28.741 29.069 -28.776 1.00 82.00 391 GLU A O 1
ATOM 3214 N N . MET A 1 392 ? 29.073 27.545 -30.388 1.00 76.00 392 MET A N 1
ATOM 3215 C CA . MET A 1 392 ? 30.508 27.386 -30.192 1.00 76.00 392 MET A CA 1
ATOM 3216 C C . MET A 1 392 ? 31.284 28.512 -30.898 1.00 76.00 392 MET A C 1
ATOM 3218 O O . MET A 1 392 ? 30.775 29.113 -31.844 1.00 76.00 392 MET A O 1
ATOM 3222 N N . PRO A 1 393 ? 32.549 28.786 -30.519 1.00 76.56 393 PRO A N 1
ATOM 3223 C CA . PRO A 1 393 ? 33.358 29.852 -31.130 1.00 76.56 393 PRO A CA 1
ATOM 3224 C C . PRO A 1 393 ? 33.533 29.742 -32.654 1.00 76.56 393 PRO A C 1
ATOM 3226 O O . PRO A 1 393 ? 33.762 30.741 -33.331 1.00 76.56 393 PRO A O 1
ATOM 3229 N N . ASN A 1 394 ? 33.407 28.533 -33.206 1.00 79.31 394 ASN A N 1
ATOM 3230 C CA . ASN A 1 394 ? 33.426 28.254 -34.643 1.00 79.31 394 ASN A CA 1
ATOM 3231 C C . ASN A 1 394 ? 32.048 28.428 -35.323 1.00 79.31 394 ASN A C 1
ATOM 3233 O O . ASN A 1 394 ? 31.886 27.990 -36.459 1.00 79.31 394 ASN A O 1
ATOM 3237 N N . LYS A 1 395 ? 31.066 29.044 -34.648 1.00 77.50 395 LYS A N 1
ATOM 3238 C CA . LYS A 1 395 ? 29.654 29.191 -35.059 1.00 77.50 395 LYS A CA 1
ATOM 3239 C C . LYS A 1 395 ? 28.865 27.882 -35.170 1.00 77.50 395 LYS A C 1
ATOM 3241 O O . LYS A 1 395 ? 27.753 27.873 -35.692 1.00 77.50 395 LYS A O 1
ATOM 3246 N N . GLN A 1 396 ? 29.410 26.769 -34.684 1.00 79.06 396 GLN A N 1
ATOM 3247 C CA . GLN A 1 396 ? 28.681 25.507 -34.641 1.00 79.06 396 GLN A CA 1
ATOM 3248 C C . GLN A 1 396 ? 27.689 25.521 -33.479 1.00 79.06 396 GLN A C 1
ATOM 3250 O O . GLN A 1 396 ? 28.054 25.835 -32.348 1.00 79.06 396 GLN A O 1
ATOM 3255 N N . GLN A 1 397 ? 26.440 25.148 -33.736 1.00 82.62 397 GLN A N 1
ATOM 3256 C CA . GLN A 1 397 ? 25.442 25.005 -32.682 1.00 82.62 397 GLN A CA 1
ATOM 3257 C C . GLN A 1 397 ? 25.429 23.572 -32.147 1.00 82.62 397 GLN A C 1
ATOM 3259 O O . GLN A 1 397 ? 25.426 22.607 -32.917 1.00 82.62 397 GLN A O 1
ATOM 3264 N N . VAL A 1 398 ? 25.402 23.428 -30.823 1.00 81.88 398 VAL A N 1
ATOM 3265 C CA . VAL A 1 398 ? 25.283 22.131 -30.147 1.00 81.88 398 VAL A CA 1
ATOM 3266 C C . VAL A 1 398 ? 24.132 22.136 -29.150 1.00 81.88 398 VAL A C 1
ATOM 3268 O O . VAL A 1 398 ? 23.895 23.127 -28.460 1.00 81.88 398 VAL A O 1
ATOM 3271 N N . LEU A 1 399 ? 23.436 21.010 -29.043 1.00 79.00 399 LEU A N 1
ATOM 3272 C CA . LEU A 1 399 ? 22.499 20.720 -27.967 1.00 79.00 399 LEU A CA 1
ATOM 3273 C C . LEU A 1 399 ? 23.283 20.274 -26.735 1.00 79.00 399 LEU A C 1
ATOM 3275 O O . LEU A 1 399 ? 24.107 19.361 -26.805 1.00 79.00 399 LEU A O 1
ATOM 3279 N N . VAL A 1 400 ? 22.997 20.892 -25.597 1.00 72.69 400 VAL A N 1
ATOM 3280 C CA . VAL A 1 400 ? 23.542 20.502 -24.298 1.00 72.69 400 VAL A CA 1
ATOM 3281 C C . VAL A 1 400 ? 22.570 19.534 -23.646 1.00 72.69 400 VAL A C 1
ATOM 3283 O O . VAL A 1 400 ? 21.499 19.922 -23.175 1.00 72.69 400 VAL A O 1
ATOM 3286 N N . VAL A 1 401 ? 22.946 18.266 -23.619 1.00 67.69 401 VAL A N 1
ATOM 3287 C CA . VAL A 1 401 ? 22.169 17.191 -23.016 1.00 67.69 401 VAL A CA 1
ATOM 3288 C C . VAL A 1 401 ? 22.917 16.643 -21.806 1.00 67.69 401 VAL A C 1
ATOM 3290 O O . VAL A 1 401 ? 24.112 16.390 -21.867 1.00 67.69 401 VAL A O 1
ATOM 3293 N N . ASP A 1 402 ? 22.192 16.475 -20.698 1.00 64.62 402 ASP A N 1
ATOM 3294 C CA . ASP A 1 402 ? 22.724 16.227 -19.346 1.00 64.62 402 ASP A CA 1
ATOM 3295 C C . ASP A 1 402 ? 23.221 17.505 -18.631 1.00 64.62 402 ASP A C 1
ATOM 3297 O O . ASP A 1 402 ? 24.167 18.174 -19.048 1.00 64.62 402 ASP A O 1
ATOM 3301 N N . LYS A 1 403 ? 22.520 17.891 -17.554 1.00 57.19 403 LYS A N 1
ATOM 3302 C CA . LYS A 1 403 ? 22.902 18.999 -16.665 1.00 57.19 403 LYS A CA 1
ATOM 3303 C C . LYS A 1 403 ? 22.398 18.738 -15.245 1.00 57.19 403 LYS A C 1
ATOM 3305 O O . LYS A 1 403 ? 21.201 18.589 -15.036 1.00 57.19 403 LYS A O 1
ATOM 3310 N N . GLN A 1 404 ? 23.345 18.747 -14.305 1.00 45.34 404 GLN A N 1
ATOM 3311 C CA . GLN A 1 404 ? 23.240 18.849 -12.840 1.00 45.34 404 GLN A CA 1
ATOM 3312 C C . GLN A 1 404 ? 22.038 18.158 -12.151 1.00 45.34 404 GLN A C 1
ATOM 3314 O O . GLN A 1 404 ? 20.894 18.612 -12.209 1.00 45.34 404 GLN A O 1
ATOM 3319 N N . TYR A 1 405 ? 22.321 17.124 -11.354 1.00 44.72 405 TYR A N 1
ATOM 3320 C CA . TYR A 1 405 ? 21.354 16.591 -10.392 1.00 44.72 405 TYR A CA 1
ATOM 3321 C C . TYR A 1 405 ? 21.137 17.592 -9.246 1.00 44.72 405 TYR A C 1
ATOM 3323 O O . TYR A 1 405 ? 22.087 18.030 -8.608 1.00 44.72 405 TYR A O 1
ATOM 3331 N N . LYS A 1 406 ? 19.875 17.907 -8.917 1.00 40.19 406 LYS A N 1
ATOM 3332 C CA . LYS A 1 406 ? 19.515 18.754 -7.756 1.00 40.19 406 LYS A CA 1
ATOM 3333 C C . LYS A 1 406 ? 19.872 18.138 -6.388 1.00 40.19 406 LYS A C 1
ATOM 3335 O O . LYS A 1 406 ? 19.660 18.781 -5.366 1.00 40.19 406 LYS A O 1
ATOM 3340 N N . SER A 1 407 ? 20.376 16.906 -6.339 1.00 39.66 407 SER A N 1
ATOM 3341 C CA . SER A 1 407 ? 20.648 16.177 -5.099 1.00 39.66 407 SER A CA 1
ATOM 3342 C C . SER A 1 407 ? 22.025 15.509 -5.134 1.00 39.66 407 SER A C 1
ATOM 3344 O O . SER A 1 407 ? 22.130 14.331 -5.469 1.00 39.66 407 SER A O 1
ATOM 3346 N N . GLY A 1 408 ? 23.072 16.252 -4.779 1.00 34.91 408 GLY A N 1
ATOM 3347 C CA . GLY A 1 408 ? 24.417 15.711 -4.557 1.00 34.91 408 GLY A CA 1
ATOM 3348 C C . GLY A 1 408 ? 25.516 16.544 -5.214 1.00 34.91 408 GLY A C 1
ATOM 3349 O O . GLY A 1 408 ? 25.331 17.060 -6.307 1.00 34.91 408 GLY A O 1
ATOM 3350 N N . LEU A 1 409 ? 26.633 16.686 -4.503 1.00 35.75 409 LEU A N 1
ATOM 3351 C CA . LEU A 1 409 ? 27.802 17.512 -4.826 1.00 35.75 409 LEU A CA 1
ATOM 3352 C C . LEU A 1 409 ? 28.287 17.410 -6.292 1.00 35.75 409 LEU A C 1
ATOM 3354 O O . LEU A 1 409 ? 28.576 16.325 -6.791 1.00 35.75 409 LEU A O 1
ATOM 3358 N N . ASP A 1 410 ? 28.394 18.579 -6.933 1.00 40.97 410 ASP A N 1
ATOM 3359 C CA . ASP A 1 410 ? 29.330 19.018 -7.986 1.00 40.97 410 ASP A CA 1
ATOM 3360 C C . ASP A 1 410 ? 29.971 17.975 -8.921 1.00 40.97 410 ASP A C 1
ATOM 3362 O O . ASP A 1 410 ? 31.182 17.956 -9.124 1.00 40.97 410 ASP A O 1
ATOM 3366 N N . THR A 1 411 ? 29.163 17.163 -9.601 1.00 42.41 411 THR A N 1
ATOM 3367 C CA . THR A 1 411 ? 29.592 16.506 -10.849 1.00 42.41 411 THR A CA 1
ATOM 3368 C C . THR A 1 411 ? 28.653 16.901 -11.986 1.00 42.41 411 THR A C 1
ATOM 3370 O O . THR A 1 411 ? 27.555 16.373 -12.146 1.00 42.41 411 THR A O 1
ATOM 3373 N N . LEU A 1 412 ? 29.075 17.900 -12.769 1.00 49.31 412 LEU A N 1
ATOM 3374 C CA . LEU A 1 412 ? 28.454 18.242 -14.048 1.00 49.31 412 LEU A CA 1
ATOM 3375 C C . LEU A 1 412 ? 28.946 17.243 -15.102 1.00 49.31 412 LEU A C 1
ATOM 3377 O O . LEU A 1 412 ? 30.050 17.374 -15.620 1.00 49.31 412 LEU A O 1
ATOM 3381 N N . SER A 1 413 ? 28.121 16.244 -15.409 1.00 53.84 413 SER A N 1
ATOM 3382 C CA . SER A 1 413 ? 28.228 15.499 -16.664 1.00 53.84 413 SER A CA 1
ATOM 3383 C C . SER A 1 413 ? 27.504 16.312 -17.730 1.00 53.84 413 SER A C 1
ATOM 3385 O O . SER A 1 413 ? 26.316 16.594 -17.580 1.00 53.84 413 SER A O 1
ATOM 3387 N N . ILE A 1 414 ? 28.238 16.758 -18.749 1.00 63.16 414 ILE A N 1
ATOM 3388 C CA . ILE A 1 414 ? 27.689 17.468 -19.904 1.00 63.16 414 ILE A CA 1
ATOM 3389 C C . ILE A 1 414 ? 28.002 16.629 -21.134 1.00 63.16 414 ILE A C 1
ATOM 3391 O O . ILE A 1 414 ? 29.169 16.387 -21.440 1.00 63.16 414 ILE A O 1
ATOM 3395 N N . THR A 1 415 ? 26.966 16.224 -21.859 1.00 70.56 415 THR A N 1
ATOM 3396 C CA . THR A 1 415 ? 27.096 15.661 -23.201 1.00 70.56 415 THR A CA 1
ATOM 3397 C C . THR A 1 415 ? 26.625 16.717 -24.195 1.00 70.56 415 THR A C 1
ATOM 3399 O O . THR A 1 415 ? 25.514 17.226 -24.103 1.00 70.56 415 THR A O 1
ATOM 3402 N N . THR A 1 416 ? 27.465 17.096 -25.150 1.00 74.38 416 THR A N 1
ATOM 3403 C CA . THR A 1 416 ? 27.048 17.989 -26.238 1.00 74.38 416 THR A CA 1
ATOM 3404 C C . THR A 1 416 ? 26.921 17.199 -27.520 1.00 74.38 416 THR A C 1
ATOM 3406 O O . THR A 1 416 ? 27.847 16.472 -27.878 1.00 74.38 416 THR A O 1
ATOM 3409 N N . ILE A 1 417 ? 25.811 17.374 -28.225 1.00 80.81 417 ILE A N 1
ATOM 3410 C CA . ILE A 1 417 ? 25.587 16.770 -29.540 1.00 80.81 417 ILE A CA 1
ATOM 3411 C C . ILE A 1 417 ? 25.301 17.865 -30.570 1.00 80.81 417 ILE A C 1
ATOM 3413 O O . ILE A 1 417 ? 24.811 18.928 -30.188 1.00 80.81 417 ILE A O 1
ATOM 3417 N N . PRO A 1 418 ? 25.604 17.659 -31.861 1.00 79.69 418 PRO A N 1
ATOM 3418 C CA . PRO A 1 418 ? 25.235 18.614 -32.902 1.00 79.69 418 PRO A CA 1
ATOM 3419 C C . PRO A 1 418 ? 23.727 18.894 -32.897 1.00 79.69 418 PRO A C 1
ATOM 3421 O O . PRO A 1 418 ? 22.929 18.001 -32.608 1.00 79.69 418 PRO A O 1
ATOM 3424 N N . VAL A 1 419 ? 23.329 20.130 -33.210 1.00 82.94 419 VAL A N 1
ATOM 3425 C CA . VAL A 1 419 ? 21.917 20.421 -33.496 1.00 82.94 419 VAL A CA 1
ATOM 3426 C C . VAL A 1 419 ? 21.503 19.653 -34.750 1.00 82.94 419 VAL A C 1
ATOM 3428 O O . VAL A 1 419 ? 22.246 19.600 -35.727 1.00 82.94 419 VAL A O 1
ATOM 3431 N N . PHE A 1 420 ? 20.318 19.051 -34.703 1.00 83.00 420 PHE A N 1
ATOM 3432 C CA . PHE A 1 420 ? 19.756 18.338 -35.839 1.00 83.00 420 PHE A CA 1
ATOM 3433 C C . PHE A 1 420 ? 19.054 19.318 -36.785 1.00 83.00 420 PHE A C 1
ATOM 3435 O O . PHE A 1 420 ? 18.210 20.102 -36.346 1.00 83.00 420 PHE A O 1
ATOM 3442 N N . ASP A 1 421 ? 19.372 19.250 -38.079 1.00 79.38 421 ASP A N 1
ATOM 3443 C CA . ASP A 1 421 ? 18.718 20.068 -39.114 1.00 79.38 421 ASP A CA 1
ATOM 3444 C C . ASP A 1 421 ? 17.250 19.657 -39.334 1.00 79.38 421 ASP A C 1
ATOM 3446 O O . ASP A 1 421 ? 16.412 20.461 -39.741 1.00 79.38 421 ASP A O 1
ATOM 3450 N N . ALA A 1 422 ? 16.936 18.392 -39.050 1.00 85.44 422 ALA A N 1
ATOM 3451 C CA . ALA A 1 422 ? 15.599 17.810 -39.028 1.00 85.44 422 ALA A CA 1
ATOM 3452 C C . ALA A 1 422 ? 15.526 16.774 -37.892 1.00 85.44 422 ALA A C 1
ATOM 3454 O O . ALA A 1 422 ? 16.577 16.265 -37.501 1.00 85.44 422 ALA A O 1
ATOM 3455 N N . PRO A 1 423 ? 14.334 16.436 -37.364 1.00 88.44 423 PRO A N 1
ATOM 3456 C CA . PRO A 1 423 ? 14.207 15.413 -36.328 1.00 88.44 423 PRO A CA 1
ATOM 3457 C C . PRO A 1 423 ? 14.852 14.093 -36.786 1.00 88.44 423 PRO A C 1
ATOM 3459 O O . PRO A 1 423 ? 14.417 13.548 -37.805 1.00 88.44 423 PRO A O 1
ATOM 3462 N N . PRO A 1 424 ? 15.904 13.597 -36.109 1.00 92.12 424 PRO A N 1
ATOM 3463 C CA . PRO A 1 424 ? 16.588 12.391 -36.533 1.00 92.12 424 PRO A CA 1
ATOM 3464 C C . PRO A 1 424 ? 15.763 11.171 -36.139 1.00 92.12 424 PRO A C 1
ATOM 3466 O O . PRO A 1 424 ? 15.142 11.131 -35.070 1.00 92.12 424 PRO A O 1
ATOM 3469 N N . ASP A 1 425 ? 15.807 10.150 -36.983 1.00 94.31 425 ASP A N 1
ATOM 3470 C CA . ASP A 1 425 ? 15.276 8.846 -36.622 1.00 94.31 425 ASP A CA 1
ATOM 3471 C C . ASP A 1 425 ? 16.116 8.266 -35.486 1.00 94.31 425 ASP A C 1
ATOM 3473 O O . ASP A 1 425 ? 17.309 8.562 -35.347 1.00 94.31 425 ASP A O 1
ATOM 3477 N N . TYR A 1 426 ? 15.499 7.447 -34.643 1.00 93.75 426 TYR A N 1
ATOM 3478 C CA . TYR A 1 426 ? 16.204 6.864 -33.515 1.00 93.75 426 TYR A CA 1
ATOM 3479 C C . TYR A 1 426 ? 15.827 5.419 -33.286 1.00 93.75 426 TYR A C 1
ATOM 3481 O O . TYR A 1 426 ? 14.670 5.034 -33.411 1.00 93.75 426 TYR A O 1
ATOM 3489 N N . ILE A 1 427 ? 16.815 4.635 -32.882 1.00 92.25 427 ILE A N 1
ATOM 3490 C CA . ILE A 1 427 ? 16.621 3.262 -32.442 1.00 92.25 427 ILE A CA 1
ATOM 3491 C C . ILE A 1 427 ? 16.944 3.170 -30.960 1.00 92.25 427 ILE A C 1
ATOM 3493 O O . ILE A 1 427 ? 17.986 3.653 -30.508 1.00 92.25 427 ILE A O 1
ATOM 3497 N N . VAL A 1 428 ? 16.041 2.560 -30.196 1.00 86.69 428 VAL A N 1
ATOM 3498 C CA . VAL A 1 428 ? 16.337 2.173 -28.818 1.00 86.69 428 VAL A CA 1
ATOM 3499 C C . VAL A 1 428 ? 16.710 0.709 -28.824 1.00 86.69 428 VAL A C 1
ATOM 3501 O O . VAL A 1 428 ? 15.885 -0.147 -29.136 1.00 86.69 428 VAL A O 1
ATOM 3504 N N . LEU A 1 429 ? 17.969 0.435 -28.500 1.00 80.25 429 LEU A N 1
ATOM 3505 C CA . LEU A 1 429 ? 18.447 -0.927 -28.414 1.00 80.25 429 LEU A CA 1
ATOM 3506 C C . LEU A 1 429 ? 17.817 -1.603 -27.211 1.00 80.25 429 LEU A C 1
ATOM 3508 O O . LEU A 1 429 ? 17.697 -1.038 -26.122 1.00 80.25 429 LEU A O 1
ATOM 3512 N N . ASP A 1 430 ? 17.441 -2.841 -27.447 1.00 70.19 430 ASP A N 1
ATOM 3513 C CA . ASP A 1 430 ? 16.912 -3.744 -26.460 1.00 70.19 430 ASP A CA 1
ATOM 3514 C C . ASP A 1 430 ? 17.903 -4.896 -26.331 1.00 70.19 430 ASP A C 1
ATOM 3516 O O . ASP A 1 430 ? 18.373 -5.440 -27.331 1.00 70.19 430 ASP A O 1
ATOM 3520 N N . ASN A 1 431 ? 18.259 -5.262 -25.108 1.00 56.34 431 ASN A N 1
ATOM 3521 C CA . ASN A 1 431 ? 19.282 -6.280 -24.907 1.00 56.34 431 ASN A CA 1
ATOM 3522 C C . ASN A 1 431 ? 18.765 -7.720 -25.055 1.00 56.34 431 ASN A C 1
ATOM 3524 O O . ASN A 1 431 ? 19.533 -8.652 -24.841 1.00 56.34 431 ASN A O 1
ATOM 3528 N N . HIS A 1 432 ? 17.494 -7.918 -25.418 1.00 59.31 432 HIS A N 1
ATOM 3529 C CA . HIS A 1 432 ? 16.999 -9.193 -25.939 1.00 59.31 432 HIS A CA 1
ATOM 3530 C C . HIS A 1 432 ? 17.466 -9.399 -27.388 1.00 59.31 432 HIS A C 1
ATOM 3532 O O . HIS A 1 432 ? 17.371 -10.502 -27.920 1.00 59.31 432 HIS A O 1
ATOM 3538 N N . THR A 1 433 ? 18.017 -8.358 -28.023 1.00 68.56 433 THR A N 1
ATOM 3539 C CA . THR A 1 433 ? 18.600 -8.422 -29.364 1.00 68.56 433 THR A CA 1
ATOM 3540 C C . THR A 1 433 ? 20.110 -8.661 -29.269 1.00 68.56 433 THR A C 1
ATOM 3542 O O . THR A 1 433 ? 20.808 -7.848 -28.657 1.00 68.56 433 THR A O 1
ATOM 3545 N N . PRO A 1 434 ? 20.659 -9.727 -29.885 1.00 75.75 434 PRO A N 1
ATOM 3546 C CA . PRO A 1 434 ? 22.100 -9.965 -29.894 1.00 75.75 434 PRO A CA 1
ATOM 3547 C C . PRO A 1 434 ? 22.873 -8.768 -30.457 1.00 75.75 434 PRO A C 1
ATOM 3549 O O . PRO A 1 434 ? 22.446 -8.171 -31.444 1.00 75.75 434 PRO A O 1
ATOM 3552 N N . ALA A 1 435 ? 24.046 -8.457 -29.895 1.00 74.06 435 ALA A N 1
ATOM 3553 C CA . ALA A 1 435 ? 24.850 -7.296 -30.299 1.00 74.06 435 ALA A CA 1
ATOM 3554 C C . ALA A 1 435 ? 25.133 -7.250 -31.813 1.00 74.06 435 ALA A C 1
ATOM 3556 O O . ALA A 1 435 ? 25.024 -6.195 -32.430 1.00 74.06 435 ALA A O 1
ATOM 3557 N N . ALA A 1 436 ? 25.417 -8.401 -32.434 1.00 80.81 436 ALA A N 1
ATOM 3558 C CA . ALA A 1 436 ? 25.618 -8.504 -33.880 1.00 80.81 436 ALA A CA 1
ATOM 3559 C C . ALA A 1 436 ? 24.340 -8.198 -34.685 1.00 80.81 436 ALA A C 1
ATOM 3561 O O . ALA A 1 436 ? 24.399 -7.558 -35.733 1.00 80.81 436 ALA A O 1
ATOM 3562 N N . THR A 1 437 ? 23.177 -8.617 -34.185 1.00 83.56 437 THR A N 1
ATOM 3563 C CA . THR A 1 437 ? 21.872 -8.335 -34.797 1.00 83.56 437 THR A CA 1
ATOM 3564 C C . THR A 1 437 ? 21.500 -6.866 -34.640 1.00 83.56 437 THR A C 1
ATOM 3566 O O . THR A 1 437 ? 21.135 -6.223 -35.619 1.00 83.56 437 THR A O 1
ATOM 3569 N N . ALA A 1 438 ? 21.679 -6.302 -33.445 1.00 85.31 438 ALA A N 1
ATOM 3570 C CA . ALA A 1 438 ? 21.490 -4.879 -33.191 1.00 85.31 438 ALA A CA 1
ATOM 3571 C C . ALA A 1 438 ? 22.433 -4.026 -34.059 1.00 85.31 438 ALA A C 1
ATOM 3573 O O . ALA A 1 438 ? 22.021 -2.998 -34.590 1.00 85.31 438 ALA A O 1
ATOM 3574 N N . LEU A 1 439 ? 23.680 -4.468 -34.265 1.00 89.25 439 LEU A N 1
ATOM 3575 C CA . LEU A 1 439 ? 24.643 -3.788 -35.131 1.00 89.25 439 LEU A CA 1
ATOM 3576 C C . LEU A 1 439 ? 24.157 -3.792 -36.580 1.00 89.25 439 LEU A C 1
ATOM 3578 O O . LEU A 1 439 ? 24.168 -2.748 -37.226 1.00 89.25 439 LEU A O 1
ATOM 3582 N N . HIS A 1 440 ? 23.681 -4.941 -37.063 1.00 89.62 440 HIS A N 1
ATOM 3583 C CA . HIS A 1 440 ? 23.109 -5.057 -38.399 1.00 89.62 440 HIS A CA 1
ATOM 3584 C C . HIS A 1 440 ? 21.893 -4.136 -38.586 1.00 89.62 440 HIS A C 1
ATOM 3586 O O . HIS A 1 440 ? 21.832 -3.404 -39.571 1.00 89.62 440 HIS A O 1
ATOM 3592 N N . GLN A 1 441 ? 20.969 -4.103 -37.620 1.00 90.62 441 GLN A N 1
ATOM 3593 C CA . GLN A 1 441 ? 19.808 -3.204 -37.640 1.00 90.62 441 GLN A CA 1
ATOM 3594 C C . GLN A 1 441 ? 20.233 -1.729 -37.669 1.00 90.62 441 GLN A C 1
ATOM 3596 O O . GLN A 1 441 ? 19.721 -0.957 -38.477 1.00 90.62 441 GLN A O 1
ATOM 3601 N N . VAL A 1 442 ? 21.201 -1.337 -36.832 1.00 92.31 442 VAL A N 1
ATOM 3602 C CA . VAL A 1 442 ? 21.741 0.031 -36.793 1.00 92.31 442 VAL A CA 1
ATOM 3603 C C . VAL A 1 442 ? 22.384 0.419 -38.123 1.00 92.31 442 VAL A C 1
ATOM 3605 O O . VAL A 1 442 ? 22.106 1.503 -38.627 1.00 92.31 442 VAL A O 1
ATOM 3608 N N . GLN A 1 443 ? 23.214 -0.448 -38.704 1.00 90.94 443 GLN A N 1
ATOM 3609 C CA . GLN A 1 443 ? 23.868 -0.194 -39.992 1.00 90.94 443 GLN A CA 1
ATOM 3610 C C . GLN A 1 443 ? 22.841 -0.056 -41.118 1.00 90.94 443 GLN A C 1
ATOM 3612 O O . GLN A 1 443 ? 22.878 0.914 -41.870 1.00 90.94 443 GLN A O 1
ATOM 3617 N N . MET A 1 444 ? 21.875 -0.973 -41.175 1.00 89.44 444 MET A N 1
ATOM 3618 C CA . MET A 1 444 ? 20.825 -0.954 -42.188 1.00 89.44 444 MET A CA 1
ATOM 3619 C C . MET A 1 444 ? 19.948 0.304 -42.083 1.00 89.44 444 MET A C 1
ATOM 3621 O O . MET A 1 444 ? 19.590 0.889 -43.103 1.00 89.44 444 MET A O 1
ATOM 3625 N N . LEU A 1 445 ? 19.632 0.764 -40.866 1.00 90.31 445 LEU A N 1
ATOM 3626 C CA . LEU A 1 445 ? 18.929 2.036 -40.663 1.00 90.31 445 LEU A CA 1
ATOM 3627 C C . LEU A 1 445 ? 19.784 3.231 -41.069 1.00 90.31 445 LEU A C 1
ATOM 3629 O O . LEU A 1 445 ? 19.286 4.126 -41.746 1.00 90.31 445 LEU A O 1
ATOM 3633 N N . ALA A 1 446 ? 21.059 3.251 -40.678 1.00 89.94 446 ALA A N 1
ATOM 3634 C CA . ALA A 1 446 ? 21.969 4.349 -40.985 1.00 89.94 446 ALA A CA 1
ATOM 3635 C C . ALA A 1 446 ? 22.164 4.551 -42.496 1.00 89.94 446 ALA A C 1
ATOM 3637 O O . ALA A 1 446 ? 22.397 5.676 -42.928 1.00 89.94 446 ALA A O 1
ATOM 3638 N N . GLU A 1 447 ? 22.020 3.503 -43.308 1.00 89.06 447 GLU A N 1
ATOM 3639 C CA . GLU A 1 447 ? 22.019 3.606 -44.775 1.00 89.06 447 GLU A CA 1
ATOM 3640 C C . GLU A 1 447 ? 20.731 4.235 -45.342 1.00 89.06 447 GLU A C 1
ATOM 3642 O O . GLU A 1 447 ? 20.737 4.773 -46.449 1.00 89.06 447 GLU A O 1
ATOM 3647 N N . GLN A 1 448 ? 19.622 4.182 -44.598 1.00 87.12 448 GLN A N 1
ATOM 3648 C CA . GLN A 1 448 ? 18.292 4.615 -45.047 1.00 87.12 448 GLN A CA 1
ATOM 3649 C C . GLN A 1 448 ? 17.892 6.000 -44.530 1.00 87.12 448 GLN A C 1
ATOM 3651 O O . GLN A 1 448 ? 17.033 6.656 -45.128 1.00 87.12 448 GLN A O 1
ATOM 3656 N N . VAL A 1 449 ? 18.492 6.456 -43.429 1.00 87.50 449 VAL A N 1
ATOM 3657 C CA . VAL A 1 449 ? 18.139 7.722 -42.776 1.00 87.50 449 VAL A CA 1
ATOM 3658 C C . VAL A 1 449 ? 19.274 8.738 -42.857 1.00 87.50 449 VAL A C 1
ATOM 3660 O O . VAL A 1 449 ? 20.456 8.405 -42.851 1.00 87.50 449 VAL A O 1
ATOM 3663 N N . LYS A 1 450 ? 18.916 10.026 -42.904 1.00 87.06 450 LYS A N 1
ATOM 3664 C CA . LYS A 1 450 ? 19.906 11.115 -42.967 1.00 87.06 450 LYS A CA 1
ATOM 3665 C C . LYS A 1 450 ? 20.747 11.221 -41.698 1.00 87.06 450 LYS A C 1
ATOM 3667 O O . LYS A 1 450 ? 21.931 11.519 -41.787 1.00 87.06 450 LYS A O 1
ATOM 3672 N N . GLN A 1 451 ? 20.124 11.020 -40.540 1.00 90.50 451 GLN A N 1
ATOM 3673 C CA . GLN A 1 451 ? 20.755 11.019 -39.224 1.00 90.50 451 GLN A CA 1
ATOM 3674 C C . GLN A 1 451 ? 20.044 9.986 -38.354 1.00 90.50 451 GLN A C 1
ATOM 3676 O O . GLN A 1 451 ? 18.812 9.945 -38.339 1.00 90.50 451 GLN A O 1
ATOM 3681 N N . LEU A 1 452 ? 20.825 9.175 -37.644 1.00 92.50 452 LEU A N 1
ATOM 3682 C CA . LEU A 1 452 ? 20.339 8.142 -36.737 1.00 92.50 452 LEU A CA 1
ATOM 3683 C C . LEU A 1 452 ? 20.862 8.400 -35.325 1.00 92.50 452 LEU A C 1
ATOM 3685 O O . LEU A 1 452 ? 22.069 8.537 -35.118 1.00 92.50 452 LEU A O 1
ATOM 3689 N N . VAL A 1 453 ? 19.972 8.398 -34.338 1.00 92.56 453 VAL A N 1
ATOM 3690 C CA . VAL A 1 453 ? 20.351 8.374 -32.922 1.00 92.56 453 VAL A CA 1
ATOM 3691 C C . VAL A 1 453 ? 20.191 6.957 -32.379 1.00 92.56 453 VAL A C 1
ATOM 3693 O O . VAL A 1 453 ? 19.107 6.381 -32.413 1.00 92.56 453 VAL A O 1
ATOM 3696 N N . VAL A 1 454 ? 21.271 6.383 -31.861 1.00 92.12 454 VAL A N 1
ATOM 3697 C CA . VAL A 1 454 ? 21.279 5.041 -31.274 1.00 92.12 454 VAL A CA 1
ATOM 3698 C C . VAL A 1 454 ? 21.295 5.174 -29.763 1.00 92.12 454 VAL A C 1
ATOM 3700 O O . VAL A 1 454 ? 22.276 5.647 -29.187 1.00 92.12 454 VAL A O 1
ATOM 3703 N N . PHE A 1 455 ? 20.217 4.739 -29.122 1.00 87.31 455 PHE A N 1
ATOM 3704 C CA . PHE A 1 455 ? 20.102 4.704 -27.675 1.00 87.31 455 PHE A CA 1
ATOM 3705 C C . PHE A 1 455 ? 20.409 3.310 -27.140 1.00 87.31 455 PHE A C 1
ATOM 3707 O O . PHE A 1 455 ? 19.594 2.400 -27.255 1.00 87.31 455 PHE A O 1
ATOM 3714 N N . ASP A 1 456 ? 21.570 3.155 -26.514 1.00 79.19 456 ASP A N 1
ATOM 3715 C CA . ASP A 1 456 ? 22.002 1.903 -25.895 1.00 79.19 456 ASP A CA 1
ATOM 3716 C C . ASP A 1 456 ? 21.989 2.010 -24.362 1.00 79.19 456 ASP A C 1
ATOM 3718 O O . ASP A 1 456 ? 23.021 2.185 -23.706 1.00 79.19 456 ASP A O 1
ATOM 3722 N N . PHE A 1 457 ? 20.794 1.947 -23.771 1.00 64.94 457 PHE A N 1
ATOM 3723 C CA . PHE A 1 457 ? 20.624 2.030 -22.312 1.00 64.94 457 PHE A CA 1
ATOM 3724 C C . PHE A 1 457 ? 21.152 0.806 -21.574 1.00 64.94 457 PHE A C 1
ATOM 3726 O O . PHE A 1 457 ? 21.518 0.894 -20.401 1.00 64.94 457 PHE A O 1
ATOM 3733 N N . PHE A 1 458 ? 21.154 -0.337 -22.253 1.00 59.94 458 PHE A N 1
ATOM 3734 C CA . PHE A 1 458 ? 21.435 -1.634 -21.656 1.00 59.94 458 PHE A CA 1
ATOM 3735 C C . PHE A 1 458 ? 22.869 -2.097 -21.906 1.00 59.94 458 PHE A C 1
ATOM 3737 O O . PHE A 1 458 ? 23.259 -3.140 -21.392 1.00 59.94 458 PHE A O 1
ATOM 3744 N N . SER A 1 459 ? 23.676 -1.290 -22.604 1.00 65.62 459 SER A N 1
ATOM 3745 C CA . SER A 1 459 ? 25.036 -1.652 -23.018 1.00 65.62 459 SER A CA 1
ATOM 3746 C C . SER A 1 459 ? 25.059 -2.909 -23.895 1.00 65.62 459 SER A C 1
ATOM 3748 O O . SER A 1 459 ? 25.911 -3.776 -23.704 1.00 65.62 459 SER A O 1
ATOM 3750 N N . VAL A 1 460 ? 24.113 -2.994 -24.833 1.00 69.56 460 VAL A N 1
ATOM 3751 C CA . VAL A 1 460 ? 23.984 -4.055 -25.839 1.00 69.56 460 VAL A CA 1
ATOM 3752 C C . VAL A 1 460 ? 25.259 -4.165 -26.666 1.00 69.56 460 VAL A C 1
ATOM 3754 O O . VAL A 1 460 ? 25.730 -5.269 -26.930 1.00 69.56 460 VAL A O 1
ATOM 3757 N N . PHE A 1 461 ? 25.861 -3.039 -27.059 1.00 79.12 461 PHE A N 1
ATOM 3758 C CA . PHE A 1 461 ? 27.101 -3.071 -27.823 1.00 79.12 461 PHE A CA 1
ATOM 3759 C C . PHE A 1 461 ? 28.332 -3.242 -26.937 1.00 79.12 461 PHE A C 1
ATOM 3761 O O . PHE A 1 461 ? 28.595 -2.473 -26.003 1.00 79.12 461 PHE A O 1
ATOM 3768 N N . THR A 1 462 ? 29.180 -4.203 -27.309 1.00 77.19 462 THR A N 1
ATOM 3769 C CA . THR A 1 462 ? 30.497 -4.346 -26.694 1.00 77.19 462 THR A CA 1
ATOM 3770 C C . THR A 1 462 ? 31.442 -3.260 -27.221 1.00 77.19 462 THR A C 1
ATOM 3772 O O . THR A 1 462 ? 31.055 -2.310 -27.907 1.00 77.19 462 THR A O 1
ATOM 3775 N N . TYR A 1 463 ? 32.720 -3.322 -26.845 1.00 73.06 463 TYR A N 1
ATOM 3776 C CA . TYR A 1 463 ? 33.715 -2.419 -27.422 1.00 73.06 463 TYR A CA 1
ATOM 3777 C C . TYR A 1 463 ? 33.847 -2.600 -28.946 1.00 73.06 463 TYR A C 1
ATOM 3779 O O . TYR A 1 463 ? 34.008 -1.608 -29.654 1.00 73.06 463 TYR A O 1
ATOM 3787 N N . ALA A 1 464 ? 33.728 -3.835 -29.448 1.00 78.19 464 ALA A N 1
ATOM 3788 C CA . ALA A 1 464 ? 33.902 -4.148 -30.864 1.00 78.19 464 ALA A CA 1
ATOM 3789 C C . ALA A 1 464 ? 32.791 -3.535 -31.732 1.00 78.19 464 ALA A C 1
ATOM 3791 O O . ALA A 1 464 ? 33.090 -2.784 -32.661 1.00 78.19 464 ALA A O 1
ATOM 3792 N N . GLU A 1 465 ? 31.518 -3.761 -31.392 1.00 84.69 465 GLU A N 1
ATOM 3793 C CA . GLU A 1 465 ? 30.383 -3.215 -32.151 1.00 84.69 465 GLU A CA 1
ATOM 3794 C C . GLU A 1 465 ? 30.325 -1.691 -32.042 1.00 84.69 465 GLU A C 1
ATOM 3796 O O . GLU A 1 465 ? 30.093 -1.010 -33.041 1.00 84.69 465 GLU A O 1
ATOM 3801 N N . ARG A 1 466 ? 30.632 -1.124 -30.863 1.00 81.50 466 ARG A N 1
ATOM 3802 C CA . ARG A 1 466 ? 30.757 0.336 -30.725 1.00 81.50 466 ARG A CA 1
ATOM 3803 C C . ARG A 1 466 ? 31.828 0.885 -31.652 1.00 81.50 466 ARG A C 1
ATOM 3805 O O . ARG A 1 466 ? 31.589 1.897 -32.301 1.00 81.50 466 ARG A O 1
ATOM 3812 N N . SER A 1 467 ? 32.986 0.232 -31.740 1.00 82.94 467 SER A N 1
ATOM 3813 C CA . SER A 1 467 ? 34.048 0.650 -32.658 1.00 82.94 467 SER A CA 1
ATOM 3814 C C . SER A 1 467 ? 33.607 0.580 -34.121 1.00 82.94 467 SER A C 1
ATOM 3816 O O . SER A 1 467 ? 34.027 1.429 -34.903 1.00 82.94 467 SER A O 1
ATOM 3818 N N . ALA A 1 468 ? 32.748 -0.377 -34.485 1.00 82.56 468 ALA A N 1
ATOM 3819 C CA . ALA A 1 468 ? 32.237 -0.523 -35.846 1.00 82.56 468 ALA A CA 1
ATOM 3820 C C . ALA A 1 468 ? 31.330 0.643 -36.279 1.00 82.56 468 ALA A C 1
ATOM 3822 O O . ALA A 1 468 ? 31.353 1.020 -37.446 1.00 82.56 468 ALA A O 1
ATOM 3823 N N . ILE A 1 469 ? 30.574 1.253 -35.357 1.00 84.00 469 ILE A N 1
ATOM 3824 C CA . ILE A 1 469 ? 29.681 2.386 -35.677 1.00 84.00 469 ILE A CA 1
ATOM 3825 C C . ILE A 1 469 ? 30.280 3.759 -35.363 1.00 84.00 469 ILE A C 1
ATOM 3827 O O . ILE A 1 469 ? 29.843 4.754 -35.933 1.00 84.00 469 ILE A O 1
ATOM 3831 N N . ARG A 1 470 ? 31.304 3.838 -34.502 1.00 70.69 470 ARG A N 1
ATOM 3832 C CA . ARG A 1 470 ? 31.905 5.104 -34.027 1.00 70.69 470 ARG A CA 1
ATOM 3833 C C . ARG A 1 470 ? 32.530 5.962 -35.134 1.00 70.69 470 ARG A C 1
ATOM 3835 O O . ARG A 1 470 ? 32.809 7.132 -34.897 1.00 70.69 470 ARG A O 1
ATOM 3842 N N . HIS A 1 471 ? 32.754 5.384 -36.311 1.00 68.69 471 HIS A N 1
ATOM 3843 C CA . HIS A 1 471 ? 33.324 6.052 -37.483 1.00 68.69 471 HIS A CA 1
ATOM 3844 C C . HIS A 1 471 ? 32.286 6.416 -38.553 1.00 68.69 471 HIS A C 1
ATOM 3846 O O . HIS A 1 471 ? 32.665 6.837 -39.640 1.00 68.69 471 HIS A O 1
ATOM 3852 N N . THR A 1 472 ? 30.996 6.232 -38.270 1.00 79.44 472 THR A N 1
ATOM 3853 C CA . THR A 1 472 ? 29.927 6.549 -39.221 1.00 79.44 472 THR A CA 1
ATOM 3854 C C . THR A 1 472 ? 29.386 7.946 -38.922 1.00 79.44 472 THR A C 1
ATOM 3856 O O . THR A 1 472 ? 28.780 8.163 -37.874 1.00 79.44 472 THR A O 1
ATOM 3859 N N . ASP A 1 473 ? 29.601 8.894 -39.836 1.00 77.38 473 ASP A N 1
ATOM 3860 C CA . ASP A 1 473 ? 29.361 10.329 -39.603 1.00 77.38 473 ASP A CA 1
ATOM 3861 C C . ASP A 1 473 ? 27.892 10.700 -39.327 1.00 77.38 473 ASP A C 1
ATOM 3863 O O . ASP A 1 473 ? 27.618 11.745 -38.736 1.00 77.38 473 ASP A O 1
ATOM 3867 N N . ASN A 1 474 ? 26.933 9.859 -39.726 1.00 87.12 474 ASN A N 1
ATOM 3868 C CA . ASN A 1 474 ? 25.501 10.102 -39.535 1.00 87.12 474 ASN A CA 1
ATOM 3869 C C . ASN A 1 474 ? 24.886 9.371 -38.327 1.00 87.12 474 ASN A C 1
ATOM 3871 O O . ASN A 1 474 ? 23.668 9.442 -38.143 1.00 87.12 474 ASN A O 1
ATOM 3875 N N . ILE A 1 475 ? 25.695 8.697 -37.498 1.00 89.88 475 ILE A N 1
ATOM 3876 C CA . ILE A 1 475 ? 25.233 7.990 -36.296 1.00 89.88 475 ILE A CA 1
ATOM 3877 C C . ILE A 1 475 ? 25.653 8.746 -35.030 1.00 89.88 475 ILE A C 1
ATOM 3879 O O . ILE A 1 475 ? 26.835 8.956 -34.762 1.00 89.88 475 ILE A O 1
ATOM 3883 N N . CYS A 1 476 ? 24.681 9.077 -34.181 1.00 88.75 476 CYS A N 1
ATOM 3884 C CA . CYS A 1 476 ? 24.909 9.584 -32.832 1.00 88.75 476 CYS A CA 1
ATOM 3885 C C . CYS A 1 476 ? 24.608 8.488 -31.802 1.00 88.75 476 CYS A C 1
ATOM 3887 O O . CYS A 1 476 ? 23.452 8.140 -31.576 1.00 88.75 476 CYS A O 1
ATOM 3889 N N . TYR A 1 477 ? 25.642 7.939 -31.164 1.00 88.06 477 TYR A N 1
ATOM 3890 C CA . TYR A 1 477 ? 25.490 6.913 -30.128 1.00 88.06 477 TYR A CA 1
ATOM 3891 C C . TYR A 1 477 ? 25.377 7.535 -28.730 1.00 88.06 477 TYR A C 1
ATOM 3893 O O . TYR A 1 477 ? 26.246 8.303 -28.309 1.00 88.06 477 TYR A O 1
ATOM 3901 N N . LEU A 1 478 ? 24.340 7.156 -27.984 1.00 82.88 478 LEU A N 1
ATOM 3902 C CA . LEU A 1 478 ? 24.027 7.663 -26.650 1.00 82.88 478 LEU A CA 1
ATOM 3903 C C . LEU A 1 478 ? 23.646 6.505 -25.724 1.00 82.88 478 LEU A C 1
ATOM 3905 O O . LEU A 1 478 ? 22.765 5.715 -26.030 1.00 82.88 478 LEU A O 1
ATOM 3909 N N . SER A 1 479 ? 24.259 6.423 -24.545 1.00 70.38 479 SER A N 1
ATOM 3910 C CA . SER A 1 479 ? 24.022 5.318 -23.600 1.00 70.38 479 SER A CA 1
ATOM 3911 C C . SER A 1 479 ? 23.276 5.731 -22.327 1.00 70.38 479 SER A C 1
ATOM 3913 O O . SER A 1 479 ? 23.291 5.013 -21.331 1.00 70.38 479 SER A O 1
ATOM 3915 N N . SER A 1 480 ? 22.672 6.923 -22.310 1.00 66.06 480 SER A N 1
ATOM 3916 C CA . SER A 1 480 ? 22.040 7.493 -21.114 1.00 66.06 480 SER A CA 1
ATOM 3917 C C . SER A 1 480 ? 20.529 7.674 -21.303 1.00 66.06 480 SER A C 1
ATOM 3919 O O . SER A 1 480 ? 20.118 8.477 -22.147 1.00 66.06 480 SER A O 1
ATOM 3921 N N . PRO A 1 481 ? 19.686 7.020 -20.476 1.00 61.75 481 PRO A N 1
ATOM 3922 C CA . PRO A 1 481 ? 18.235 7.236 -20.468 1.00 61.75 481 PRO A CA 1
ATOM 3923 C C . PRO A 1 481 ? 17.821 8.696 -20.239 1.00 61.75 481 PRO A C 1
ATOM 3925 O O . PRO A 1 481 ? 16.814 9.157 -20.767 1.00 61.75 481 PRO A O 1
ATOM 3928 N N . ASN A 1 482 ? 18.603 9.462 -19.474 1.00 61.16 482 ASN A N 1
ATOM 3929 C CA . ASN A 1 482 ? 18.298 10.873 -19.212 1.00 61.16 482 ASN A CA 1
ATOM 3930 C C . ASN A 1 482 ? 18.430 11.740 -20.467 1.00 61.16 482 ASN A C 1
ATOM 3932 O O . ASN A 1 482 ? 17.680 12.703 -20.644 1.00 61.16 482 ASN A O 1
ATOM 393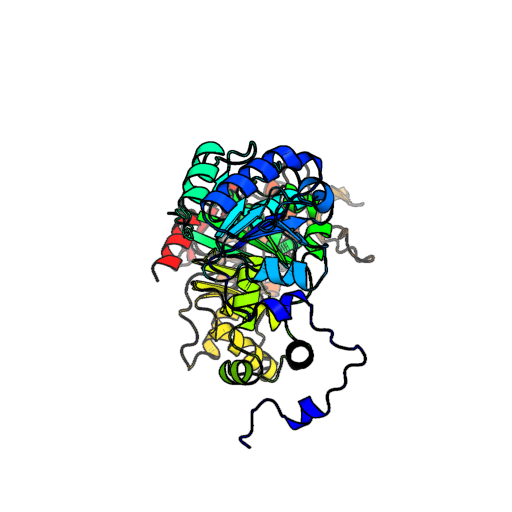6 N N . VAL A 1 483 ? 19.384 11.397 -21.334 1.00 70.12 483 VAL A N 1
ATOM 3937 C CA . VAL A 1 483 ? 19.583 12.091 -22.606 1.00 70.12 483 VAL A CA 1
ATOM 3938 C C . VAL A 1 483 ? 18.411 11.796 -23.539 1.00 70.12 483 VAL A C 1
ATOM 3940 O O . VAL A 1 483 ? 17.837 12.728 -24.091 1.00 70.12 483 VAL A O 1
ATOM 3943 N N . TYR A 1 484 ? 17.986 10.534 -23.623 1.00 75.88 484 TYR A N 1
ATOM 3944 C CA . TYR A 1 484 ? 16.802 10.123 -24.384 1.00 75.88 484 TYR A CA 1
ATOM 3945 C C . TYR A 1 484 ? 15.544 10.911 -24.014 1.00 75.88 484 TYR A C 1
ATOM 3947 O O . TYR A 1 484 ? 14.867 11.458 -24.882 1.00 75.88 484 TYR A O 1
ATOM 3955 N N . LEU A 1 485 ? 15.278 11.039 -22.715 1.00 68.50 485 LEU A N 1
ATOM 3956 C CA . LEU A 1 485 ? 14.135 11.789 -22.192 1.00 68.50 485 LEU A CA 1
ATOM 3957 C C . LEU A 1 485 ? 14.190 13.281 -22.529 1.00 68.50 485 LEU A C 1
ATOM 3959 O O . LEU A 1 485 ? 13.161 13.916 -22.734 1.00 68.50 485 LEU A O 1
ATOM 3963 N N . THR A 1 486 ? 15.392 13.854 -22.553 1.00 70.62 486 THR A N 1
ATOM 3964 C CA . THR A 1 486 ? 15.596 15.275 -22.871 1.00 70.62 486 THR A CA 1
ATOM 3965 C C . THR A 1 486 ? 15.454 15.539 -24.370 1.00 70.62 486 THR A C 1
ATOM 3967 O O . THR A 1 486 ? 15.126 16.652 -24.768 1.00 70.62 486 THR A O 1
ATOM 3970 N N . LEU A 1 487 ? 15.690 14.521 -25.198 1.00 79.94 487 LEU A N 1
ATOM 3971 C CA . LEU A 1 487 ? 15.631 14.630 -26.648 1.00 79.94 487 LEU A CA 1
ATOM 3972 C C . LEU A 1 487 ? 14.278 14.258 -27.245 1.00 79.94 487 LEU A C 1
ATOM 3974 O O . LEU A 1 487 ? 14.100 14.552 -28.416 1.00 79.94 487 LEU A O 1
ATOM 3978 N N . GLN A 1 488 ? 13.330 13.684 -26.491 1.00 79.75 488 GLN A N 1
ATOM 3979 C CA . GLN A 1 488 ? 12.054 13.189 -27.036 1.00 79.75 488 GLN A CA 1
ATOM 3980 C C . GLN A 1 488 ? 11.389 14.155 -28.027 1.00 79.75 488 GLN A C 1
ATOM 3982 O O . GLN A 1 488 ? 11.132 13.778 -29.156 1.00 79.75 488 GLN A O 1
ATOM 3987 N N . ASN A 1 489 ? 11.227 15.433 -27.673 1.00 80.62 489 ASN A N 1
ATOM 3988 C CA . ASN A 1 489 ? 10.594 16.434 -28.547 1.00 80.62 489 ASN A CA 1
ATOM 3989 C C . ASN A 1 489 ? 11.441 16.900 -29.752 1.00 80.62 489 ASN A C 1
ATOM 3991 O O . ASN A 1 489 ? 11.012 17.785 -30.495 1.00 80.62 489 ASN A O 1
ATOM 3995 N N . LYS A 1 490 ? 12.664 16.390 -29.902 1.00 84.19 490 LYS A N 1
ATOM 3996 C CA . LYS A 1 490 ? 13.578 16.652 -31.020 1.00 84.19 490 LYS A CA 1
ATOM 3997 C C . LYS A 1 490 ? 13.750 15.440 -31.928 1.00 84.19 490 LYS A C 1
ATOM 3999 O O . LYS A 1 490 ? 14.388 15.601 -32.961 1.00 84.19 490 LYS A O 1
ATOM 4004 N N . LEU A 1 491 ? 13.244 14.270 -31.543 1.00 88.62 491 LEU A N 1
ATOM 4005 C CA . LEU A 1 491 ? 13.401 13.024 -32.287 1.00 88.62 491 LEU A CA 1
ATOM 4006 C C . LEU A 1 491 ? 12.291 12.844 -33.336 1.00 88.62 491 LEU A C 1
ATOM 4008 O O . LEU A 1 491 ? 11.242 13.479 -33.266 1.00 88.62 491 LEU A O 1
ATOM 4012 N N . GLY A 1 492 ? 12.579 12.021 -34.345 1.00 90.88 492 GLY A N 1
ATOM 4013 C CA . GLY A 1 492 ? 11.673 11.633 -35.426 1.00 90.88 492 GLY A CA 1
ATOM 4014 C C . GLY A 1 492 ? 11.068 10.246 -35.198 1.00 90.88 492 GLY A C 1
ATOM 4015 O O . GLY A 1 492 ? 10.483 9.979 -34.150 1.00 90.88 492 GLY A O 1
ATOM 4016 N N . ASN A 1 493 ? 11.194 9.347 -36.179 1.00 92.00 493 ASN A N 1
ATOM 4017 C CA . ASN A 1 493 ? 10.603 8.010 -36.069 1.00 92.00 493 ASN A CA 1
ATOM 4018 C C . ASN A 1 493 ? 11.333 7.156 -35.025 1.00 92.00 493 ASN A C 1
ATOM 4020 O O . ASN A 1 493 ? 12.566 7.139 -34.965 1.00 92.00 493 ASN A O 1
ATOM 4024 N N . CYS A 1 494 ? 10.552 6.412 -34.244 1.00 91.12 494 CYS A N 1
ATOM 4025 C CA . CYS A 1 494 ? 11.035 5.469 -33.249 1.00 91.12 494 CYS A CA 1
ATOM 4026 C C . CYS A 1 494 ? 11.176 4.078 -33.859 1.00 91.12 494 CYS A C 1
ATOM 4028 O O . CYS A 1 494 ? 10.200 3.500 -34.334 1.00 91.12 494 CYS A O 1
ATOM 4030 N N . TRP A 1 495 ? 12.370 3.515 -33.778 1.00 91.06 495 TRP A N 1
ATOM 4031 C CA . TRP A 1 495 ? 12.672 2.164 -34.222 1.00 91.06 495 TRP A CA 1
ATOM 4032 C C . TRP A 1 495 ? 12.913 1.266 -33.012 1.00 91.06 495 TRP A C 1
ATOM 4034 O O . TRP A 1 495 ? 13.711 1.597 -32.127 1.00 91.06 495 TRP A O 1
ATOM 4044 N N . LEU A 1 496 ? 12.219 0.129 -32.970 1.00 86.25 496 LEU A N 1
ATOM 4045 C CA . LEU A 1 496 ? 12.335 -0.852 -31.894 1.00 86.25 496 LEU A CA 1
ATOM 4046 C C . LEU A 1 496 ? 12.675 -2.244 -32.433 1.00 86.25 496 LEU A C 1
ATOM 4048 O O . LEU A 1 496 ? 12.140 -2.642 -33.469 1.00 86.25 496 LEU A O 1
ATOM 4052 N N . PRO A 1 497 ? 13.509 -3.025 -31.722 1.00 76.44 497 PRO A N 1
ATOM 4053 C CA . PRO A 1 497 ? 13.925 -4.343 -32.195 1.00 76.44 497 PRO A CA 1
ATOM 4054 C C . PRO A 1 497 ? 12.797 -5.367 -32.337 1.00 76.44 497 PRO A C 1
ATOM 4056 O O . PRO A 1 497 ? 12.914 -6.258 -33.164 1.00 76.44 497 PRO A O 1
ATOM 4059 N N . ALA A 1 498 ? 11.711 -5.252 -31.563 1.00 74.12 498 ALA A N 1
ATOM 4060 C CA . ALA A 1 498 ? 10.497 -6.048 -31.754 1.00 74.12 498 ALA A CA 1
ATOM 4061 C C . ALA A 1 498 ? 9.275 -5.394 -31.090 1.00 74.12 498 ALA A C 1
ATOM 4063 O O . ALA A 1 498 ? 9.409 -4.602 -30.156 1.00 74.12 498 ALA A O 1
ATOM 4064 N N . ALA A 1 499 ? 8.070 -5.786 -31.521 1.00 69.44 499 ALA A N 1
ATOM 4065 C CA . ALA A 1 499 ? 6.802 -5.252 -31.004 1.00 69.44 499 ALA A CA 1
ATOM 4066 C C . ALA A 1 499 ? 6.532 -5.577 -29.528 1.00 69.44 499 ALA A C 1
ATOM 4068 O O . ALA A 1 499 ? 5.897 -4.796 -28.826 1.00 69.44 499 ALA A O 1
ATOM 4069 N N . GLN A 1 500 ? 7.029 -6.709 -29.035 1.00 61.72 500 GLN A N 1
ATOM 4070 C CA . GLN A 1 500 ? 6.859 -7.104 -27.635 1.00 61.72 500 GLN A CA 1
ATOM 4071 C C . GLN A 1 500 ? 7.882 -6.465 -26.681 1.00 61.72 500 GLN A C 1
ATOM 4073 O O . GLN A 1 500 ? 7.734 -6.580 -25.466 1.00 61.72 500 GLN A O 1
ATOM 4078 N N . TYR A 1 501 ? 8.917 -5.799 -27.208 1.00 67.69 501 TYR A N 1
ATOM 4079 C CA . TYR A 1 501 ? 10.020 -5.265 -26.410 1.00 67.69 501 TYR A CA 1
ATOM 4080 C C . TYR A 1 501 ? 9.903 -3.755 -26.193 1.00 67.69 501 TYR A C 1
ATOM 4082 O O . TYR A 1 501 ? 9.271 -3.025 -26.960 1.00 67.69 501 TYR A O 1
ATOM 4090 N N . LEU A 1 502 ? 10.500 -3.298 -25.088 1.00 67.25 502 LEU A N 1
ATOM 4091 C CA . LEU A 1 502 ? 10.495 -1.905 -24.629 1.00 67.25 502 LEU A CA 1
ATOM 4092 C C . LEU A 1 502 ? 9.115 -1.199 -24.631 1.00 67.25 502 LEU A C 1
ATOM 4094 O O . LEU A 1 502 ? 9.010 -0.072 -25.122 1.00 67.25 502 LEU A O 1
ATOM 4098 N N . PRO A 1 503 ? 8.046 -1.783 -24.054 1.00 62.69 503 PRO A N 1
ATOM 4099 C CA . PRO A 1 503 ? 6.715 -1.190 -24.158 1.00 62.69 503 PRO A CA 1
ATOM 4100 C C . PRO A 1 503 ? 6.587 0.230 -23.593 1.00 62.69 503 PRO A C 1
ATOM 4102 O O . PRO A 1 503 ? 5.767 1.002 -24.070 1.00 62.69 503 PRO A O 1
ATOM 4105 N N . GLY A 1 504 ? 7.419 0.648 -22.639 1.00 64.38 504 GLY A N 1
ATOM 4106 C CA . GLY A 1 504 ? 7.396 2.042 -22.200 1.00 64.38 504 GLY A CA 1
ATOM 4107 C C . GLY A 1 504 ? 8.107 3.024 -23.136 1.00 64.38 504 GLY A C 1
ATOM 4108 O O . GLY A 1 504 ? 7.735 4.191 -23.140 1.00 64.38 504 GLY A O 1
ATOM 4109 N N . VAL A 1 505 ? 9.041 2.582 -23.986 1.00 74.12 505 VAL A N 1
ATOM 4110 C CA . VAL A 1 505 ? 9.538 3.405 -25.107 1.00 74.12 505 VAL A CA 1
ATOM 4111 C C . VAL A 1 505 ? 8.430 3.618 -26.126 1.00 74.12 505 VAL A C 1
ATOM 4113 O O . VAL A 1 505 ? 8.251 4.742 -26.585 1.00 74.12 505 VAL A O 1
ATOM 4116 N N . GLN A 1 506 ? 7.632 2.582 -26.410 1.00 75.50 506 GLN A N 1
ATOM 4117 C CA . GLN A 1 506 ? 6.448 2.714 -27.266 1.00 75.50 506 GLN A CA 1
ATOM 4118 C C . GLN A 1 506 ? 5.474 3.748 -26.691 1.00 75.50 506 GLN A C 1
ATOM 4120 O O . GLN A 1 506 ? 5.024 4.648 -27.393 1.00 75.50 506 GLN A O 1
ATOM 4125 N N . MET A 1 507 ? 5.190 3.653 -25.388 1.00 70.00 507 MET A N 1
ATOM 4126 C CA . MET A 1 507 ? 4.284 4.576 -24.701 1.00 70.00 507 MET A CA 1
ATOM 4127 C C . MET A 1 507 ? 4.752 6.035 -24.759 1.00 70.00 507 MET A C 1
ATOM 4129 O O . MET A 1 507 ? 3.907 6.925 -24.825 1.00 70.00 507 MET A O 1
ATOM 4133 N N . GLU A 1 508 ? 6.059 6.284 -24.684 1.00 72.69 508 GLU A N 1
ATOM 4134 C CA . GLU A 1 508 ? 6.621 7.637 -24.736 1.00 72.69 508 GLU A CA 1
ATOM 4135 C C . GLU A 1 508 ? 6.686 8.179 -26.158 1.00 72.69 508 GLU A C 1
ATOM 4137 O O . GLU A 1 508 ? 6.252 9.301 -26.392 1.00 72.69 508 GLU A O 1
ATOM 4142 N N . ALA A 1 509 ? 7.132 7.364 -27.114 1.00 79.19 509 ALA A N 1
ATOM 4143 C CA . ALA A 1 509 ? 7.120 7.717 -28.528 1.00 79.19 509 ALA A CA 1
ATOM 4144 C C . ALA A 1 509 ? 5.712 8.163 -28.974 1.00 79.19 509 ALA A C 1
ATOM 4146 O O . ALA A 1 509 ? 5.570 9.181 -29.643 1.00 79.19 509 ALA A O 1
ATOM 4147 N N . GLN A 1 510 ? 4.660 7.480 -28.507 1.00 76.50 510 GLN A N 1
ATOM 4148 C CA . GLN A 1 510 ? 3.266 7.881 -28.738 1.00 76.50 510 GLN A CA 1
ATOM 4149 C C . GLN A 1 510 ? 2.896 9.233 -28.117 1.00 76.50 510 GLN A C 1
ATOM 4151 O O . GLN A 1 510 ? 2.175 10.009 -28.732 1.00 76.50 510 GLN A O 1
ATOM 4156 N N . GLU A 1 511 ? 3.359 9.535 -26.903 1.00 75.25 511 GLU A N 1
ATOM 4157 C CA . GLU A 1 511 ? 3.053 10.805 -26.222 1.00 75.25 511 GLU A CA 1
ATOM 4158 C C . GLU A 1 511 ? 3.628 12.024 -26.973 1.00 75.25 511 GLU A C 1
ATOM 4160 O O . GLU A 1 511 ? 3.076 13.133 -26.913 1.00 75.25 511 GLU A O 1
ATOM 4165 N N . TYR A 1 512 ? 4.717 11.796 -27.709 1.00 78.12 512 TYR A N 1
ATOM 4166 C CA . TYR A 1 512 ? 5.365 12.766 -28.588 1.00 78.12 512 TYR A CA 1
ATOM 4167 C C . TYR A 1 512 ? 4.959 12.633 -30.064 1.00 78.12 512 TYR A C 1
ATOM 4169 O O . TYR A 1 512 ? 5.547 13.300 -30.911 1.00 78.12 512 TYR A O 1
ATOM 4177 N N . ASP A 1 513 ? 3.927 11.838 -30.365 1.00 82.69 513 ASP A N 1
ATOM 4178 C CA . ASP A 1 513 ? 3.375 11.668 -31.713 1.00 82.69 513 ASP A CA 1
ATOM 4179 C C . ASP A 1 513 ? 4.399 11.099 -32.728 1.00 82.69 513 ASP A C 1
ATOM 4181 O O . ASP A 1 513 ? 4.320 11.352 -33.932 1.00 82.69 513 ASP A O 1
ATOM 4185 N N . HIS A 1 514 ? 5.376 10.316 -32.254 1.00 86.75 514 HIS A N 1
ATOM 4186 C CA . HIS A 1 514 ? 6.352 9.636 -33.106 1.00 86.75 514 HIS A CA 1
ATOM 4187 C C . HIS A 1 514 ? 5.715 8.435 -33.813 1.00 86.75 514 HIS A C 1
ATOM 4189 O O . HIS A 1 514 ? 4.947 7.674 -33.220 1.00 86.75 514 HIS A O 1
ATOM 4195 N N . THR A 1 515 ? 6.110 8.196 -35.066 1.00 88.25 515 THR A N 1
ATOM 4196 C CA . THR A 1 515 ? 5.780 6.938 -35.751 1.00 88.25 515 THR A CA 1
ATOM 4197 C C . THR A 1 515 ? 6.680 5.831 -35.212 1.00 88.25 515 THR A C 1
ATOM 4199 O O . THR A 1 515 ? 7.902 5.988 -35.202 1.00 88.25 515 THR A O 1
ATOM 4202 N N . ILE A 1 516 ? 6.092 4.722 -34.760 1.00 87.50 516 ILE A N 1
ATOM 4203 C CA . ILE A 1 516 ? 6.830 3.575 -34.216 1.00 87.50 516 ILE A CA 1
ATOM 4204 C C . ILE A 1 516 ? 6.927 2.482 -35.276 1.00 87.50 516 ILE A C 1
ATOM 4206 O O . ILE A 1 516 ? 5.932 2.116 -35.900 1.00 87.50 516 ILE A O 1
ATOM 4210 N N . ARG A 1 517 ? 8.133 1.949 -35.461 1.00 89.25 517 ARG A N 1
ATOM 4211 C CA . ARG A 1 517 ? 8.450 0.879 -36.407 1.00 89.25 517 ARG A CA 1
ATOM 4212 C C . ARG A 1 517 ? 9.201 -0.241 -35.715 1.00 89.25 517 ARG A C 1
ATOM 4214 O O . ARG A 1 517 ? 9.995 0.005 -34.806 1.00 89.25 517 ARG A O 1
ATOM 4221 N N . TYR A 1 518 ? 8.972 -1.464 -36.177 1.00 86.75 518 TYR A N 1
ATOM 4222 C CA . TYR A 1 518 ? 9.521 -2.662 -35.554 1.00 86.75 518 TYR A CA 1
ATOM 4223 C C . TYR A 1 518 ? 10.328 -3.480 -36.546 1.00 86.75 518 TYR A C 1
ATOM 4225 O O . TYR A 1 518 ? 9.971 -3.558 -37.723 1.00 86.75 518 TYR A O 1
ATOM 4233 N N . PHE A 1 519 ? 11.362 -4.151 -36.0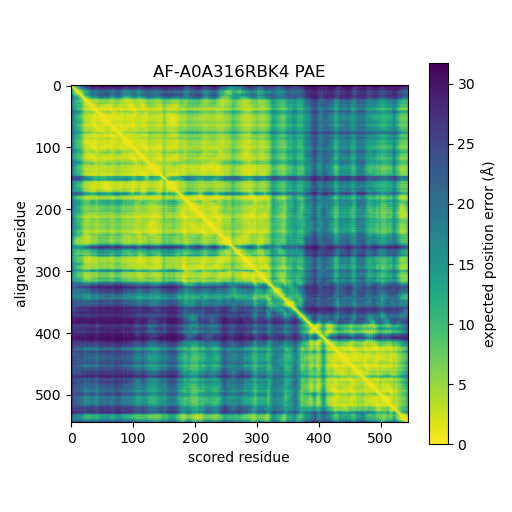53 1.00 84.50 519 PHE A N 1
ATOM 4234 C CA . PHE A 1 519 ? 11.955 -5.277 -36.763 1.00 84.50 519 PHE A CA 1
ATOM 4235 C C . PHE A 1 519 ? 11.171 -6.554 -36.436 1.00 84.50 519 PHE A C 1
ATOM 4237 O O . PHE A 1 519 ? 10.786 -6.787 -35.289 1.00 84.50 519 PHE A O 1
ATOM 4244 N N . ASP A 1 520 ? 10.865 -7.353 -37.455 1.00 76.62 520 ASP A N 1
ATOM 4245 C CA . ASP A 1 520 ? 10.352 -8.708 -37.266 1.00 76.62 520 ASP A CA 1
ATOM 4246 C C . ASP A 1 520 ? 11.494 -9.703 -36.991 1.00 76.62 520 ASP A C 1
ATOM 4248 O O . ASP A 1 520 ? 12.677 -9.358 -37.007 1.00 76.62 520 ASP A O 1
ATOM 4252 N N . GLU A 1 521 ? 11.141 -10.967 -36.758 1.00 69.50 521 GLU A N 1
ATOM 4253 C CA . GLU A 1 521 ? 12.092 -12.064 -36.523 1.00 69.50 521 GLU A CA 1
ATOM 4254 C C . GLU A 1 521 ? 13.103 -12.282 -37.668 1.00 69.50 521 GLU A C 1
ATOM 4256 O O . GLU A 1 521 ? 14.145 -12.904 -37.467 1.00 69.50 521 GLU A O 1
ATOM 4261 N N . ASN A 1 522 ? 12.834 -11.732 -38.856 1.00 77.31 522 ASN A N 1
ATOM 4262 C CA . ASN A 1 522 ? 13.699 -11.781 -40.033 1.00 77.31 522 ASN A CA 1
ATOM 4263 C C . ASN A 1 522 ? 14.419 -10.443 -40.295 1.00 77.31 522 ASN A C 1
ATOM 4265 O O . ASN A 1 522 ? 14.959 -10.247 -41.386 1.00 77.31 522 ASN A O 1
ATOM 4269 N N . ASN A 1 523 ? 14.427 -9.520 -39.326 1.00 74.19 523 ASN A N 1
ATOM 4270 C CA . ASN A 1 523 ? 14.959 -8.157 -39.438 1.00 74.19 523 ASN A CA 1
ATOM 4271 C C . ASN A 1 523 ? 14.305 -7.304 -40.538 1.00 74.19 523 ASN A C 1
ATOM 4273 O O . ASN A 1 523 ? 14.896 -6.326 -41.003 1.00 74.19 523 ASN A O 1
ATOM 4277 N N . LYS A 1 524 ? 13.079 -7.628 -40.957 1.00 80.31 524 LYS A N 1
ATOM 4278 C CA . LYS A 1 524 ? 12.305 -6.763 -41.850 1.00 80.31 524 LYS A CA 1
ATOM 4279 C C . LYS A 1 524 ? 11.529 -5.737 -41.049 1.00 80.31 524 LYS A C 1
ATOM 4281 O O . LYS A 1 524 ? 11.008 -6.014 -39.973 1.00 80.31 524 LYS A O 1
ATOM 4286 N N . VAL A 1 525 ? 11.428 -4.544 -41.621 1.00 80.38 525 VAL A N 1
ATOM 4287 C CA . VAL A 1 525 ? 10.635 -3.464 -41.047 1.00 80.38 525 VAL A CA 1
ATOM 4288 C C . VAL A 1 525 ? 9.157 -3.794 -41.192 1.00 80.38 525 VAL A C 1
ATOM 4290 O O . VAL A 1 525 ? 8.673 -4.052 -42.295 1.00 80.38 525 VAL A O 1
ATOM 4293 N N . THR A 1 526 ? 8.440 -3.745 -40.078 1.00 76.38 526 THR A N 1
ATOM 4294 C CA . THR A 1 526 ? 6.988 -3.876 -40.028 1.00 76.38 526 THR A CA 1
ATOM 4295 C C . THR A 1 526 ? 6.380 -2.678 -39.308 1.00 76.38 526 THR A C 1
ATOM 4297 O O . THR A 1 526 ? 6.927 -2.158 -38.331 1.00 76.38 526 THR A O 1
ATOM 4300 N N . GLU A 1 527 ? 5.231 -2.234 -39.809 1.00 69.12 527 GLU A N 1
ATOM 4301 C CA . GLU A 1 527 ? 4.371 -1.257 -39.149 1.00 69.12 527 GLU A CA 1
ATOM 4302 C C . GLU A 1 527 ? 3.229 -2.055 -38.514 1.00 69.12 527 GLU A C 1
ATOM 4304 O O . GLU A 1 527 ? 2.439 -2.697 -39.208 1.00 69.12 527 GLU A O 1
ATOM 4309 N N . LYS A 1 528 ? 3.202 -2.119 -37.182 1.00 62.31 528 LYS A N 1
ATOM 4310 C CA . LYS A 1 528 ? 2.173 -2.840 -36.429 1.00 62.31 528 LYS A CA 1
ATOM 4311 C C . LYS A 1 528 ? 1.597 -1.903 -35.378 1.00 62.31 528 LYS A C 1
ATOM 4313 O O . LYS A 1 528 ? 2.326 -1.451 -34.508 1.00 62.31 528 LYS A O 1
ATOM 4318 N N . ASP A 1 529 ? 0.285 -1.706 -35.375 1.00 56.00 529 ASP A N 1
ATOM 4319 C CA . ASP A 1 529 ? -0.406 -0.889 -34.362 1.00 56.00 529 ASP A CA 1
ATOM 4320 C C . ASP A 1 529 ? -0.602 -1.626 -33.023 1.00 56.00 529 ASP A C 1
ATOM 4322 O O . ASP A 1 529 ? -1.568 -1.389 -32.297 1.00 56.00 529 ASP A O 1
ATOM 4326 N N . GLN A 1 530 ? 0.262 -2.588 -32.687 1.00 55.62 530 GLN A N 1
ATOM 4327 C CA . GLN A 1 530 ? 0.056 -3.413 -31.501 1.00 55.62 530 GLN A CA 1
ATOM 4328 C C . GLN A 1 530 ? 0.604 -2.695 -30.266 1.00 55.62 530 GLN A C 1
ATOM 4330 O O . GLN A 1 530 ? 1.770 -2.821 -29.905 1.00 55.62 530 GLN A O 1
ATOM 4335 N N . ILE A 1 531 ? -0.267 -1.902 -29.646 1.00 59.25 531 ILE A N 1
ATOM 4336 C CA . ILE A 1 531 ? 0.021 -1.113 -28.449 1.00 59.25 531 ILE A CA 1
ATOM 4337 C C . ILE A 1 531 ? 0.004 -2.027 -27.222 1.00 59.25 531 ILE A C 1
ATOM 4339 O O . ILE A 1 531 ? -0.918 -2.820 -27.038 1.00 59.25 531 ILE A O 1
ATOM 4343 N N . PHE A 1 532 ? 0.997 -1.883 -26.348 1.00 62.97 532 PHE A N 1
ATOM 4344 C CA . PHE A 1 532 ? 0.993 -2.535 -25.043 1.00 62.97 532 PHE A CA 1
ATOM 4345 C C . PHE A 1 532 ? -0.202 -2.086 -24.185 1.00 62.97 532 PHE A C 1
ATOM 4347 O O . PHE A 1 532 ? -0.269 -0.932 -23.752 1.00 62.97 532 PHE A O 1
ATOM 4354 N N . ASP A 1 533 ? -1.119 -3.015 -23.894 1.00 67.44 533 ASP A N 1
ATOM 4355 C CA . ASP A 1 533 ? -2.201 -2.813 -22.928 1.00 67.44 533 ASP A CA 1
ATOM 4356 C C . ASP A 1 533 ? -1.834 -3.408 -21.565 1.00 67.44 533 ASP A C 1
ATOM 4358 O O . ASP A 1 533 ? -1.882 -4.616 -21.317 1.00 67.44 533 ASP A O 1
ATOM 4362 N N . ILE A 1 534 ? -1.523 -2.511 -20.635 1.00 69.19 534 ILE A N 1
ATOM 4363 C CA . ILE A 1 534 ? -1.244 -2.840 -19.241 1.00 69.19 534 ILE A CA 1
ATOM 4364 C C . ILE A 1 534 ? -2.383 -3.601 -18.544 1.00 69.19 534 ILE A C 1
ATOM 4366 O O . ILE A 1 534 ? -2.136 -4.426 -17.662 1.00 69.19 534 ILE A O 1
ATOM 4370 N N . ASN A 1 535 ? -3.634 -3.335 -18.915 1.00 73.38 535 ASN A N 1
ATOM 4371 C CA . ASN A 1 535 ? -4.794 -3.971 -18.304 1.00 73.38 535 ASN A CA 1
ATOM 4372 C C . ASN A 1 535 ? -4.970 -5.405 -18.806 1.00 73.38 535 ASN A C 1
ATOM 4374 O O . ASN A 1 535 ? -5.436 -6.251 -18.038 1.00 73.38 535 ASN A O 1
ATOM 4378 N N . GLU A 1 536 ? -4.600 -5.672 -20.061 1.00 71.75 536 GLU A N 1
ATOM 4379 C CA . GLU A 1 536 ? -4.535 -7.020 -20.630 1.00 71.75 536 GLU A CA 1
ATOM 4380 C C . GLU A 1 536 ? -3.386 -7.814 -20.001 1.00 71.75 536 GLU A C 1
ATOM 4382 O O . GLU A 1 536 ? -3.582 -8.954 -19.580 1.00 71.75 536 GLU A O 1
ATOM 4387 N N . TRP A 1 537 ? -2.216 -7.189 -19.850 1.00 69.38 537 TRP A N 1
ATOM 4388 C CA . TRP A 1 537 ? -1.055 -7.796 -19.197 1.00 69.38 537 TRP A CA 1
ATOM 4389 C C . TRP A 1 537 ? -1.356 -8.232 -17.754 1.00 69.38 537 TRP A C 1
ATOM 4391 O O . TRP A 1 537 ? -1.184 -9.399 -17.404 1.00 69.38 537 TRP A O 1
ATOM 4401 N N . LEU A 1 538 ? -1.919 -7.340 -16.931 1.00 67.75 538 LEU A N 1
ATOM 4402 C CA . LEU A 1 538 ? -2.322 -7.683 -15.560 1.00 67.75 538 LEU A CA 1
ATOM 4403 C C . LEU A 1 538 ? -3.414 -8.758 -15.500 1.00 67.75 538 LEU A C 1
ATOM 4405 O O . LEU A 1 538 ? -3.468 -9.533 -14.545 1.00 67.75 538 LEU A O 1
ATOM 4409 N N . TYR A 1 539 ? -4.298 -8.809 -16.498 1.00 70.81 539 TYR A N 1
ATOM 4410 C CA . TYR A 1 539 ? -5.320 -9.847 -16.572 1.00 70.81 539 TYR A CA 1
ATOM 4411 C C . TYR A 1 539 ? -4.713 -11.228 -16.837 1.00 70.81 539 TYR A C 1
ATOM 4413 O O . TYR A 1 539 ? -5.202 -12.206 -16.277 1.00 70.81 539 TYR A O 1
ATOM 4421 N N . LYS A 1 540 ? -3.648 -11.317 -17.643 1.00 67.69 540 LYS A N 1
ATOM 4422 C CA . LYS A 1 540 ? -2.934 -12.579 -17.892 1.00 67.69 540 LYS A CA 1
ATOM 4423 C C . LYS A 1 540 ? -2.278 -13.100 -16.619 1.00 67.69 540 LYS A C 1
ATOM 4425 O O . LYS A 1 540 ? -2.572 -14.223 -16.239 1.00 67.69 540 LYS A O 1
ATOM 4430 N N . ILE A 1 541 ? -1.523 -12.260 -15.906 1.00 60.97 541 ILE A N 1
ATOM 4431 C CA . ILE A 1 541 ? -0.817 -12.647 -14.666 1.00 60.97 541 ILE A CA 1
ATOM 4432 C C . ILE A 1 541 ? -1.757 -13.245 -13.615 1.00 60.97 541 ILE A C 1
ATOM 4434 O O . ILE A 1 541 ? -1.382 -14.173 -12.917 1.00 60.97 541 ILE A O 1
ATOM 4438 N N . LYS A 1 542 ? -2.988 -12.738 -13.500 1.00 61.03 542 LYS A N 1
ATOM 4439 C CA . LYS A 1 542 ? -3.968 -13.259 -12.536 1.00 61.03 542 LYS A CA 1
ATOM 4440 C C . LYS A 1 542 ? -4.462 -14.678 -12.857 1.00 61.03 542 LYS A C 1
ATOM 4442 O O . LYS A 1 542 ? -4.923 -15.371 -11.957 1.00 61.03 542 LYS A O 1
ATOM 4447 N N . ASN A 1 543 ? -4.508 -15.036 -14.138 1.00 57.66 543 ASN A N 1
ATOM 4448 C CA . ASN A 1 543 ? -5.129 -16.276 -14.612 1.00 57.66 543 ASN A CA 1
ATOM 4449 C C . ASN A 1 543 ? -4.101 -17.371 -14.947 1.00 57.66 543 ASN A C 1
ATOM 4451 O O . ASN A 1 543 ? -4.486 -18.397 -15.509 1.00 57.66 543 ASN A O 1
ATOM 4455 N N . VAL A 1 544 ? -2.827 -17.126 -14.635 1.00 45.09 544 VAL A N 1
ATOM 4456 C CA . VAL A 1 544 ? -1.749 -18.121 -14.571 1.00 45.09 544 VAL A CA 1
ATOM 4457 C C . VAL A 1 544 ? -1.692 -18.634 -13.140 1.00 45.09 544 VAL A C 1
ATOM 4459 O O . VAL A 1 544 ? -1.572 -19.867 -12.981 1.00 45.09 544 VAL A O 1
#

Sequence (544 aa):
MEEYPVSFQDYTLFHFDEPFEQTEYCKQLDQPLNSKSILILTKSKASLPRVKKLAKAARIAGLEVYVREYFAKAFAGNKHVHPVEKNTPAYYNAMATAKWVYTDTVLYTDFAKQPGQVLIEQVELQPTNCKNRVHLTSLENKADYHVHTKSRKGNISESALLCKLALRQLPPKAQTTNKTNLLFVINFKYYNPFFSFFTRLTERLDHSRYDITLLLEGKYADQYATQLEALDPRVHLAVKRGKMLCDAETNRRLAYLKYEHHFIEEPADISAFISDGLFVREQRRLLGDKSFDCIFNLKYDVFYWRWLLRSYNGTKIIANLNNYRSTNVDALQKKTGHIKEHEFSLFLNQDAANAAAEFDNENLCTAFDLLPYIPLKRNKDKEQATAPILEMPNKQQVLVVDKQYKSGLDTLSITTIPVFDAPPDYIVLDNHTPAATALHQVQMLAEQVKQLVVFDFFSVFTYAERSAIRHTDNICYLSSPNVYLTLQNKLGNCWLPAAQYLPGVQMEAQEYDHTIRYFDENNKVTEKDQIFDINEWLYKIKNV